Protein AF-A0A956JRV3-F1 (afdb_monomer)

Secondary structure (DSSP, 8-state):
--------------SSSSSSSSS--S------S-HHHHHTTPEEPTTSS-EEEE---TT-HHHHHHHHHHTTSB-TTS-B--TT-EEEEES--SSSSS-HHHHHHHHHHHHHHHHHTT-EEEEE--SHHHHHHHHHHHHTT--HHHHHHHHHHHHHHHHHHHH-HHHHHHHHH--S-HHHHHHSGGGGT--SPPPHHHHHHHHHHHHHHHHHHHHHHHTT-HHHHHHHHHTT--HHHHHHHHH-HHHHHHHHTS-S-EEETTEEE-SSS-HHHHHHH-SSHHHHHHHHHHHTTSHHHHHHHHHHT---STTSSHHHHHHHHHHH--SSEEE-SS----SS-EE-TTS-EEE-----SGGG---TTSSEEEEEEPPPPP--EEE--GGGHHHHHHHHTTTS-TTTSPPHHHHHHTGGGEEEEEETTEEEEEEEEEEESSTTSS-EEEEEEEEE-GGG-SSSHHHHHHHHHHHHHHHTT--EEEEEEETT-HHHHHHHHHTT-EEEEEETT-STTSPPEEEEEEE-PPP-

Sequence (528 aa):
MTRPIPTAWRSAALVAVLLSSLFGGGGGRAYSAPARLWTRHARQSPTGYSTFALGDTHGDVGQARRVLAGARLVTTRGRWAGGKSRLVLVGDLVNKGSRSLEMLRFARSLSTQARRAGGRVHVLLGNHEPLLVAAALATQKLDARELRQLARHQRALRTLHAAEPELLRALAFAEGSLARAIAEAPEYGYEAPLTARQRRLLAEAAKPLRAALSIMKRHRAGAIWTCFVGNLGRYDDARALARDHNLLSWLQTRPLMGTLAGDLLLHSDAPKAYETLGKTVLSANRRARRLMRTQRGAYQLFDLLTDRGGLERDKAVSTLLATYGGQRVIHGHTPHERRGPLVSARARRLDIDGSLSNAFGHDPGRGFVLLARRPRTPSKTARAKASDLDAIYQIERRSFSRMDAYDKKSLGRLIGQTFVVRAGGRAVADLVYEIDNKTFGMPSLYVIGIATHPSWRGRGLGTKLLQRAEQHAARRGVGWVYLHVRKSNANARRLYRKLGYKVAATERGYYHDGEDAAVMRKAVRRSR

Nearest PDB structures (foldseek):
  7mx2-assembly1_A  TM=8.824E-01  e=1.139E-08  Homo sapiens
  6ygd-assembly1_A  TM=8.636E-01  e=2.444E-08  Saccharomyces cerevisiae
  1v73-assembly1_A  TM=6.948E-01  e=1.707E-10  Shewanella sp.
  7l1k-assembly1_A  TM=8.854E-01  e=7.278E-08  Schizosaccharomyces pombe 972h-
  2zbm-assembly1_A  TM=6.559E-01  e=9.367E-11  Shewanella sp.

Structure (mmCIF, N/CA/C/O backbone):
data_AF-A0A956JRV3-F1
#
_entry.id   AF-A0A956JRV3-F1
#
loop_
_atom_site.group_PDB
_atom_site.id
_atom_site.type_symbol
_atom_site.label_atom_id
_atom_site.label_alt_id
_atom_site.label_comp_id
_atom_site.label_asym_id
_atom_site.label_entity_id
_atom_site.label_seq_id
_atom_site.pdbx_PDB_ins_code
_atom_site.Cartn_x
_atom_site.Cartn_y
_atom_site.Cartn_z
_atom_site.occupancy
_atom_site.B_iso_or_equiv
_atom_site.auth_seq_id
_atom_site.auth_comp_id
_atom_site.auth_asym_id
_atom_site.auth_atom_id
_atom_site.pdbx_PDB_model_num
ATOM 1 N N . MET A 1 1 ? -34.219 -53.025 34.380 1.00 33.03 1 MET A N 1
ATOM 2 C CA . MET A 1 1 ? -33.228 -52.001 34.783 1.00 33.03 1 MET A CA 1
ATOM 3 C C . MET A 1 1 ? -32.635 -51.355 33.534 1.00 33.03 1 MET A C 1
ATOM 5 O O . MET A 1 1 ? -32.526 -51.998 32.502 1.00 33.03 1 MET A O 1
ATOM 9 N N . THR A 1 2 ? -32.414 -50.052 33.615 1.00 26.72 2 THR A N 1
ATOM 10 C CA . THR A 1 2 ? -32.366 -49.007 32.575 1.00 26.72 2 THR A CA 1
ATOM 11 C C . THR A 1 2 ? -31.108 -48.955 31.683 1.00 26.72 2 THR A C 1
ATOM 13 O O . THR A 1 2 ? -29.995 -49.115 32.169 1.00 26.72 2 THR A O 1
ATOM 16 N N . ARG A 1 3 ? -31.297 -48.610 30.392 1.00 30.12 3 ARG A N 1
ATOM 17 C CA . ARG A 1 3 ? -30.297 -48.024 29.448 1.00 30.12 3 ARG A CA 1
ATOM 18 C C . ARG A 1 3 ? -29.709 -46.699 30.008 1.00 30.12 3 ARG A C 1
ATOM 20 O O . ARG A 1 3 ? -30.454 -46.062 30.757 1.00 30.12 3 ARG A O 1
ATOM 27 N N . PRO A 1 4 ? -28.478 -46.217 29.650 1.00 29.77 4 PRO A N 1
ATOM 28 C CA . PRO A 1 4 ? -28.219 -45.542 28.348 1.00 29.77 4 PRO A CA 1
ATOM 29 C C . PRO A 1 4 ? -26.771 -45.509 27.750 1.00 29.77 4 PRO A C 1
ATOM 31 O O . PRO A 1 4 ? -25.770 -45.661 28.434 1.00 29.77 4 PRO A O 1
ATOM 34 N N . ILE A 1 5 ? -26.751 -45.292 26.419 1.00 24.72 5 ILE A N 1
ATOM 35 C CA . ILE A 1 5 ? -25.951 -44.443 25.476 1.00 24.72 5 ILE A CA 1
ATOM 36 C C . ILE A 1 5 ? -24.607 -43.766 25.922 1.00 24.72 5 ILE A C 1
ATOM 38 O O . ILE A 1 5 ? -24.464 -43.379 27.077 1.00 24.72 5 ILE A O 1
ATOM 42 N N . PRO A 1 6 ? -23.635 -43.550 24.986 1.00 34.81 6 PRO A N 1
ATOM 43 C CA . PRO A 1 6 ? -22.180 -43.571 25.207 1.00 34.81 6 PRO A CA 1
ATOM 44 C C . PRO A 1 6 ? -21.478 -42.200 25.326 1.00 34.81 6 PRO A C 1
ATOM 46 O O . PRO A 1 6 ? -21.973 -41.166 24.878 1.00 34.81 6 PRO A O 1
ATOM 49 N N . THR A 1 7 ? -20.246 -42.207 25.850 1.00 26.73 7 THR A N 1
ATOM 50 C CA . THR A 1 7 ? -19.379 -41.028 26.018 1.00 26.73 7 THR A CA 1
ATOM 51 C C . THR A 1 7 ? -18.303 -40.916 24.930 1.00 26.73 7 THR A C 1
ATOM 53 O O . THR A 1 7 ? -17.212 -41.470 25.018 1.00 26.73 7 THR A O 1
ATOM 56 N N . ALA A 1 8 ? -18.592 -40.106 23.911 1.00 23.98 8 ALA A N 1
ATOM 57 C CA . ALA A 1 8 ? -17.629 -39.639 22.918 1.00 23.98 8 ALA A CA 1
ATOM 58 C C . ALA A 1 8 ? -17.109 -38.236 23.276 1.00 23.98 8 ALA A C 1
ATOM 60 O O . ALA A 1 8 ? -17.762 -37.271 22.913 1.00 23.98 8 ALA A O 1
ATOM 61 N N . TRP A 1 9 ? -15.946 -38.092 23.931 1.00 23.25 9 TRP A N 1
ATOM 62 C CA . TRP A 1 9 ? -15.173 -36.831 23.984 1.00 23.25 9 TRP A CA 1
ATOM 63 C C . TRP A 1 9 ? -13.686 -37.109 24.259 1.00 23.25 9 TRP A C 1
ATOM 65 O O . TRP A 1 9 ? -13.351 -37.550 25.354 1.00 23.25 9 TRP A O 1
ATOM 75 N N . ARG A 1 10 ? -12.830 -36.792 23.268 1.00 23.33 10 ARG A N 1
ATOM 76 C CA . ARG A 1 10 ? -11.354 -36.571 23.253 1.00 23.33 10 ARG A CA 1
ATOM 77 C C . ARG A 1 10 ? -10.822 -37.191 21.948 1.00 23.33 10 ARG A C 1
ATOM 79 O O . ARG A 1 10 ? -10.568 -38.379 21.873 1.00 23.33 10 ARG A O 1
ATOM 86 N N . SER A 1 11 ? -10.709 -36.469 20.836 1.00 24.56 11 SER A N 1
ATOM 87 C CA . SER A 1 11 ? -9.570 -35.577 20.593 1.00 24.56 11 SER A CA 1
ATOM 88 C C . SER A 1 11 ? -9.827 -34.699 19.361 1.00 24.56 11 SER A C 1
ATOM 90 O O . SER A 1 11 ? -10.102 -35.180 18.264 1.00 24.56 11 SER A O 1
ATOM 92 N N . ALA A 1 12 ? -9.716 -33.385 19.544 1.00 24.89 12 ALA A N 1
ATOM 93 C CA . ALA A 1 12 ? -9.993 -32.347 18.554 1.00 24.89 12 ALA A CA 1
ATOM 94 C C . ALA A 1 12 ? -8.824 -32.111 17.570 1.00 24.89 12 ALA A C 1
ATOM 96 O O . ALA A 1 12 ? -8.285 -31.006 17.505 1.00 24.89 12 ALA A O 1
ATOM 97 N N . ALA A 1 13 ? -8.436 -33.128 16.790 1.00 23.67 13 ALA A N 1
ATOM 98 C CA . ALA A 1 13 ? -7.324 -33.018 15.831 1.00 23.67 13 ALA A CA 1
ATOM 99 C C . ALA A 1 13 ? -7.693 -33.238 14.346 1.00 23.67 13 ALA A C 1
ATOM 101 O O . ALA A 1 13 ? -6.819 -33.112 13.493 1.00 23.67 13 ALA A O 1
ATOM 102 N N . LEU A 1 14 ? -8.962 -33.500 13.994 1.00 24.31 14 LEU A N 1
ATOM 103 C CA . LEU A 1 14 ? -9.314 -34.015 12.654 1.00 24.31 14 LEU A CA 1
ATOM 104 C C . LEU A 1 14 ? -10.401 -33.244 11.872 1.00 24.31 14 LEU A C 1
ATOM 106 O O . LEU A 1 14 ? -11.054 -33.810 11.007 1.00 24.31 14 LEU A O 1
ATOM 110 N N . VAL A 1 15 ? -10.582 -31.936 12.112 1.00 25.45 15 VAL A N 1
ATOM 111 C CA . VAL A 1 15 ? -11.617 -31.119 11.416 1.00 25.45 15 VAL A CA 1
ATOM 112 C C . VAL A 1 15 ? -11.032 -30.046 10.471 1.00 25.45 15 VAL A C 1
ATOM 114 O O . VAL A 1 15 ? -11.728 -29.154 10.003 1.00 25.45 15 VAL A O 1
ATOM 117 N N . ALA A 1 16 ? -9.750 -30.130 10.102 1.00 23.75 16 ALA A N 1
ATOM 118 C CA . ALA A 1 16 ? -9.144 -29.187 9.144 1.00 23.75 16 ALA A CA 1
ATOM 119 C C . ALA A 1 16 ? -8.972 -29.729 7.707 1.00 23.75 16 ALA A C 1
ATOM 121 O O . ALA A 1 16 ? -8.420 -29.016 6.871 1.00 23.75 16 ALA A O 1
ATOM 122 N N . VAL A 1 17 ? -9.442 -30.947 7.397 1.00 25.61 17 VAL A N 1
ATOM 123 C CA . VAL A 1 17 ? -9.216 -31.592 6.081 1.00 25.61 17 VAL A CA 1
ATOM 124 C C . VAL A 1 17 ? -10.481 -31.723 5.209 1.00 25.61 17 VAL A C 1
ATOM 126 O O . VAL A 1 17 ? -10.359 -31.866 3.998 1.00 25.61 17 VAL A O 1
ATOM 129 N N . LEU A 1 18 ? -11.698 -31.547 5.735 1.00 24.67 18 LEU A N 1
ATOM 130 C CA . LEU A 1 18 ? -12.938 -31.809 4.977 1.00 24.67 18 LEU A CA 1
ATOM 131 C C . LEU A 1 18 ? -13.854 -30.586 4.799 1.00 24.67 18 LEU A C 1
ATOM 133 O O . LEU A 1 18 ? -15.026 -30.627 5.142 1.00 24.67 18 LEU A O 1
ATOM 137 N N . LEU A 1 19 ? -13.338 -29.497 4.218 1.00 25.22 19 LEU A N 1
ATOM 138 C CA . LEU A 1 19 ? -14.174 -28.460 3.574 1.00 25.22 19 LEU A CA 1
ATOM 139 C C . LEU A 1 19 ? -13.565 -27.967 2.244 1.00 25.22 19 LEU A C 1
ATOM 141 O O . LEU A 1 19 ? -13.701 -26.804 1.864 1.00 25.22 19 LEU A O 1
ATOM 145 N N . SER A 1 20 ? -12.885 -28.867 1.529 1.00 25.64 20 SER A N 1
ATOM 146 C CA . SER A 1 20 ? -12.315 -28.628 0.191 1.00 25.64 20 SER A CA 1
ATOM 147 C C . SER A 1 20 ? -13.216 -29.124 -0.949 1.00 25.64 20 SER A C 1
ATOM 149 O O . SER A 1 20 ? -12.874 -28.932 -2.110 1.00 25.64 20 SER A O 1
ATOM 151 N N . SER A 1 21 ? -14.338 -29.783 -0.648 1.00 26.50 21 SER A N 1
ATOM 152 C CA . SER A 1 21 ? -15.031 -30.674 -1.593 1.00 26.50 21 SER A CA 1
ATOM 153 C C . SER A 1 21 ? -16.522 -30.380 -1.807 1.00 26.50 21 SER A C 1
ATOM 155 O O . SER A 1 21 ? -17.253 -31.270 -2.217 1.00 26.50 21 SER A O 1
ATOM 157 N N . LEU A 1 22 ? -16.990 -29.142 -1.600 1.00 26.42 22 LEU A N 1
ATOM 158 C CA . LEU A 1 22 ? -18.391 -28.779 -1.900 1.00 26.42 22 LEU A CA 1
ATOM 159 C C . LEU A 1 22 ? -18.593 -27.711 -2.984 1.00 26.42 22 LEU A C 1
ATOM 161 O O . LEU A 1 22 ? -19.714 -27.278 -3.200 1.00 26.42 22 LEU A O 1
ATOM 165 N N . PHE A 1 23 ? -17.550 -27.357 -3.740 1.00 28.70 23 PHE A N 1
ATOM 166 C CA . PHE A 1 23 ? -17.707 -26.694 -5.043 1.00 28.70 23 PHE A CA 1
ATOM 167 C C . PHE A 1 23 ? -16.623 -27.195 -6.005 1.00 28.70 23 PHE A C 1
ATOM 169 O O . PHE A 1 23 ? -15.597 -26.546 -6.211 1.00 28.70 23 PHE A O 1
ATOM 176 N N . GLY A 1 24 ? -16.829 -28.403 -6.532 1.00 24.41 24 GLY A N 1
ATOM 177 C CA . GLY A 1 24 ? -16.043 -28.967 -7.626 1.00 24.41 24 GLY A CA 1
ATOM 178 C C . GLY A 1 24 ? -16.585 -28.511 -8.981 1.00 24.41 24 GLY A C 1
ATOM 179 O O . GLY A 1 24 ? -17.792 -28.513 -9.198 1.00 24.41 24 GLY A O 1
ATOM 180 N N . GLY A 1 25 ? -15.682 -28.120 -9.882 1.00 23.55 25 GLY A N 1
ATOM 181 C CA . GLY A 1 25 ? -15.994 -27.827 -11.281 1.00 23.55 25 GLY A CA 1
ATOM 182 C C . GLY A 1 25 ? -14.913 -26.988 -11.964 1.00 23.55 25 GLY A C 1
ATOM 183 O O . GLY A 1 25 ? -15.086 -25.785 -12.134 1.00 23.55 25 GLY A O 1
ATOM 184 N N . GLY A 1 26 ? -13.789 -27.612 -12.334 1.00 24.12 26 GLY A N 1
ATOM 185 C CA . GLY A 1 26 ? -12.757 -27.006 -13.188 1.00 24.12 26 GLY A CA 1
ATOM 186 C C . GLY A 1 26 ? -11.332 -27.335 -12.746 1.00 24.12 26 GLY A C 1
ATOM 187 O O . GLY A 1 26 ? -10.800 -26.707 -11.832 1.00 24.12 26 GLY A O 1
ATOM 188 N N . GLY A 1 27 ? -10.723 -28.326 -13.401 1.00 27.67 27 GLY A N 1
ATOM 189 C CA . GLY A 1 27 ? -9.388 -28.842 -13.113 1.00 27.67 27 GLY A CA 1
ATOM 190 C C . GLY A 1 27 ? -8.290 -27.777 -13.137 1.00 27.67 27 GLY A C 1
ATOM 191 O O . GLY A 1 27 ? -8.030 -27.121 -14.139 1.00 27.67 27 GLY A O 1
ATOM 192 N N . GLY A 1 28 ? -7.602 -27.657 -12.010 1.00 26.12 28 GLY A N 1
ATOM 193 C CA . GLY A 1 28 ? -6.323 -26.984 -11.870 1.00 26.12 28 GLY A CA 1
ATOM 194 C C . GLY A 1 28 ? -5.760 -27.404 -10.525 1.00 26.12 28 GLY A C 1
ATOM 195 O O . GLY A 1 28 ? -6.376 -27.110 -9.502 1.00 26.12 28 GLY A O 1
ATOM 196 N N . ARG A 1 29 ? -4.642 -28.146 -10.518 1.00 30.83 29 ARG A N 1
ATOM 197 C CA . ARG A 1 29 ? -3.941 -28.563 -9.291 1.00 30.83 29 ARG A CA 1
ATOM 198 C C . ARG A 1 29 ? -3.913 -27.386 -8.310 1.00 30.83 29 ARG A C 1
ATOM 200 O O . ARG A 1 29 ? -3.363 -26.330 -8.626 1.00 30.83 29 ARG A O 1
ATOM 207 N N . ALA A 1 30 ? -4.546 -27.550 -7.149 1.00 35.38 30 ALA A N 1
ATOM 208 C CA . ALA A 1 30 ? -4.555 -26.535 -6.109 1.00 35.38 30 ALA A CA 1
ATOM 209 C C . ALA A 1 30 ? -3.100 -26.221 -5.728 1.00 35.38 30 ALA A C 1
ATOM 211 O O . ALA A 1 30 ? -2.380 -27.088 -5.241 1.00 35.38 30 ALA A O 1
ATOM 212 N N . TYR A 1 31 ? -2.655 -24.995 -6.012 1.00 41.75 31 TYR A N 1
ATOM 213 C CA . TYR A 1 31 ? -1.298 -24.531 -5.731 1.00 41.75 31 TYR A CA 1
ATOM 214 C C . TYR A 1 31 ? -1.006 -24.632 -4.227 1.00 41.75 31 TYR A C 1
ATOM 216 O O . TYR A 1 31 ? -1.438 -23.795 -3.435 1.00 41.75 31 TYR A O 1
ATOM 224 N N . SER A 1 32 ? -0.247 -25.655 -3.842 1.00 44.22 32 SER A N 1
ATOM 225 C CA . SER A 1 32 ? 0.250 -25.891 -2.489 1.00 44.22 32 SER A CA 1
ATOM 226 C C . SER A 1 32 ? 1.774 -25.711 -2.446 1.00 44.22 32 SER A C 1
ATOM 228 O O . SER A 1 32 ? 2.517 -26.662 -2.241 1.00 44.22 32 SER A O 1
ATOM 230 N N . ALA A 1 33 ? 2.260 -24.484 -2.650 1.00 48.25 33 ALA A N 1
ATOM 231 C CA . ALA A 1 33 ? 3.613 -24.072 -2.254 1.00 48.25 33 ALA A CA 1
ATOM 232 C C . ALA A 1 33 ? 3.499 -22.992 -1.157 1.00 48.25 33 ALA A C 1
ATOM 234 O O . ALA A 1 33 ? 2.515 -22.252 -1.120 1.00 48.25 33 ALA A O 1
ATOM 235 N N . PRO A 1 34 ? 4.398 -22.976 -0.160 1.00 53.69 34 PRO A N 1
ATOM 236 C CA . PRO A 1 34 ? 3.974 -23.155 1.224 1.00 53.69 34 PRO A CA 1
ATOM 237 C C . PRO A 1 34 ? 3.719 -21.823 1.927 1.00 53.69 34 PRO A C 1
ATOM 239 O O . PRO A 1 34 ? 4.639 -21.044 2.177 1.00 53.69 34 PRO A O 1
ATOM 242 N N . ALA A 1 35 ? 2.488 -21.625 2.405 1.00 56.94 35 ALA A N 1
ATOM 243 C CA . ALA A 1 35 ? 2.122 -20.509 3.279 1.00 56.94 35 ALA A CA 1
ATOM 244 C C . ALA A 1 35 ? 3.099 -20.310 4.462 1.00 56.94 35 ALA A C 1
ATOM 246 O O . ALA A 1 35 ? 3.201 -19.213 5.000 1.00 56.94 35 ALA A O 1
ATOM 247 N N . ARG A 1 36 ? 3.858 -21.335 4.876 1.00 61.41 36 ARG A N 1
ATOM 248 C CA . ARG A 1 36 ? 4.903 -21.217 5.905 1.00 61.41 36 ARG A CA 1
ATOM 249 C C . ARG A 1 36 ? 6.080 -20.319 5.490 1.00 61.41 36 ARG A C 1
ATOM 251 O O . ARG A 1 36 ? 6.499 -19.508 6.310 1.00 61.41 36 ARG A O 1
ATOM 258 N N . LEU A 1 37 ? 6.571 -20.394 4.248 1.00 63.12 37 LEU A N 1
ATOM 259 C CA . LEU A 1 37 ? 7.736 -19.609 3.799 1.00 63.12 37 LEU A CA 1
ATOM 260 C C . LEU A 1 37 ? 7.420 -18.113 3.733 1.00 63.12 37 LEU A C 1
ATOM 262 O O . LEU A 1 37 ? 8.163 -17.295 4.267 1.00 63.12 37 LEU A O 1
ATOM 266 N N . TRP A 1 38 ? 6.255 -17.758 3.188 1.00 68.31 38 TRP A N 1
ATOM 267 C CA . TRP A 1 38 ? 5.812 -16.364 3.103 1.00 68.31 38 TRP A CA 1
ATOM 268 C C . TRP A 1 38 ? 5.541 -15.742 4.467 1.00 68.31 38 TRP A C 1
ATOM 270 O O . TRP A 1 38 ? 5.567 -14.524 4.612 1.00 68.31 38 TRP A O 1
ATOM 280 N N . THR A 1 39 ? 5.224 -16.559 5.471 1.00 73.44 39 THR A N 1
ATOM 281 C CA . THR A 1 39 ? 4.698 -16.065 6.742 1.00 73.44 39 THR A CA 1
ATOM 282 C C . THR A 1 39 ? 5.679 -16.183 7.904 1.00 73.44 39 THR A C 1
ATOM 284 O O . THR A 1 39 ? 5.371 -15.646 8.973 1.00 73.44 39 THR A O 1
ATOM 287 N N . ARG A 1 40 ? 6.839 -16.834 7.720 1.00 78.75 40 ARG A N 1
ATOM 288 C CA . ARG A 1 40 ? 7.870 -17.043 8.756 1.00 78.75 40 ARG A CA 1
ATOM 289 C C . ARG A 1 40 ? 8.336 -15.735 9.392 1.00 78.75 40 ARG A C 1
ATOM 291 O O . ARG A 1 40 ? 8.452 -15.657 10.607 1.00 78.75 40 ARG A O 1
ATOM 298 N N . HIS A 1 41 ? 8.534 -14.701 8.578 1.00 81.56 41 HIS A N 1
ATOM 299 C CA . HIS A 1 41 ? 9.034 -13.395 9.020 1.00 81.56 41 HIS A CA 1
ATOM 300 C C . HIS A 1 41 ? 7.919 -12.355 9.215 1.00 81.56 41 HIS A C 1
ATOM 302 O O . HIS A 1 41 ? 8.182 -11.156 9.347 1.00 81.56 41 HIS A O 1
ATOM 308 N N . ALA A 1 42 ? 6.659 -12.795 9.233 1.00 84.75 42 ALA A N 1
ATOM 309 C CA . ALA A 1 42 ? 5.527 -11.903 9.408 1.00 84.75 42 ALA A CA 1
ATOM 310 C C . ALA A 1 42 ? 5.404 -11.457 10.870 1.00 84.75 42 ALA A C 1
ATOM 312 O O . ALA A 1 42 ? 5.239 -12.287 11.766 1.00 84.75 42 ALA A O 1
ATOM 313 N N . ARG A 1 43 ? 5.381 -10.145 11.112 1.00 86.44 43 ARG A N 1
ATOM 314 C CA . ARG A 1 43 ? 5.123 -9.594 12.453 1.00 86.44 43 ARG A CA 1
ATOM 315 C C . ARG A 1 43 ? 3.635 -9.406 12.710 1.00 86.44 43 ARG A C 1
ATOM 317 O O . ARG A 1 43 ? 2.815 -9.488 11.797 1.00 86.44 43 ARG A O 1
ATOM 324 N N . GLN A 1 44 ? 3.252 -9.145 13.956 1.00 83.69 44 GLN A N 1
ATOM 325 C CA . GLN A 1 44 ? 1.891 -8.683 14.226 1.00 83.69 44 GLN A CA 1
ATOM 326 C C . GLN A 1 44 ? 1.715 -7.274 13.657 1.00 83.69 44 GLN A C 1
ATOM 328 O O . GLN A 1 44 ? 2.541 -6.396 13.882 1.00 83.69 44 GLN A O 1
ATOM 333 N N . SER A 1 45 ? 0.641 -7.054 12.901 1.00 82.06 45 SER A N 1
ATOM 334 C CA . SER A 1 45 ? 0.397 -5.761 12.270 1.00 82.06 45 SER A CA 1
ATOM 335 C C . SER A 1 45 ? 0.022 -4.703 13.308 1.00 82.06 45 SER A C 1
ATOM 337 O O . SER A 1 45 ? -1.051 -4.824 13.913 1.00 82.06 45 SER A O 1
ATOM 339 N N . PRO A 1 46 ? 0.799 -3.610 13.445 1.00 69.88 46 PRO A N 1
ATOM 340 C CA . PRO A 1 46 ? 0.436 -2.500 14.329 1.00 69.88 46 PRO A CA 1
ATOM 341 C C . PRO A 1 46 ? -0.796 -1.757 13.799 1.00 69.88 46 PRO A C 1
ATOM 343 O O . PRO A 1 46 ? -1.563 -1.150 14.540 1.00 69.88 46 PRO A O 1
ATOM 346 N N . THR A 1 47 ? -1.029 -1.845 12.487 1.00 68.31 47 THR A N 1
ATOM 347 C CA . THR A 1 47 ? -2.170 -1.211 11.828 1.00 68.31 47 THR A CA 1
ATOM 348 C C . THR A 1 47 ? -3.412 -2.086 11.829 1.00 68.31 47 THR A C 1
ATOM 350 O O . THR A 1 47 ? -4.438 -1.634 11.345 1.00 68.31 47 THR A O 1
ATOM 353 N N . GLY A 1 48 ? -3.357 -3.319 12.342 1.00 77.00 48 GLY A N 1
ATOM 354 C CA . GLY A 1 48 ? -4.490 -4.244 12.375 1.00 77.00 48 GLY A CA 1
ATOM 355 C C . GLY A 1 48 ? -4.858 -4.882 11.028 1.00 77.00 48 GLY A C 1
ATOM 356 O O . GLY A 1 48 ? -5.849 -5.607 10.976 1.00 77.00 48 GLY A O 1
ATOM 357 N N . TYR A 1 49 ? -4.090 -4.670 9.959 1.00 85.38 49 TYR A N 1
ATOM 358 C CA . TYR A 1 49 ? -4.337 -5.248 8.630 1.00 85.38 49 TYR A CA 1
ATOM 359 C C . TYR A 1 49 ? -3.238 -6.231 8.227 1.00 85.38 49 TYR A C 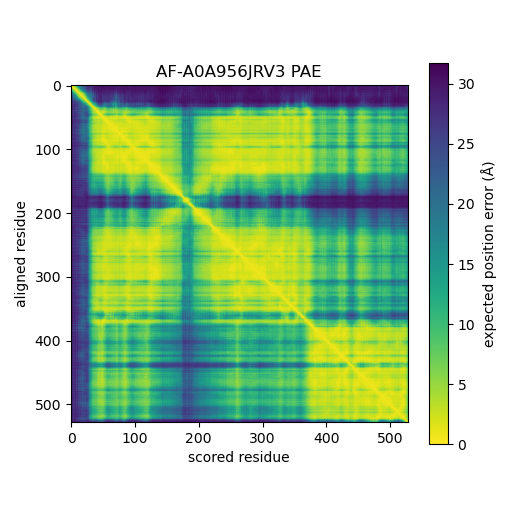1
ATOM 361 O O . TYR A 1 49 ? -2.065 -5.973 8.501 1.00 85.38 49 TYR A O 1
ATOM 369 N N . SER A 1 50 ? -3.598 -7.319 7.538 1.00 91.25 50 SER A N 1
ATOM 370 C CA . SER A 1 50 ? -2.593 -8.161 6.885 1.00 91.25 50 SER A CA 1
ATOM 371 C C . SER A 1 50 ? -1.918 -7.361 5.777 1.00 91.25 50 SER A C 1
ATOM 373 O O . SER A 1 50 ? -2.619 -6.727 4.989 1.00 91.25 50 SER A O 1
ATOM 375 N N . THR A 1 51 ? -0.590 -7.358 5.740 1.00 94.06 51 THR A N 1
ATOM 376 C CA . THR A 1 51 ? 0.205 -6.634 4.741 1.00 94.06 51 THR A CA 1
ATOM 377 C C . THR A 1 51 ? 1.133 -7.607 4.038 1.00 94.06 51 THR A C 1
ATOM 379 O O . THR A 1 51 ? 1.918 -8.280 4.700 1.00 94.06 51 THR A O 1
ATOM 382 N N . PHE A 1 52 ? 1.025 -7.668 2.718 1.00 94.62 52 PHE A N 1
ATOM 383 C CA . PHE A 1 52 ? 1.799 -8.532 1.836 1.00 94.62 52 PHE A CA 1
ATOM 384 C C . PHE A 1 52 ? 2.675 -7.686 0.919 1.00 94.62 52 PHE A C 1
ATOM 386 O O . PHE A 1 52 ? 2.301 -6.551 0.616 1.00 94.62 52 PHE A O 1
ATOM 393 N N . ALA A 1 53 ? 3.793 -8.237 0.462 1.00 94.44 53 ALA A N 1
ATOM 394 C CA . ALA A 1 53 ? 4.661 -7.605 -0.518 1.00 94.44 53 ALA A CA 1
ATOM 395 C C . ALA A 1 53 ? 5.034 -8.569 -1.648 1.00 94.44 53 ALA A C 1
ATOM 397 O O . ALA A 1 53 ? 5.146 -9.777 -1.433 1.00 94.44 53 ALA A O 1
ATOM 398 N N . LEU A 1 54 ? 5.175 -7.992 -2.835 1.00 93.31 54 LEU A N 1
ATOM 399 C CA . LEU A 1 54 ? 5.561 -8.620 -4.092 1.00 93.31 54 LEU A CA 1
ATOM 400 C C . LEU A 1 54 ? 6.428 -7.611 -4.850 1.00 93.31 54 LEU A C 1
ATOM 402 O O . LEU A 1 54 ? 6.028 -6.455 -4.941 1.00 93.31 54 LEU A O 1
ATOM 406 N N . GLY A 1 55 ? 7.570 -8.009 -5.384 1.00 88.62 55 GLY A N 1
ATOM 407 C CA . GLY A 1 55 ? 8.436 -7.148 -6.197 1.00 88.62 55 GLY A CA 1
ATOM 408 C C . GLY A 1 55 ? 8.831 -7.839 -7.495 1.00 88.62 55 GLY A C 1
ATOM 409 O O . GLY A 1 55 ? 8.475 -9.004 -7.695 1.00 88.62 55 GLY A O 1
ATOM 410 N N . ASP A 1 56 ? 9.513 -7.102 -8.371 1.00 91.56 56 ASP A N 1
ATOM 411 C CA . ASP A 1 56 ? 10.412 -7.687 -9.380 1.00 91.56 56 ASP A CA 1
ATOM 412 C C . ASP A 1 56 ? 9.703 -8.656 -10.342 1.00 91.56 56 ASP A C 1
ATOM 414 O O . ASP A 1 56 ? 10.227 -9.666 -10.816 1.00 91.56 56 ASP A O 1
ATOM 418 N N . THR A 1 57 ? 8.435 -8.349 -10.633 1.00 91.31 57 THR A N 1
ATOM 419 C CA . THR A 1 57 ? 7.616 -9.165 -11.538 1.00 91.31 57 THR A CA 1
ATOM 420 C C . THR A 1 57 ? 8.048 -9.014 -12.989 1.00 91.31 57 THR A C 1
ATOM 422 O O . THR A 1 57 ? 7.751 -9.900 -13.785 1.00 91.31 57 THR A O 1
ATOM 425 N N . HIS A 1 58 ? 8.707 -7.902 -13.340 1.00 91.31 58 HIS A N 1
ATOM 426 C CA . HIS A 1 58 ? 9.283 -7.655 -14.660 1.00 91.31 58 HIS A CA 1
ATOM 427 C C . HIS A 1 58 ? 8.345 -8.037 -15.815 1.00 91.31 58 HIS A C 1
ATOM 429 O O . HIS A 1 58 ? 8.654 -8.861 -16.670 1.00 91.31 58 HIS A O 1
ATOM 435 N N . GLY A 1 59 ? 7.127 -7.494 -15.812 1.00 90.06 59 GLY A N 1
ATOM 436 C CA . GLY A 1 59 ? 6.136 -7.731 -16.859 1.00 90.06 59 GLY A CA 1
ATOM 437 C C . GLY A 1 59 ? 5.494 -9.123 -16.857 1.00 90.06 59 GLY A C 1
ATOM 438 O O . GLY A 1 59 ? 4.684 -9.402 -17.740 1.00 90.06 59 GLY A O 1
ATOM 439 N N . ASP A 1 60 ? 5.779 -9.991 -15.886 1.00 88.88 60 ASP A N 1
ATOM 440 C CA . ASP A 1 60 ? 5.153 -11.307 -15.762 1.00 88.88 60 ASP A CA 1
ATOM 441 C C . ASP A 1 60 ? 3.863 -11.275 -14.927 1.00 88.88 60 ASP A C 1
ATOM 443 O O . ASP A 1 60 ? 3.754 -11.748 -13.790 1.00 88.88 60 ASP A O 1
ATOM 447 N N . VAL A 1 61 ? 2.819 -10.725 -15.544 1.00 90.12 61 VAL A N 1
ATOM 448 C CA . VAL A 1 61 ? 1.482 -10.651 -14.941 1.00 90.12 61 VAL A CA 1
ATOM 449 C C . VAL A 1 61 ? 0.876 -12.031 -14.651 1.00 90.12 61 VAL A C 1
ATOM 451 O O . VAL A 1 61 ? 0.043 -12.164 -13.751 1.00 90.12 61 VAL A O 1
ATOM 454 N N . GLY A 1 62 ? 1.275 -13.070 -15.394 1.00 88.38 62 GLY A N 1
ATOM 455 C CA . GLY A 1 62 ? 0.772 -14.429 -15.206 1.00 88.38 62 GLY A CA 1
ATOM 456 C C . GLY A 1 62 ? 1.210 -14.992 -13.860 1.00 88.38 62 GLY A C 1
ATOM 457 O O . GLY A 1 62 ? 0.371 -15.432 -13.067 1.00 88.38 62 GLY A O 1
ATOM 458 N N . GLN A 1 63 ? 2.507 -14.909 -13.569 1.00 84.94 63 GLN A N 1
ATOM 459 C CA . GLN A 1 63 ? 3.053 -15.351 -12.292 1.00 84.94 63 GLN A CA 1
ATOM 460 C C . GLN A 1 63 ? 2.564 -14.487 -11.129 1.00 84.94 63 GLN A C 1
ATOM 462 O O . GLN A 1 63 ? 2.133 -15.033 -10.110 1.00 84.94 63 GLN A O 1
ATOM 467 N N . ALA A 1 64 ? 2.513 -13.163 -11.305 1.00 89.94 64 ALA A N 1
ATOM 468 C CA . ALA A 1 64 ? 1.950 -12.264 -10.301 1.00 89.94 64 ALA A CA 1
ATOM 469 C C . ALA A 1 64 ? 0.507 -12.662 -9.930 1.00 89.94 64 ALA A C 1
ATOM 471 O O . ALA A 1 64 ? 0.173 -12.771 -8.750 1.00 89.94 64 ALA A O 1
ATOM 472 N N . ARG A 1 65 ? -0.353 -12.955 -10.920 1.00 91.06 65 ARG A N 1
ATOM 473 C CA . ARG A 1 65 ? -1.727 -13.433 -10.673 1.00 91.06 65 ARG A CA 1
ATOM 474 C C . ARG A 1 65 ? -1.750 -14.757 -9.917 1.00 91.06 65 ARG A C 1
ATOM 476 O O . ARG A 1 65 ? -2.526 -14.872 -8.973 1.00 91.06 65 ARG A O 1
ATOM 483 N N . ARG A 1 66 ? -0.916 -15.732 -10.297 1.00 86.94 66 ARG A N 1
ATOM 484 C CA . ARG A 1 66 ? -0.853 -17.046 -9.631 1.00 86.94 66 ARG A CA 1
ATOM 485 C C . ARG A 1 66 ? -0.485 -16.922 -8.155 1.00 86.94 66 ARG A C 1
ATOM 487 O O . ARG A 1 66 ? -1.201 -17.444 -7.304 1.00 86.94 66 ARG A O 1
ATOM 494 N N . VAL A 1 67 ? 0.576 -16.180 -7.848 1.00 86.56 67 VAL A N 1
ATOM 495 C CA . VAL A 1 67 ? 1.046 -15.975 -6.470 1.00 86.56 67 VAL A CA 1
ATOM 496 C C . VAL A 1 67 ? 0.003 -15.229 -5.635 1.00 86.56 67 VAL A C 1
ATOM 498 O O . VAL A 1 67 ? -0.369 -15.673 -4.546 1.00 86.56 67 VAL A O 1
ATOM 501 N N . LEU A 1 68 ? -0.554 -14.137 -6.169 1.00 91.06 68 LEU A N 1
ATOM 502 C CA . LEU A 1 68 ? -1.594 -13.373 -5.479 1.00 91.06 68 LEU A CA 1
ATOM 503 C C . LEU A 1 68 ? -2.884 -14.188 -5.280 1.00 91.06 68 LEU A C 1
ATOM 505 O O . LEU A 1 68 ? -3.562 -14.009 -4.265 1.00 91.06 68 LEU A O 1
ATOM 509 N N . ALA A 1 69 ? -3.233 -15.076 -6.217 1.00 90.25 69 ALA A N 1
ATOM 510 C CA . ALA A 1 69 ? -4.384 -15.967 -6.093 1.00 90.25 69 ALA A CA 1
ATOM 511 C C . ALA A 1 69 ? -4.150 -17.045 -5.028 1.00 90.25 69 ALA A C 1
ATOM 513 O O . ALA A 1 69 ? -5.026 -17.269 -4.192 1.00 90.25 69 ALA A O 1
ATOM 514 N N . GLY A 1 70 ? -2.949 -17.634 -4.979 1.00 84.56 70 GLY A N 1
ATOM 515 C CA . GLY A 1 70 ? -2.543 -18.558 -3.913 1.00 84.56 70 GLY A CA 1
ATOM 516 C C . GLY A 1 70 ? -2.620 -17.920 -2.521 1.00 84.56 70 GLY A C 1
ATOM 517 O O . GLY A 1 70 ? -3.062 -18.549 -1.561 1.00 84.56 70 GLY A O 1
ATOM 518 N N . ALA A 1 71 ? -2.305 -16.626 -2.418 1.00 86.25 71 ALA A N 1
ATOM 519 C CA . ALA A 1 71 ? -2.463 -15.839 -1.193 1.00 86.25 71 ALA A CA 1
ATOM 520 C C . ALA A 1 71 ? -3.899 -15.335 -0.933 1.00 86.25 71 ALA A C 1
ATOM 522 O O . ALA A 1 71 ? -4.130 -14.611 0.040 1.00 86.25 71 ALA A O 1
ATOM 523 N N . ARG A 1 72 ? -4.870 -15.686 -1.790 1.00 90.69 72 ARG A N 1
ATOM 524 C CA . ARG A 1 72 ? -6.271 -15.223 -1.746 1.00 90.69 72 ARG A CA 1
ATOM 525 C C . ARG A 1 72 ? -6.417 -13.693 -1.775 1.00 90.69 72 ARG A C 1
ATOM 527 O O . ARG A 1 72 ? -7.393 -13.140 -1.273 1.00 90.69 72 ARG A O 1
ATOM 534 N N . LEU A 1 73 ? -5.447 -12.990 -2.361 1.00 94.25 73 LEU A N 1
ATOM 535 C CA . LEU A 1 73 ? -5.503 -11.540 -2.573 1.00 94.25 73 LEU A CA 1
ATOM 536 C C . LEU A 1 73 ? -6.240 -11.178 -3.858 1.00 94.25 73 LEU A C 1
ATOM 538 O O . LEU A 1 73 ? -6.842 -10.103 -3.936 1.00 94.25 73 LEU A O 1
ATOM 542 N N . VAL A 1 74 ? -6.234 -12.082 -4.836 1.00 96.25 74 VAL A N 1
ATOM 543 C CA . VAL A 1 74 ? -7.024 -11.968 -6.061 1.00 96.25 74 VAL A CA 1
ATOM 544 C C . VAL A 1 74 ? -7.783 -13.260 -6.358 1.00 96.25 74 VAL A C 1
ATOM 546 O O . VAL A 1 74 ? -7.399 -14.336 -5.913 1.00 96.25 74 VAL A O 1
ATOM 549 N N . THR A 1 75 ? -8.874 -13.161 -7.112 1.00 94.19 75 THR A N 1
ATOM 550 C CA . THR A 1 75 ? -9.561 -14.310 -7.713 1.00 94.19 75 THR A CA 1
ATOM 551 C C . THR A 1 75 ? -8.696 -14.928 -8.814 1.00 94.19 75 THR A C 1
ATOM 553 O O . THR A 1 75 ? -7.829 -14.247 -9.359 1.00 94.19 75 THR A O 1
ATOM 556 N N . THR A 1 76 ? -9.030 -16.130 -9.287 1.00 85.44 76 THR A N 1
ATOM 557 C CA . THR A 1 76 ? -8.402 -16.746 -10.478 1.00 85.44 76 THR A CA 1
ATOM 558 C C . THR A 1 76 ? -8.454 -15.852 -11.726 1.00 85.44 76 THR A C 1
ATOM 560 O O . THR A 1 76 ? -7.510 -15.819 -12.506 1.00 85.44 76 THR A O 1
ATOM 563 N N . ARG A 1 77 ? -9.504 -15.028 -11.868 1.00 88.19 77 ARG A N 1
ATOM 564 C CA . ARG A 1 77 ? -9.640 -14.009 -12.932 1.00 88.19 77 ARG A CA 1
ATOM 565 C C . ARG A 1 77 ? -8.865 -12.699 -12.682 1.00 88.19 77 ARG A C 1
ATOM 567 O O . ARG A 1 77 ? -9.061 -11.728 -13.401 1.00 88.19 77 ARG A O 1
ATOM 574 N N . GLY A 1 78 ? -8.043 -12.614 -11.633 1.00 91.44 78 GLY A N 1
ATOM 575 C CA . GLY A 1 78 ? -7.254 -11.417 -11.307 1.00 91.44 78 GLY A CA 1
ATOM 576 C C . GLY A 1 78 ? -8.034 -10.236 -10.704 1.00 91.44 78 GLY A C 1
ATOM 577 O O . GLY A 1 78 ? -7.557 -9.105 -10.756 1.00 91.44 78 GLY A O 1
ATOM 578 N N . ARG A 1 79 ? -9.224 -10.446 -10.127 1.00 97.06 79 ARG A N 1
ATOM 579 C CA . ARG A 1 79 ? -9.969 -9.398 -9.398 1.00 97.06 79 ARG A CA 1
ATOM 580 C C . ARG A 1 79 ? -9.602 -9.393 -7.921 1.00 97.06 79 ARG A C 1
ATOM 582 O O . ARG A 1 79 ? -9.331 -10.451 -7.373 1.00 97.06 79 ARG A O 1
ATOM 589 N N . TRP A 1 80 ? -9.617 -8.241 -7.258 1.00 98.06 80 TRP A N 1
ATOM 590 C CA . TRP A 1 80 ? -9.297 -8.139 -5.832 1.00 98.06 80 TRP A CA 1
ATOM 591 C C . TRP A 1 80 ? -10.241 -8.994 -4.976 1.00 98.06 80 TRP A C 1
ATOM 593 O O . TRP A 1 80 ? -11.457 -8.818 -5.011 1.00 98.06 80 TRP A O 1
ATOM 603 N N . ALA A 1 81 ? -9.656 -9.874 -4.167 1.00 96.75 81 ALA A N 1
ATOM 604 C CA . ALA A 1 81 ? -10.336 -10.724 -3.189 1.00 96.75 81 ALA A CA 1
ATOM 605 C C . ALA A 1 81 ? -9.751 -10.570 -1.770 1.00 96.75 81 ALA A C 1
ATOM 607 O O . ALA A 1 81 ? -10.283 -11.119 -0.810 1.00 96.75 81 ALA A O 1
ATOM 608 N N . GLY A 1 82 ? -8.698 -9.760 -1.604 1.00 93.12 82 GLY A N 1
ATOM 609 C CA . GLY A 1 82 ? -7.980 -9.586 -0.338 1.00 93.12 82 GLY A CA 1
ATOM 610 C C . GLY A 1 82 ? -8.744 -8.843 0.768 1.00 93.12 82 GLY A C 1
ATOM 611 O O . GLY A 1 82 ? -8.180 -8.600 1.839 1.00 93.12 82 GLY A O 1
ATOM 612 N N . GLY A 1 83 ? -10.004 -8.450 0.541 1.00 91.94 83 GLY A N 1
ATOM 613 C CA . GLY A 1 83 ? -10.831 -7.705 1.493 1.00 91.94 83 GLY A CA 1
ATOM 614 C C . GLY A 1 83 ? -10.135 -6.432 1.982 1.00 91.94 83 GLY A C 1
ATOM 615 O O . GLY A 1 83 ? -9.729 -5.596 1.179 1.00 91.94 83 GLY A O 1
ATOM 616 N N . LYS A 1 84 ? -9.952 -6.320 3.305 1.00 90.62 84 LYS A N 1
ATOM 617 C CA . LYS A 1 84 ? -9.255 -5.197 3.963 1.00 90.62 84 LYS A CA 1
ATOM 618 C C . LYS A 1 84 ? -7.724 -5.335 4.004 1.00 90.62 84 LYS A C 1
ATOM 620 O O . LYS A 1 84 ? -7.063 -4.554 4.685 1.00 90.62 84 LYS A O 1
ATOM 625 N N . SER A 1 85 ? -7.151 -6.348 3.358 1.00 93.19 85 SER A N 1
ATOM 626 C CA . SER A 1 85 ? -5.697 -6.540 3.339 1.00 93.19 85 SER A CA 1
ATOM 627 C C . SER A 1 85 ? -4.986 -5.423 2.577 1.00 93.19 85 SER A C 1
ATOM 629 O O . SER A 1 85 ? -5.592 -4.651 1.827 1.00 93.19 85 SER A O 1
ATOM 631 N N . ARG A 1 86 ? -3.676 -5.340 2.791 1.00 95.75 86 ARG A N 1
ATOM 632 C CA . ARG A 1 86 ? -2.775 -4.433 2.091 1.00 95.75 86 ARG A CA 1
ATOM 633 C C . ARG A 1 86 ? -1.801 -5.245 1.251 1.00 95.75 86 ARG A C 1
ATOM 635 O O . ARG A 1 86 ? -1.237 -6.212 1.752 1.00 95.75 86 ARG A O 1
ATOM 642 N N . LEU A 1 87 ? -1.606 -4.840 0.007 1.00 97.31 87 LEU A N 1
ATOM 643 C CA . LEU A 1 87 ? -0.574 -5.368 -0.879 1.00 97.31 87 LEU A CA 1
ATOM 644 C C . LEU A 1 87 ? 0.399 -4.240 -1.214 1.00 97.31 87 LEU A C 1
ATOM 646 O O . LEU A 1 87 ? -0.035 -3.125 -1.496 1.00 97.31 87 LEU A O 1
ATOM 650 N N . VAL A 1 88 ? 1.691 -4.524 -1.184 1.00 97.38 88 VAL A N 1
ATOM 651 C CA . VAL A 1 88 ? 2.748 -3.634 -1.652 1.00 97.38 88 VAL A CA 1
ATOM 652 C C . VAL A 1 88 ? 3.385 -4.270 -2.879 1.00 97.38 88 VAL A C 1
ATOM 654 O O . VAL A 1 88 ? 3.780 -5.429 -2.830 1.00 97.38 88 VAL A O 1
ATOM 657 N N . LEU A 1 89 ? 3.457 -3.515 -3.966 1.00 97.44 89 LEU A N 1
ATOM 658 C CA . LEU A 1 89 ? 4.239 -3.834 -5.147 1.00 97.44 89 LEU A CA 1
ATOM 659 C C . LEU A 1 89 ? 5.549 -3.038 -5.069 1.00 97.44 89 LEU A C 1
ATOM 661 O O . LEU A 1 89 ? 5.511 -1.810 -5.176 1.00 97.44 89 LEU A O 1
ATOM 665 N N . VAL A 1 90 ? 6.662 -3.712 -4.783 1.00 95.69 90 VAL A N 1
ATOM 666 C CA . VAL A 1 90 ? 7.960 -3.121 -4.410 1.00 95.69 90 VAL A CA 1
ATOM 667 C C . VAL A 1 90 ? 8.831 -2.897 -5.654 1.00 95.69 90 VAL A C 1
ATOM 669 O O . VAL A 1 90 ? 9.927 -3.426 -5.750 1.00 95.69 90 VAL A O 1
ATOM 672 N N . GLY A 1 91 ? 8.329 -2.115 -6.613 1.00 94.69 91 GLY A N 1
ATOM 673 C CA . GLY A 1 91 ? 9.069 -1.746 -7.826 1.00 94.69 91 GLY A CA 1
ATOM 674 C C . GLY A 1 91 ? 9.273 -2.876 -8.839 1.00 94.69 91 GLY A C 1
ATOM 675 O O . GLY A 1 91 ? 8.853 -4.014 -8.615 1.00 94.69 91 GLY A O 1
ATOM 676 N N . ASP A 1 92 ? 9.858 -2.517 -9.983 1.00 95.06 92 ASP A N 1
ATOM 677 C CA . ASP A 1 92 ? 10.254 -3.418 -11.069 1.00 95.06 92 ASP A CA 1
ATOM 678 C C . ASP A 1 92 ? 9.126 -4.329 -11.570 1.00 95.06 92 ASP A C 1
ATOM 680 O O . ASP A 1 92 ? 9.210 -5.552 -11.716 1.00 95.06 92 ASP A O 1
ATOM 684 N N . LEU A 1 93 ? 8.004 -3.689 -11.882 1.00 95.56 93 LEU A N 1
ATOM 685 C CA . LEU A 1 93 ? 6.842 -4.314 -12.498 1.00 95.56 93 LEU A CA 1
ATOM 686 C C . LEU A 1 93 ? 6.965 -4.448 -14.015 1.00 95.56 93 LEU A C 1
ATOM 688 O O . LEU A 1 93 ? 6.137 -5.118 -14.636 1.00 95.56 93 LEU A O 1
ATOM 692 N N . VAL A 1 94 ? 7.958 -3.797 -14.617 1.00 94.94 94 VAL A N 1
ATOM 693 C CA . VAL A 1 94 ? 8.114 -3.642 -16.067 1.00 94.94 94 VAL A CA 1
ATOM 694 C C . VAL A 1 94 ? 9.489 -4.088 -16.552 1.00 94.94 94 VAL A C 1
ATOM 696 O O . VAL A 1 94 ? 10.397 -4.313 -15.751 1.00 94.94 94 VAL A O 1
ATOM 699 N N . ASN A 1 95 ? 9.629 -4.161 -17.881 1.00 87.50 95 ASN A N 1
ATOM 700 C CA . ASN A 1 95 ? 10.830 -4.594 -18.605 1.00 87.50 95 ASN A CA 1
ATOM 701 C C . ASN A 1 95 ? 11.186 -6.069 -18.334 1.00 87.50 95 ASN A C 1
ATOM 703 O O . ASN A 1 95 ? 10.559 -6.705 -17.492 1.00 87.50 95 ASN A O 1
ATOM 707 N N . LYS A 1 96 ? 12.154 -6.625 -19.079 1.00 82.00 96 LYS A N 1
ATOM 708 C CA . LYS A 1 96 ? 12.540 -8.057 -19.131 1.00 82.00 96 LYS A CA 1
ATOM 709 C C . LYS A 1 96 ? 11.448 -9.004 -19.642 1.00 82.00 96 LYS A C 1
ATOM 711 O O . LYS A 1 96 ? 11.685 -9.755 -20.583 1.00 82.00 96 LYS A O 1
ATOM 716 N N . GLY A 1 97 ? 10.240 -8.957 -19.089 1.00 78.19 97 GLY A N 1
ATOM 717 C CA . GLY A 1 97 ? 9.098 -9.732 -19.564 1.00 78.19 97 GLY A CA 1
ATOM 718 C C . GLY A 1 97 ? 8.329 -9.072 -20.707 1.00 78.19 97 GLY A C 1
ATOM 719 O O . GLY A 1 97 ? 8.509 -7.912 -21.075 1.00 78.19 97 GLY A O 1
ATOM 720 N N . SER A 1 98 ? 7.406 -9.839 -21.283 1.00 80.50 98 SER A N 1
ATOM 721 C CA . SER A 1 98 ? 6.703 -9.460 -22.508 1.00 80.50 98 SER A CA 1
ATOM 722 C C . SER A 1 98 ? 5.430 -8.631 -22.291 1.00 80.50 98 SER A C 1
ATOM 724 O O . SER A 1 98 ? 4.868 -8.161 -23.280 1.00 80.50 98 SER A O 1
ATOM 726 N N . ARG A 1 99 ? 4.953 -8.449 -21.049 1.00 90.12 99 ARG A N 1
ATOM 727 C CA . ARG A 1 99 ? 3.625 -7.869 -20.750 1.00 90.12 99 ARG A CA 1
ATOM 728 C C . ARG A 1 99 ? 3.680 -6.712 -19.738 1.00 90.12 99 ARG A C 1
ATOM 730 O O . ARG A 1 99 ? 2.786 -6.579 -18.900 1.00 90.12 99 ARG A O 1
ATOM 737 N N . SER A 1 100 ? 4.690 -5.840 -19.835 1.00 93.56 100 SER A N 1
ATOM 738 C CA . SER A 1 100 ? 4.910 -4.702 -18.920 1.00 93.56 100 SER A CA 1
ATOM 739 C C . SER A 1 100 ? 3.666 -3.830 -18.721 1.00 93.56 100 SER A C 1
ATOM 741 O O . SER A 1 100 ? 3.232 -3.598 -17.592 1.00 93.56 100 SER A O 1
ATOM 743 N N . LEU A 1 101 ? 3.037 -3.370 -19.811 1.00 96.81 101 LEU A N 1
ATOM 744 C CA . LEU A 1 101 ? 1.868 -2.490 -19.699 1.00 96.81 101 LEU A CA 1
ATOM 745 C C . LEU A 1 101 ? 0.642 -3.201 -19.129 1.00 96.81 101 LEU A C 1
ATOM 747 O O . LEU A 1 101 ? -0.165 -2.578 -18.438 1.00 96.81 101 LEU A O 1
ATOM 751 N N . GLU A 1 102 ? 0.494 -4.502 -19.381 1.00 96.75 102 GLU A N 1
ATOM 752 C CA . GLU A 1 102 ? -0.564 -5.276 -18.739 1.00 96.75 102 GLU A CA 1
ATOM 753 C C . GLU A 1 102 ? -0.334 -5.374 -17.231 1.00 96.75 102 GLU A C 1
ATOM 755 O O . GLU A 1 102 ? -1.286 -5.208 -16.466 1.00 96.75 102 GLU A O 1
ATOM 760 N N . MET A 1 103 ? 0.912 -5.570 -16.792 1.00 96.50 103 MET A N 1
ATOM 761 C CA . MET A 1 103 ? 1.257 -5.601 -15.373 1.00 96.50 103 MET A CA 1
ATOM 762 C C . MET A 1 103 ? 0.957 -4.258 -14.685 1.00 96.50 103 MET A C 1
ATOM 764 O O . MET A 1 103 ? 0.324 -4.234 -13.625 1.00 96.50 103 MET A O 1
ATOM 768 N N . LEU A 1 104 ? 1.292 -3.126 -15.318 1.00 98.12 104 LEU A N 1
ATOM 769 C CA . LEU A 1 104 ? 0.942 -1.794 -14.804 1.00 98.12 104 LEU A CA 1
ATOM 770 C C . LEU A 1 104 ? -0.577 -1.573 -14.726 1.00 98.12 104 LEU A C 1
ATOM 772 O O . LEU A 1 104 ? -1.092 -1.096 -13.709 1.00 98.12 104 LEU A O 1
ATOM 776 N N . ARG A 1 105 ? -1.326 -1.943 -15.775 1.00 98.19 105 ARG A N 1
ATOM 777 C CA . ARG A 1 105 ? -2.797 -1.834 -15.787 1.00 98.19 105 ARG A CA 1
ATOM 778 C C . ARG A 1 105 ? -3.437 -2.732 -14.734 1.00 98.19 105 ARG A C 1
ATOM 780 O O . ARG A 1 105 ? -4.381 -2.3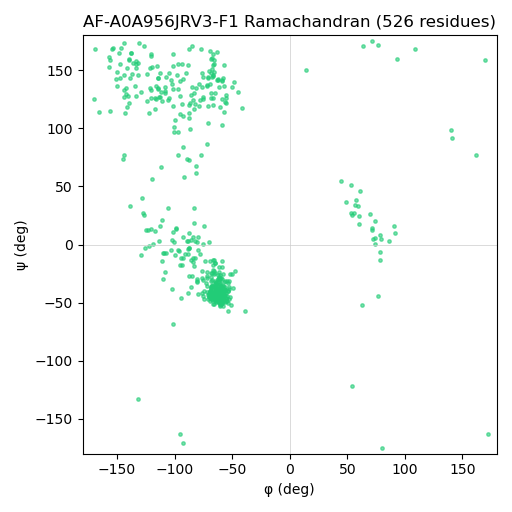11 -14.063 1.00 98.19 105 ARG A O 1
ATOM 787 N N . PHE A 1 106 ? -2.901 -3.933 -14.540 1.00 97.94 106 PHE A N 1
ATOM 788 C CA . PHE A 1 106 ? -3.312 -4.855 -13.489 1.00 97.94 106 PHE A CA 1
ATOM 789 C C . PHE A 1 106 ? -3.089 -4.249 -12.098 1.00 97.94 106 PHE A C 1
ATOM 791 O O . PHE A 1 106 ? -4.037 -4.167 -11.315 1.00 97.94 106 PHE A O 1
ATOM 798 N N . ALA A 1 107 ? -1.896 -3.718 -11.816 1.00 98.12 107 ALA A N 1
ATOM 799 C CA . ALA A 1 107 ? -1.586 -3.036 -10.559 1.00 98.12 107 ALA A CA 1
ATOM 800 C C . ALA A 1 107 ? -2.512 -1.831 -10.293 1.00 98.12 107 ALA A C 1
ATOM 802 O O . ALA A 1 107 ? -3.054 -1.671 -9.189 1.00 98.12 107 ALA A O 1
ATOM 803 N N . ARG A 1 108 ? -2.760 -0.997 -11.313 1.00 98.06 108 ARG A N 1
ATOM 804 C CA . ARG A 1 108 ? -3.681 0.151 -11.235 1.00 98.06 108 ARG A CA 1
ATOM 805 C C . ARG A 1 108 ? -5.125 -0.286 -10.980 1.00 98.06 108 ARG A C 1
ATOM 807 O O . ARG A 1 108 ? -5.808 0.302 -10.136 1.00 98.06 108 ARG A O 1
ATOM 814 N N . SER A 1 109 ? -5.590 -1.322 -11.675 1.00 98.00 109 SER A N 1
ATOM 815 C CA . SER A 1 109 ? -6.935 -1.877 -11.505 1.00 98.00 109 SER A CA 1
ATOM 816 C C . SER A 1 109 ? -7.125 -2.453 -10.100 1.00 98.00 109 SER A C 1
ATOM 818 O O . SER A 1 109 ? -8.077 -2.083 -9.406 1.00 98.00 109 SER A O 1
ATOM 820 N N . LEU A 1 110 ? -6.172 -3.259 -9.618 1.00 98.12 110 LEU A N 1
ATOM 821 C CA . LEU A 1 110 ? -6.188 -3.787 -8.254 1.00 98.12 110 LEU A CA 1
ATOM 822 C C . LEU A 1 110 ? -6.185 -2.679 -7.199 1.00 98.12 110 LEU A C 1
ATOM 824 O O . LEU A 1 110 ? -6.919 -2.779 -6.220 1.00 98.12 110 LEU A O 1
ATOM 828 N N . SER A 1 111 ? -5.430 -1.596 -7.407 1.00 97.88 111 SER A N 1
ATOM 829 C CA . SER A 1 111 ? -5.429 -0.441 -6.497 1.00 97.88 111 SER A CA 1
ATOM 830 C C . SER A 1 111 ? -6.827 0.163 -6.328 1.00 97.88 111 SER A C 1
ATOM 832 O O . SER A 1 111 ? -7.250 0.464 -5.207 1.00 97.88 111 SER A O 1
ATOM 834 N N . THR A 1 112 ? -7.577 0.287 -7.427 1.00 97.75 112 THR A N 1
ATOM 835 C CA . THR A 1 112 ? -8.960 0.785 -7.413 1.00 97.75 112 THR A CA 1
ATOM 836 C C . THR A 1 112 ? -9.903 -0.186 -6.706 1.00 97.75 112 THR A C 1
ATOM 838 O O . THR A 1 112 ? -10.672 0.227 -5.834 1.00 97.75 112 THR A O 1
ATOM 841 N N . GLN A 1 113 ? -9.831 -1.474 -7.048 1.00 98.38 113 GLN A N 1
ATOM 842 C CA . GLN A 1 113 ? -10.698 -2.509 -6.479 1.00 98.38 113 GLN A CA 1
ATOM 843 C C . GLN A 1 113 ? -10.451 -2.696 -4.975 1.00 98.38 113 GLN A C 1
ATOM 845 O O . GLN A 1 113 ? -11.398 -2.700 -4.188 1.00 98.38 113 GLN A O 1
ATOM 850 N N . ALA A 1 114 ? -9.184 -2.752 -4.554 1.00 97.94 114 ALA A N 1
ATOM 851 C CA . ALA A 1 114 ? -8.813 -2.858 -3.149 1.00 97.94 114 ALA A CA 1
ATOM 852 C C . ALA A 1 114 ? -9.353 -1.682 -2.340 1.00 97.94 114 ALA A C 1
ATOM 854 O O . ALA A 1 114 ? -9.941 -1.887 -1.279 1.00 97.94 114 ALA A O 1
ATOM 855 N N . ARG A 1 115 ? -9.232 -0.453 -2.864 1.00 96.75 115 ARG A N 1
ATOM 856 C CA . ARG A 1 115 ? -9.764 0.743 -2.200 1.00 96.75 115 ARG A CA 1
ATOM 857 C C . ARG A 1 115 ? -11.272 0.644 -1.964 1.00 96.75 115 ARG A C 1
ATOM 859 O O . ARG A 1 115 ? -11.704 0.954 -0.855 1.00 96.75 115 ARG A O 1
ATOM 866 N N . ARG A 1 116 ? -12.039 0.183 -2.962 1.00 95.94 116 ARG A N 1
ATOM 867 C CA . ARG A 1 116 ? -13.499 -0.023 -2.858 1.00 95.94 116 ARG A CA 1
ATOM 868 C C . ARG A 1 116 ? -13.863 -1.091 -1.820 1.00 95.94 116 ARG A C 1
ATOM 870 O O . ARG A 1 116 ? -14.824 -0.916 -1.085 1.00 95.94 116 ARG A O 1
ATOM 877 N N . ALA A 1 117 ? -13.057 -2.144 -1.692 1.00 94.25 117 ALA A N 1
ATOM 878 C CA . ALA A 1 117 ? -13.255 -3.214 -0.709 1.00 94.25 117 ALA A CA 1
ATOM 879 C C . ALA A 1 117 ? -12.725 -2.888 0.710 1.00 94.25 117 ALA A C 1
ATOM 881 O O . ALA A 1 117 ? -12.746 -3.742 1.600 1.00 94.25 117 ALA A O 1
ATOM 882 N N . GLY A 1 118 ? -12.209 -1.674 0.941 1.00 90.25 118 GLY A N 1
ATOM 883 C CA . GLY A 1 118 ? -11.606 -1.272 2.218 1.00 90.25 118 GLY A CA 1
ATOM 884 C C . GLY A 1 118 ? -10.179 -1.790 2.451 1.00 90.25 118 GLY A C 1
ATOM 885 O O . GLY A 1 118 ? -9.646 -1.623 3.547 1.00 90.25 118 GLY A O 1
ATOM 886 N N . GLY A 1 119 ? -9.561 -2.404 1.442 1.00 94.56 119 GLY A N 1
ATOM 887 C CA . GLY A 1 119 ? -8.138 -2.734 1.384 1.00 94.56 119 GLY A CA 1
ATOM 888 C C . GLY A 1 119 ? -7.316 -1.637 0.706 1.00 94.56 119 GLY A C 1
ATOM 889 O O . GLY A 1 119 ? -7.806 -0.532 0.433 1.00 94.56 119 GLY A O 1
ATOM 890 N N . ARG A 1 120 ? -6.038 -1.923 0.439 1.00 96.69 120 ARG A N 1
ATOM 891 C CA . ARG A 1 120 ? -5.130 -1.023 -0.292 1.00 96.69 120 ARG A CA 1
ATOM 892 C C . ARG A 1 120 ? -4.110 -1.812 -1.112 1.00 96.69 120 ARG A C 1
ATOM 894 O O . ARG A 1 120 ? -3.593 -2.817 -0.637 1.00 96.69 120 ARG A O 1
ATOM 901 N N . VAL A 1 121 ? -3.775 -1.302 -2.294 1.00 98.12 121 VAL A N 1
ATOM 902 C CA . VAL A 1 121 ? -2.550 -1.675 -3.011 1.00 98.12 121 VAL A CA 1
ATOM 903 C C . VAL A 1 121 ? -1.653 -0.446 -3.064 1.00 98.12 121 VAL A C 1
ATOM 905 O O . VAL A 1 121 ? -2.099 0.635 -3.452 1.00 98.12 121 VAL A O 1
ATOM 908 N N . HIS A 1 122 ? -0.415 -0.607 -2.621 1.00 97.44 122 HIS A N 1
ATOM 909 C CA . HIS A 1 122 ? 0.642 0.391 -2.678 1.00 97.44 122 HIS A CA 1
ATOM 910 C C . HIS A 1 122 ? 1.592 -0.027 -3.793 1.00 97.44 122 HIS A C 1
ATOM 912 O O . HIS A 1 122 ? 2.042 -1.163 -3.793 1.00 97.44 122 HIS A O 1
ATOM 918 N N . VAL A 1 123 ? 1.867 0.857 -4.745 1.00 98.31 123 VAL A N 1
ATOM 919 C CA . VAL A 1 123 ? 2.782 0.577 -5.857 1.00 98.31 123 VAL A CA 1
ATOM 920 C C . VAL A 1 123 ? 3.941 1.544 -5.735 1.00 98.31 123 VAL A C 1
ATOM 922 O O . VAL A 1 123 ? 3.702 2.753 -5.783 1.00 98.31 123 VAL A O 1
ATOM 925 N N . LEU A 1 124 ? 5.139 1.012 -5.512 1.00 98.38 124 LEU A N 1
ATOM 926 C CA . LEU A 1 124 ? 6.378 1.776 -5.467 1.00 98.38 124 LEU A CA 1
ATOM 927 C C . LEU A 1 124 ? 7.050 1.776 -6.841 1.00 98.38 124 LEU A C 1
ATOM 929 O O . LEU A 1 124 ? 6.809 0.874 -7.643 1.00 98.38 124 LEU A O 1
ATOM 933 N N . LEU A 1 125 ? 7.868 2.792 -7.101 1.00 98.25 125 LEU A N 1
ATOM 934 C CA . LEU A 1 125 ? 8.796 2.796 -8.229 1.00 98.25 125 LEU A CA 1
ATOM 935 C C . LEU A 1 125 ? 9.996 1.899 -7.910 1.00 98.25 125 LEU A C 1
ATOM 937 O O . LEU A 1 125 ? 10.545 1.987 -6.811 1.00 98.25 125 LEU A O 1
ATOM 941 N N . GLY A 1 126 ? 10.400 1.081 -8.876 1.00 96.31 126 GLY A N 1
ATOM 942 C CA . GLY A 1 126 ? 11.748 0.540 -8.974 1.00 96.31 126 GLY A CA 1
ATOM 943 C C . GLY A 1 126 ? 12.614 1.377 -9.906 1.00 96.31 126 GLY A C 1
ATOM 944 O O . GLY A 1 126 ? 12.275 2.528 -10.199 1.00 96.31 126 GLY A O 1
ATOM 945 N N . ASN A 1 127 ? 13.735 0.827 -10.367 1.00 93.62 127 ASN A N 1
ATOM 946 C CA . ASN A 1 127 ? 14.587 1.502 -11.349 1.00 93.62 127 ASN A CA 1
ATOM 947 C C . ASN A 1 127 ? 14.031 1.322 -12.776 1.00 93.62 127 ASN A C 1
ATOM 949 O O . ASN A 1 127 ? 14.142 2.229 -13.605 1.00 93.62 127 ASN A O 1
ATOM 953 N N . HIS A 1 128 ? 13.338 0.216 -13.070 1.00 94.81 128 HIS A N 1
ATOM 954 C CA . HIS A 1 128 ? 12.814 -0.037 -14.415 1.00 94.81 128 HIS A CA 1
ATOM 955 C C . HIS A 1 128 ? 11.624 0.867 -14.799 1.00 94.81 128 HIS A C 1
ATOM 957 O O . HIS A 1 128 ? 11.446 1.162 -15.987 1.00 94.81 128 HIS A O 1
ATOM 963 N N . GLU A 1 129 ? 10.825 1.360 -13.842 1.00 98.00 129 GLU A N 1
ATOM 964 C C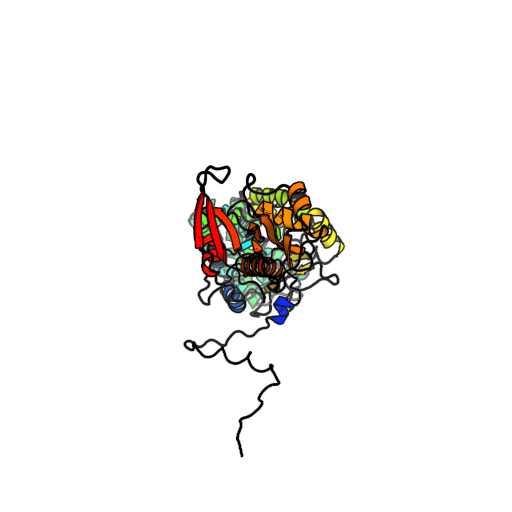A . GLU A 1 129 ? 9.733 2.303 -14.130 1.00 98.00 129 GLU A CA 1
ATOM 965 C C . GLU A 1 129 ? 10.224 3.671 -14.650 1.00 98.00 129 GLU A C 1
ATOM 967 O O . GLU A 1 129 ? 9.733 4.098 -15.701 1.00 98.00 129 GLU A O 1
ATOM 972 N N . PRO A 1 130 ? 11.173 4.373 -13.990 1.00 97.88 130 PRO A N 1
ATOM 973 C CA . PRO A 1 130 ? 11.779 5.587 -14.533 1.00 97.88 130 PRO A CA 1
ATOM 974 C C . PRO A 1 130 ? 12.417 5.388 -15.909 1.00 97.88 130 PRO A C 1
ATOM 976 O O . PRO A 1 130 ? 12.237 6.239 -16.780 1.00 97.88 130 PRO A O 1
ATOM 979 N N . LEU A 1 131 ? 13.079 4.251 -16.149 1.00 95.00 131 LEU A N 1
ATOM 980 C CA . LEU A 1 131 ? 13.671 3.949 -17.454 1.00 95.00 131 LEU A CA 1
ATOM 981 C C . LEU A 1 131 ? 12.606 3.820 -18.553 1.00 95.00 131 LEU A C 1
ATOM 983 O O . LEU A 1 131 ? 12.748 4.405 -19.627 1.00 95.00 131 LEU A O 1
ATOM 987 N N . LEU A 1 132 ? 11.499 3.119 -18.274 1.00 96.88 132 LEU A N 1
ATOM 988 C CA . LEU A 1 132 ? 10.369 3.021 -19.201 1.00 96.88 132 LEU A CA 1
ATOM 989 C C . LEU A 1 132 ? 9.723 4.393 -19.457 1.00 96.88 132 LEU A C 1
ATOM 991 O O . LEU A 1 132 ? 9.351 4.690 -20.591 1.00 96.88 132 LEU A O 1
ATOM 995 N N . VAL A 1 133 ? 9.603 5.245 -18.433 1.00 97.88 133 VAL A N 1
ATOM 996 C CA . VAL A 1 133 ? 9.091 6.617 -18.593 1.00 97.88 133 VAL A CA 1
ATOM 997 C C . VAL A 1 133 ? 10.035 7.471 -19.437 1.00 97.88 133 VAL A C 1
ATOM 999 O O . VAL A 1 133 ? 9.569 8.171 -20.335 1.00 97.88 133 VAL A O 1
ATOM 1002 N N . ALA A 1 134 ? 11.346 7.392 -19.208 1.00 94.94 134 ALA A N 1
ATOM 1003 C CA . ALA A 1 134 ? 12.338 8.093 -20.015 1.00 94.94 134 ALA A CA 1
ATOM 1004 C C . ALA A 1 134 ? 12.253 7.672 -21.490 1.00 94.94 134 ALA A C 1
ATOM 1006 O O . ALA A 1 134 ? 12.189 8.532 -22.371 1.00 94.94 134 ALA A O 1
ATOM 1007 N N . ALA A 1 135 ? 12.167 6.364 -21.753 1.00 91.88 135 ALA A N 1
ATOM 1008 C CA . ALA A 1 135 ? 11.978 5.819 -23.093 1.00 91.88 135 ALA A CA 1
ATOM 1009 C C . ALA A 1 135 ? 10.654 6.291 -23.721 1.00 91.88 135 ALA A C 1
ATOM 1011 O O . ALA A 1 135 ? 10.646 6.770 -24.854 1.00 91.88 135 ALA A O 1
ATOM 1012 N N . ALA A 1 136 ? 9.540 6.237 -22.984 1.00 94.69 136 ALA A N 1
ATOM 1013 C CA . ALA A 1 136 ? 8.235 6.692 -23.466 1.00 94.69 136 ALA A CA 1
ATOM 1014 C C . ALA A 1 136 ? 8.261 8.174 -23.873 1.00 94.69 136 ALA A C 1
ATOM 1016 O O . ALA A 1 136 ? 7.870 8.513 -24.990 1.00 94.69 136 ALA A O 1
ATOM 1017 N N . LEU A 1 137 ? 8.799 9.050 -23.021 1.00 93.94 137 LEU A N 1
ATOM 1018 C CA . LEU A 1 137 ? 8.937 10.479 -23.325 1.00 93.94 137 LEU A CA 1
ATOM 1019 C C . LEU A 1 137 ? 9.893 10.735 -24.499 1.00 93.94 137 LEU A C 1
ATOM 1021 O O . LEU A 1 137 ? 9.663 11.646 -25.289 1.00 93.94 137 LEU A O 1
ATOM 1025 N N . ALA A 1 138 ? 10.936 9.917 -24.659 1.00 88.75 138 ALA A N 1
ATOM 1026 C CA . ALA A 1 138 ? 11.812 10.005 -25.820 1.00 88.75 138 ALA A CA 1
ATOM 1027 C C . ALA A 1 138 ? 11.100 9.599 -27.123 1.00 88.75 138 ALA A C 1
ATOM 1029 O O . ALA A 1 138 ? 11.341 10.229 -28.150 1.00 88.75 138 ALA A O 1
ATOM 1030 N N . THR A 1 139 ? 10.186 8.615 -27.102 1.00 87.50 139 THR A N 1
ATOM 1031 C CA . THR A 1 139 ? 9.426 8.239 -28.316 1.00 87.50 139 THR A CA 1
ATOM 1032 C C . THR A 1 139 ? 8.506 9.338 -28.831 1.00 87.50 139 THR A C 1
ATOM 1034 O O . THR A 1 139 ? 8.208 9.354 -30.020 1.00 87.50 139 THR A O 1
ATOM 1037 N N . GLN A 1 140 ? 8.070 10.264 -27.972 1.00 87.75 140 GLN A N 1
ATOM 1038 C CA . GLN A 1 140 ? 7.192 11.370 -28.372 1.00 87.75 140 GLN A CA 1
ATOM 1039 C C . GLN A 1 140 ? 7.877 12.361 -29.321 1.00 87.75 140 GLN A C 1
ATOM 1041 O O . GLN A 1 140 ? 7.194 13.130 -29.985 1.00 87.75 140 GLN A O 1
ATOM 1046 N N . LYS A 1 141 ? 9.214 12.337 -29.392 1.00 84.75 141 LYS A N 1
ATOM 1047 C CA . LYS A 1 141 ? 10.017 13.205 -30.266 1.00 84.75 141 LYS A CA 1
ATOM 1048 C C . LYS A 1 141 ? 10.297 12.597 -31.640 1.00 84.75 141 LYS A C 1
ATOM 1050 O O . LYS A 1 141 ? 10.872 13.269 -32.486 1.00 84.75 141 LYS A O 1
ATOM 1055 N N . LEU A 1 142 ? 9.949 11.326 -31.834 1.00 83.44 142 LEU A N 1
ATOM 1056 C CA . LEU A 1 142 ? 10.291 10.570 -33.034 1.00 83.44 142 LEU A CA 1
ATOM 1057 C C . LEU A 1 142 ? 9.187 10.659 -34.080 1.00 83.44 142 LEU A C 1
ATOM 1059 O O . LEU A 1 142 ? 8.000 10.563 -33.755 1.00 83.44 142 LEU A O 1
ATOM 1063 N N . ASP A 1 143 ? 9.583 10.741 -35.346 1.00 84.81 143 ASP A N 1
ATOM 1064 C CA . ASP A 1 143 ? 8.637 10.688 -36.456 1.00 84.81 143 ASP A CA 1
ATOM 1065 C C . ASP A 1 143 ? 8.148 9.250 -36.744 1.00 84.81 143 ASP A C 1
ATOM 1067 O O . ASP A 1 143 ? 8.682 8.244 -36.263 1.00 84.81 143 ASP A O 1
ATOM 1071 N N . ALA A 1 144 ? 7.110 9.113 -37.573 1.00 81.75 144 ALA A N 1
ATOM 1072 C CA . ALA A 1 144 ? 6.531 7.809 -37.900 1.00 81.75 144 ALA A CA 1
ATOM 1073 C C . ALA A 1 144 ? 7.511 6.841 -38.600 1.00 81.75 144 ALA A C 1
ATOM 1075 O O . ALA A 1 144 ? 7.372 5.621 -38.455 1.00 81.75 144 ALA A O 1
ATOM 1076 N N . ARG A 1 145 ? 8.486 7.348 -39.363 1.00 84.06 145 ARG A N 1
ATOM 1077 C CA . ARG A 1 145 ? 9.492 6.547 -40.074 1.00 84.06 145 ARG A CA 1
ATOM 1078 C C . ARG A 1 145 ? 10.527 5.998 -39.096 1.00 84.06 145 ARG A C 1
ATOM 1080 O O . ARG A 1 145 ? 10.800 4.796 -39.131 1.00 84.06 145 ARG A O 1
ATOM 1087 N N . GLU A 1 146 ? 11.041 6.837 -38.208 1.00 83.88 146 GLU A N 1
ATOM 1088 C CA . GLU A 1 146 ? 11.958 6.479 -37.123 1.00 83.88 146 GLU A CA 1
ATOM 1089 C C . GLU A 1 146 ? 11.319 5.437 -36.203 1.00 83.88 146 GLU A C 1
ATOM 1091 O O . GLU A 1 146 ? 11.900 4.384 -35.933 1.00 83.88 146 GLU A O 1
ATOM 1096 N N . LEU A 1 147 ? 10.058 5.664 -35.830 1.00 77.31 147 LEU A N 1
ATOM 1097 C CA . LEU A 1 147 ? 9.254 4.738 -35.040 1.00 77.31 147 LEU A CA 1
ATOM 1098 C C . LEU A 1 147 ? 9.119 3.352 -35.713 1.00 77.31 147 LEU A C 1
ATOM 1100 O O . LEU A 1 147 ? 9.185 2.320 -35.038 1.00 77.31 147 LEU A O 1
ATOM 1104 N N . ARG A 1 148 ? 8.939 3.287 -37.041 1.00 78.19 148 ARG A N 1
ATOM 1105 C CA . ARG A 1 148 ? 8.896 2.011 -37.791 1.00 78.19 148 ARG A CA 1
ATOM 1106 C C . ARG A 1 148 ? 10.266 1.339 -37.890 1.00 78.19 148 ARG A C 1
ATOM 1108 O O . ARG A 1 148 ? 10.349 0.111 -37.879 1.00 78.19 148 ARG A O 1
ATOM 1115 N N . GLN A 1 149 ? 11.340 2.113 -38.023 1.00 78.50 149 GLN A N 1
ATOM 1116 C CA . GLN A 1 149 ? 12.705 1.582 -38.049 1.00 78.50 149 GLN A CA 1
ATOM 1117 C C . GLN A 1 149 ? 13.073 0.949 -36.702 1.00 78.50 149 GLN A C 1
ATOM 1119 O O . GLN A 1 149 ? 13.492 -0.206 -36.678 1.00 78.50 149 GLN A O 1
ATOM 1124 N N . LEU A 1 150 ? 12.805 1.631 -35.586 1.00 76.31 150 LEU A N 1
ATOM 1125 C CA . LEU A 1 150 ? 13.061 1.099 -34.243 1.00 76.31 150 LEU A CA 1
ATOM 1126 C C . LEU A 1 150 ? 12.280 -0.190 -33.956 1.00 76.31 150 LEU A C 1
ATOM 1128 O O . LEU A 1 150 ? 12.856 -1.153 -33.451 1.00 76.31 150 LEU A O 1
ATOM 1132 N N . ALA A 1 151 ? 11.003 -0.259 -34.346 1.00 75.00 151 ALA A N 1
ATOM 1133 C CA . ALA A 1 151 ? 10.198 -1.474 -34.190 1.00 75.00 151 ALA A CA 1
ATOM 1134 C C . ALA A 1 151 ? 10.797 -2.683 -34.937 1.00 75.00 151 ALA A C 1
ATOM 1136 O O . ALA A 1 151 ? 10.808 -3.803 -34.414 1.00 75.00 151 ALA A O 1
ATOM 1137 N N . ARG A 1 152 ? 11.328 -2.461 -36.150 1.00 75.88 152 ARG A N 1
ATOM 1138 C CA . ARG A 1 152 ? 12.042 -3.494 -36.918 1.00 75.88 152 ARG A CA 1
ATOM 1139 C C . ARG A 1 152 ? 13.334 -3.905 -36.220 1.00 75.88 152 ARG A C 1
ATOM 1141 O O . ARG A 1 152 ? 13.577 -5.100 -36.068 1.00 75.88 152 ARG A O 1
ATOM 1148 N N . HIS A 1 153 ? 14.117 -2.945 -35.734 1.00 76.75 153 HIS A N 1
ATOM 1149 C CA . HIS A 1 153 ? 15.389 -3.238 -35.075 1.00 76.75 153 HIS A CA 1
ATOM 1150 C C . HIS A 1 153 ? 15.219 -4.007 -33.762 1.00 76.75 153 HIS A C 1
ATOM 1152 O O . HIS A 1 153 ? 15.964 -4.947 -33.496 1.00 76.75 153 HIS A O 1
ATOM 1158 N N . GLN A 1 154 ? 14.174 -3.709 -32.988 1.00 75.88 154 GLN A N 1
ATOM 1159 C CA . GLN A 1 154 ? 13.844 -4.481 -31.793 1.00 75.88 154 GLN A CA 1
ATOM 1160 C C . GLN A 1 154 ? 13.508 -5.947 -32.091 1.00 75.88 154 GLN A C 1
ATOM 1162 O O . GLN A 1 154 ? 13.678 -6.808 -31.230 1.00 75.88 154 GLN A O 1
ATOM 1167 N N . ARG A 1 155 ? 12.986 -6.271 -33.280 1.00 77.00 155 ARG A N 1
ATOM 1168 C CA . ARG A 1 155 ? 12.754 -7.673 -33.649 1.00 77.00 155 ARG A CA 1
ATOM 1169 C C . ARG A 1 155 ? 14.080 -8.434 -33.727 1.00 77.00 155 ARG A C 1
ATOM 1171 O O . ARG A 1 155 ? 14.171 -9.492 -33.122 1.00 77.00 155 ARG A O 1
ATOM 1178 N N . ALA A 1 156 ? 15.096 -7.850 -34.362 1.00 73.50 156 ALA A N 1
ATOM 1179 C CA . ALA A 1 156 ? 16.433 -8.439 -34.440 1.00 73.50 156 ALA A CA 1
ATOM 1180 C C . ALA A 1 156 ? 17.082 -8.589 -33.053 1.00 73.50 156 ALA A C 1
ATOM 1182 O O . ALA A 1 156 ? 17.599 -9.651 -32.722 1.00 73.50 156 ALA A O 1
ATOM 1183 N N . LEU A 1 157 ? 16.968 -7.565 -32.201 1.00 73.19 157 LEU A N 1
ATOM 1184 C CA . LEU A 1 157 ? 17.495 -7.612 -30.831 1.00 73.19 157 LEU A CA 1
ATOM 1185 C C . LEU A 1 157 ? 16.790 -8.664 -29.963 1.00 73.19 157 LEU A C 1
ATOM 1187 O O . LEU A 1 157 ? 17.425 -9.290 -29.123 1.00 73.19 157 LEU A O 1
ATOM 1191 N N . ARG A 1 158 ? 15.493 -8.915 -30.186 1.00 74.44 158 ARG A N 1
ATOM 1192 C CA . ARG A 1 158 ? 14.765 -10.004 -29.516 1.00 74.44 158 ARG A CA 1
ATOM 1193 C C . ARG A 1 158 ? 15.223 -11.383 -29.970 1.00 74.44 158 ARG A C 1
ATOM 1195 O O . ARG A 1 158 ? 15.315 -12.269 -29.131 1.00 74.44 158 ARG A O 1
ATOM 1202 N N . THR A 1 159 ? 15.502 -11.561 -31.260 1.00 77.38 159 THR A N 1
ATOM 1203 C CA . THR A 1 159 ? 16.080 -12.812 -31.770 1.00 77.38 159 THR A CA 1
ATOM 1204 C C . THR A 1 159 ? 17.432 -13.077 -31.114 1.00 77.38 159 THR A C 1
ATOM 1206 O O . THR A 1 159 ? 17.654 -14.178 -30.618 1.00 77.38 159 THR A O 1
ATOM 1209 N N . LEU A 1 160 ? 18.289 -12.051 -31.023 1.00 73.69 160 LEU A N 1
ATOM 1210 C CA . LEU A 1 160 ? 19.565 -12.146 -30.316 1.00 73.69 160 LEU A CA 1
ATOM 1211 C C . LEU A 1 160 ? 19.364 -12.468 -28.830 1.00 73.69 160 LEU A C 1
ATOM 1213 O O . LEU A 1 160 ? 20.000 -13.382 -28.333 1.00 73.69 160 LEU A O 1
ATOM 1217 N N . HIS A 1 161 ? 18.441 -11.796 -28.137 1.00 72.88 161 HIS A N 1
ATOM 1218 C CA . HIS A 1 161 ? 18.151 -12.084 -26.730 1.00 72.88 161 HIS A CA 1
ATOM 1219 C C . HIS A 1 161 ? 17.686 -13.526 -26.490 1.00 72.88 161 HIS A C 1
ATOM 1221 O O . HIS A 1 161 ? 18.117 -14.161 -25.535 1.00 72.88 161 HIS A O 1
ATOM 1227 N N . ALA A 1 162 ? 16.782 -14.028 -27.337 1.00 72.69 162 ALA A N 1
ATOM 1228 C CA . ALA A 1 162 ? 16.226 -15.369 -27.199 1.00 72.69 162 ALA A CA 1
ATOM 1229 C C . ALA A 1 162 ? 17.275 -16.463 -27.442 1.00 72.69 162 ALA A C 1
ATOM 1231 O O . ALA A 1 162 ? 17.165 -17.544 -26.874 1.00 72.69 162 ALA A O 1
ATOM 1232 N N . ALA A 1 163 ? 18.268 -16.185 -28.291 1.00 75.62 163 ALA A N 1
ATOM 1233 C CA . ALA A 1 163 ? 19.342 -17.118 -28.599 1.00 75.62 163 ALA A CA 1
ATOM 1234 C C . ALA A 1 163 ? 20.538 -16.995 -27.640 1.00 75.62 163 ALA A C 1
ATOM 1236 O O . ALA A 1 163 ? 21.095 -18.012 -27.251 1.00 75.62 163 ALA A O 1
ATOM 1237 N N . GLU A 1 164 ? 20.934 -15.769 -27.290 1.00 74.19 164 GLU A N 1
ATOM 1238 C CA . GLU A 1 164 ? 22.178 -15.422 -26.588 1.00 74.19 164 GLU A CA 1
ATOM 1239 C C . GLU A 1 164 ? 21.937 -14.222 -25.635 1.00 74.19 164 GLU A C 1
ATOM 1241 O O . GLU A 1 164 ? 22.336 -13.084 -25.918 1.00 74.19 164 GLU A O 1
ATOM 1246 N N . PRO A 1 165 ? 21.244 -14.423 -24.499 1.00 66.19 165 PRO A N 1
ATOM 1247 C CA . PRO A 1 165 ? 20.838 -13.334 -23.608 1.00 66.19 165 PRO A CA 1
ATOM 1248 C C . PRO A 1 165 ? 22.019 -12.605 -22.955 1.00 66.19 165 PRO A C 1
ATOM 1250 O O . PRO A 1 165 ? 21.962 -11.382 -22.816 1.00 66.19 165 PRO A O 1
ATOM 1253 N N . GLU A 1 166 ? 23.090 -13.323 -22.600 1.00 63.56 166 GLU A N 1
ATOM 1254 C CA . GLU A 1 166 ? 24.304 -12.727 -22.019 1.00 63.56 166 GLU A CA 1
ATOM 1255 C C . GLU A 1 166 ? 25.066 -11.867 -23.022 1.00 63.56 166 GLU A C 1
ATOM 1257 O O . GLU A 1 166 ? 25.561 -10.794 -22.684 1.00 63.56 166 GLU A O 1
ATOM 1262 N N . LEU A 1 167 ? 25.080 -12.286 -24.288 1.00 68.12 167 LEU A N 1
ATOM 1263 C CA . LEU A 1 167 ? 25.720 -11.530 -25.353 1.00 68.12 167 LEU A CA 1
ATOM 1264 C C . LEU A 1 167 ? 25.020 -10.185 -25.570 1.00 68.12 167 LEU A C 1
ATOM 1266 O O . LEU A 1 167 ? 25.676 -9.152 -25.661 1.00 68.12 167 LEU A O 1
ATOM 1270 N N . LEU A 1 168 ? 23.681 -10.165 -25.591 1.00 66.56 168 LEU A N 1
ATOM 1271 C CA . LEU A 1 168 ? 22.935 -8.907 -25.686 1.00 66.56 168 LEU A CA 1
ATOM 1272 C C . LEU A 1 168 ? 23.174 -7.996 -24.471 1.00 66.56 168 LEU A C 1
ATOM 1274 O O . LEU A 1 168 ? 23.236 -6.778 -24.644 1.00 66.56 168 LEU A O 1
ATOM 1278 N N . ARG A 1 169 ? 23.300 -8.563 -23.260 1.00 58.19 169 ARG A N 1
ATOM 1279 C CA . ARG A 1 169 ? 23.628 -7.787 -22.055 1.00 58.19 169 ARG A CA 1
ATOM 1280 C C . ARG A 1 169 ? 24.983 -7.103 -22.206 1.00 58.19 169 ARG A C 1
ATOM 1282 O O . ARG A 1 169 ? 25.028 -5.882 -22.094 1.00 58.19 169 ARG A O 1
ATOM 1289 N N . ALA A 1 170 ? 26.037 -7.848 -22.539 1.00 58.19 170 ALA A N 1
ATOM 1290 C CA . ALA A 1 170 ? 27.381 -7.300 -22.741 1.00 58.19 170 ALA A CA 1
ATOM 1291 C C . ALA A 1 170 ? 27.392 -6.154 -23.773 1.00 58.19 170 ALA A C 1
ATOM 1293 O O . ALA A 1 170 ? 27.925 -5.074 -23.521 1.00 58.19 170 ALA A O 1
ATOM 1294 N N . LEU A 1 171 ? 26.690 -6.329 -24.898 1.00 58.66 171 LEU A N 1
ATOM 1295 C CA . LEU A 1 171 ? 26.573 -5.303 -25.940 1.00 58.66 171 LEU A CA 1
ATOM 1296 C C . LEU A 1 171 ? 25.888 -4.011 -25.492 1.00 58.66 171 LEU A C 1
ATOM 1298 O O . LEU A 1 171 ? 26.145 -2.956 -26.069 1.00 58.66 171 LEU A O 1
ATOM 1302 N N . ALA A 1 172 ? 24.966 -4.086 -24.536 1.00 51.75 172 ALA A N 1
ATOM 1303 C CA . ALA A 1 172 ? 24.226 -2.918 -24.086 1.00 51.75 172 ALA A CA 1
ATOM 1304 C C . ALA A 1 172 ? 24.966 -2.090 -23.028 1.00 51.75 172 ALA A C 1
ATOM 1306 O O . ALA A 1 172 ? 24.578 -0.948 -22.788 1.00 51.75 172 ALA A O 1
ATOM 1307 N N . PHE A 1 173 ? 26.010 -2.648 -22.412 1.00 46.56 173 PHE A N 1
ATOM 1308 C CA . PHE A 1 173 ? 26.887 -1.933 -21.480 1.00 46.56 173 PHE A CA 1
ATOM 1309 C C . PHE A 1 173 ? 28.149 -1.383 -22.147 1.00 46.56 173 PHE A C 1
ATOM 1311 O O . PHE A 1 173 ? 28.753 -0.455 -21.621 1.00 46.56 173 PHE A O 1
ATOM 1318 N N . ALA A 1 174 ? 28.512 -1.884 -23.327 1.00 46.81 174 ALA A N 1
ATOM 1319 C CA . ALA A 1 174 ? 29.631 -1.352 -24.085 1.00 46.81 174 ALA A CA 1
ATOM 1320 C C . ALA A 1 174 ? 29.304 0.033 -24.678 1.00 46.81 174 ALA A C 1
ATOM 1322 O O . ALA A 1 174 ? 28.589 0.168 -25.678 1.00 46.81 174 ALA A O 1
ATOM 1323 N N . GLU A 1 175 ? 29.851 1.088 -24.078 1.00 39.59 175 GLU A N 1
ATOM 1324 C CA . GLU A 1 175 ? 29.846 2.429 -24.660 1.00 39.59 175 GLU A CA 1
ATOM 1325 C C . GLU A 1 175 ? 30.822 2.488 -25.848 1.00 39.59 175 GLU A C 1
ATOM 1327 O O . GLU A 1 175 ? 31.987 2.853 -25.715 1.00 39.59 175 GLU A O 1
ATOM 1332 N N . GLY A 1 176 ? 30.377 2.118 -27.053 1.00 48.44 176 GLY A N 1
ATOM 1333 C CA . GLY A 1 176 ? 31.287 2.149 -28.198 1.00 48.44 176 GLY A CA 1
ATOM 1334 C C . GLY A 1 176 ? 30.777 1.536 -29.494 1.00 48.44 176 GLY A C 1
ATOM 1335 O O . GLY A 1 176 ? 29.579 1.352 -29.720 1.00 48.44 176 GLY A O 1
ATOM 1336 N N . SER A 1 177 ? 31.717 1.260 -30.399 1.00 47.34 177 SER A N 1
ATOM 1337 C CA . SER A 1 177 ? 31.443 0.489 -31.609 1.00 47.34 177 SER A CA 1
ATOM 1338 C C . SER A 1 177 ? 31.169 -0.974 -31.238 1.00 47.34 177 SER A C 1
ATOM 1340 O O . SER A 1 177 ? 31.732 -1.500 -30.283 1.00 47.34 177 SER A O 1
ATOM 1342 N N . LEU A 1 178 ? 30.336 -1.659 -32.027 1.00 45.16 178 LEU A N 1
ATOM 1343 C CA . LEU A 1 178 ? 30.056 -3.091 -31.855 1.00 45.16 178 LEU A CA 1
ATOM 1344 C C . LEU A 1 178 ? 31.342 -3.940 -31.809 1.00 45.16 178 LEU A C 1
ATOM 1346 O O . LEU A 1 178 ? 31.385 -4.948 -31.121 1.00 45.16 178 LEU A O 1
ATOM 1350 N N . ALA A 1 179 ? 32.388 -3.513 -32.520 1.00 40.38 179 ALA A N 1
ATOM 1351 C CA . ALA A 1 179 ? 33.693 -4.168 -32.525 1.00 40.38 179 ALA A CA 1
ATOM 1352 C C . ALA A 1 179 ? 34.431 -4.021 -31.183 1.00 40.38 179 ALA A C 1
ATOM 1354 O O . ALA A 1 179 ? 35.010 -4.987 -30.702 1.00 40.38 179 ALA A O 1
ATOM 1355 N N . ARG A 1 180 ? 34.351 -2.845 -30.548 1.00 46.97 180 ARG A N 1
ATOM 1356 C CA . ARG A 1 180 ? 34.914 -2.593 -29.216 1.00 46.97 180 ARG A CA 1
ATOM 1357 C C . ARG A 1 180 ? 34.151 -3.356 -28.128 1.00 46.97 180 ARG A C 1
ATOM 1359 O O . ARG A 1 180 ? 34.773 -3.996 -27.298 1.00 46.97 180 ARG A O 1
ATOM 1366 N N . ALA A 1 181 ? 32.822 -3.412 -28.232 1.00 50.12 181 ALA A N 1
ATOM 1367 C CA . ALA A 1 181 ? 31.960 -4.219 -27.361 1.00 50.12 181 ALA A CA 1
ATOM 1368 C C . ALA A 1 181 ? 32.269 -5.728 -27.414 1.00 50.12 181 ALA A C 1
ATOM 1370 O O . ALA A 1 181 ? 32.172 -6.425 -26.411 1.00 50.12 181 ALA A O 1
ATOM 1371 N N . ILE A 1 182 ? 32.626 -6.232 -28.600 1.00 49.66 182 ILE A N 1
ATOM 1372 C CA . ILE A 1 182 ? 33.051 -7.622 -28.808 1.00 49.66 182 ILE A CA 1
ATOM 1373 C C . ILE A 1 182 ? 34.462 -7.862 -28.239 1.00 49.66 182 ILE A C 1
ATOM 1375 O O . ILE A 1 182 ? 34.730 -8.958 -27.757 1.00 49.66 182 ILE A O 1
ATOM 1379 N N . ALA A 1 183 ? 35.343 -6.857 -28.278 1.00 45.88 183 ALA A N 1
ATOM 1380 C CA . ALA A 1 183 ? 36.717 -6.940 -27.776 1.00 45.88 183 ALA A CA 1
ATOM 1381 C C . ALA A 1 183 ? 36.836 -6.773 -26.246 1.00 45.88 183 ALA A C 1
ATOM 1383 O O . ALA A 1 183 ? 37.702 -7.393 -25.643 1.00 45.88 183 ALA A O 1
ATOM 1384 N N . GLU A 1 184 ? 35.962 -5.976 -25.619 1.00 46.84 184 GLU A N 1
ATOM 1385 C CA . GLU A 1 184 ? 35.907 -5.723 -24.162 1.00 46.84 184 GLU A CA 1
ATOM 1386 C C . GLU A 1 184 ? 35.050 -6.758 -23.397 1.00 46.84 184 GLU A C 1
ATOM 1388 O O . GLU A 1 184 ? 34.995 -6.754 -22.170 1.00 46.84 184 GLU A O 1
ATOM 1393 N N . ALA A 1 185 ? 34.419 -7.699 -24.108 1.00 43.59 185 ALA A N 1
ATOM 1394 C CA . ALA A 1 185 ? 33.655 -8.808 -23.531 1.00 43.59 185 ALA A CA 1
ATOM 1395 C C . ALA A 1 185 ? 34.382 -9.672 -22.459 1.00 43.59 185 ALA A C 1
ATOM 1397 O O . ALA A 1 185 ? 33.669 -10.229 -21.615 1.00 43.59 185 ALA A O 1
ATOM 1398 N N . PRO A 1 186 ? 35.732 -9.789 -22.412 1.00 46.25 186 PRO A N 1
ATOM 1399 C CA . PRO A 1 186 ? 36.416 -10.557 -21.368 1.00 46.25 186 PRO A CA 1
ATOM 1400 C C . PRO A 1 186 ? 36.179 -10.041 -19.938 1.00 46.25 186 PRO A C 1
ATOM 1402 O O . PRO A 1 186 ? 36.034 -10.853 -19.028 1.00 46.25 186 PRO A O 1
ATOM 1405 N N . GLU A 1 187 ? 36.048 -8.724 -19.720 1.00 40.34 187 GLU A N 1
ATOM 1406 C CA . GLU A 1 187 ? 35.827 -8.150 -18.373 1.00 40.34 187 GLU A CA 1
ATOM 1407 C C . GLU A 1 187 ? 34.441 -8.474 -17.780 1.00 40.34 187 GLU A C 1
ATOM 1409 O O . GLU A 1 187 ? 34.232 -8.339 -16.575 1.00 40.34 187 GLU A O 1
ATOM 1414 N N . TYR A 1 188 ? 33.497 -8.954 -18.599 1.00 42.50 188 TYR A N 1
ATOM 1415 C CA . TYR A 1 188 ? 32.131 -9.304 -18.189 1.00 42.50 188 TYR A CA 1
ATOM 1416 C C . TYR A 1 188 ? 31.847 -10.819 -18.220 1.00 42.50 188 TYR A C 1
ATOM 1418 O O . TYR A 1 188 ? 30.685 -11.230 -18.252 1.00 42.50 188 TYR A O 1
ATOM 1426 N N . GLY A 1 189 ? 32.892 -11.658 -18.182 1.00 41.16 189 GLY A N 1
ATOM 1427 C CA . GLY A 1 189 ? 32.771 -13.111 -17.993 1.00 41.16 189 GLY A CA 1
ATOM 1428 C C . GLY A 1 189 ? 32.643 -13.947 -19.272 1.00 41.16 189 GLY A C 1
ATOM 1429 O O . GLY A 1 189 ? 32.251 -15.110 -19.198 1.00 41.16 189 GLY A O 1
ATOM 1430 N N . TYR A 1 190 ? 32.970 -13.394 -20.445 1.00 45.91 190 TYR A N 1
ATOM 1431 C CA . TYR A 1 190 ? 33.165 -14.177 -21.672 1.00 45.91 190 TYR A CA 1
ATOM 1432 C C . TYR A 1 190 ? 34.653 -14.536 -21.818 1.00 45.91 190 TYR A C 1
ATOM 1434 O O . TYR A 1 190 ? 35.402 -13.856 -22.510 1.00 45.91 190 TYR A O 1
ATOM 1442 N N . GLU A 1 191 ? 35.095 -15.612 -21.162 1.00 44.62 191 GLU A N 1
ATOM 1443 C CA . GLU A 1 191 ? 36.497 -16.079 -21.212 1.00 44.62 191 GLU A CA 1
ATOM 1444 C C . GLU A 1 191 ? 36.879 -16.786 -22.533 1.00 44.62 191 GLU A C 1
ATOM 1446 O O . GLU A 1 191 ? 38.022 -17.200 -22.709 1.00 44.62 191 GLU A O 1
ATOM 1451 N N . ALA A 1 192 ? 35.957 -16.914 -23.495 1.00 56.31 192 ALA A N 1
ATOM 1452 C CA . ALA A 1 192 ? 36.186 -17.625 -24.755 1.00 56.31 192 ALA A CA 1
ATOM 1453 C C . ALA A 1 192 ? 35.924 -16.743 -25.992 1.00 56.31 192 ALA A C 1
ATOM 1455 O O . ALA A 1 192 ? 34.997 -15.924 -25.982 1.00 56.31 192 ALA A O 1
ATOM 1456 N N . PRO A 1 193 ? 36.670 -16.934 -27.103 1.00 64.88 193 PRO A N 1
ATOM 1457 C CA . PRO A 1 193 ? 36.336 -16.303 -28.374 1.00 64.88 193 PRO A CA 1
ATOM 1458 C C . PRO A 1 193 ? 34.910 -16.683 -28.789 1.00 64.88 193 PRO A C 1
ATOM 1460 O O . PRO A 1 193 ? 34.514 -17.845 -28.695 1.00 64.88 193 PRO A O 1
ATOM 1463 N N . LEU A 1 194 ? 34.141 -15.699 -29.276 1.00 69.25 194 LEU A N 1
ATOM 1464 C CA . LEU A 1 194 ? 32.752 -15.900 -29.703 1.00 69.25 194 LEU A CA 1
ATOM 1465 C C . LEU A 1 194 ? 32.622 -17.125 -30.618 1.00 69.25 194 LEU A C 1
ATOM 1467 O O . LEU A 1 194 ? 33.431 -17.328 -31.525 1.00 69.25 194 LEU A O 1
ATOM 1471 N N . THR A 1 195 ? 31.569 -17.916 -30.454 1.00 79.19 195 THR A N 1
ATOM 1472 C CA . THR A 1 195 ? 31.293 -19.027 -31.374 1.00 79.19 195 THR A CA 1
ATOM 1473 C C . THR A 1 195 ? 30.917 -18.505 -32.769 1.00 79.19 195 THR A C 1
ATOM 1475 O O . THR A 1 195 ? 30.489 -17.359 -32.937 1.00 79.19 195 THR A O 1
ATOM 1478 N N . ALA A 1 196 ? 31.017 -19.347 -33.805 1.00 77.94 196 ALA A N 1
ATOM 1479 C CA . ALA A 1 196 ? 30.558 -18.985 -35.154 1.00 77.94 196 ALA A CA 1
ATOM 1480 C C . ALA A 1 196 ? 29.070 -18.572 -35.170 1.00 77.94 196 ALA A C 1
ATOM 1482 O O . ALA A 1 196 ? 28.686 -17.620 -35.853 1.00 77.94 196 ALA A O 1
ATOM 1483 N N . ARG A 1 197 ? 28.248 -19.234 -34.344 1.00 81.12 197 ARG A N 1
ATOM 1484 C CA . ARG A 1 197 ? 26.835 -18.901 -34.130 1.00 81.12 197 ARG A CA 1
ATOM 1485 C C . ARG A 1 197 ? 26.663 -17.505 -33.526 1.00 81.12 197 ARG A C 1
ATOM 1487 O O . ARG A 1 197 ? 25.879 -16.716 -34.049 1.00 81.12 197 ARG A O 1
ATOM 1494 N N . GLN A 1 198 ? 27.409 -17.182 -32.472 1.00 76.25 198 GLN A N 1
ATOM 1495 C CA . GLN A 1 198 ? 27.360 -15.868 -31.824 1.00 76.25 198 GLN A CA 1
ATOM 1496 C C . GLN A 1 198 ? 27.826 -14.752 -32.766 1.00 76.25 198 GLN A C 1
ATOM 1498 O O . GLN A 1 198 ? 27.149 -13.732 -32.881 1.00 76.25 198 GLN A O 1
ATOM 1503 N N . ARG A 1 199 ? 28.916 -14.967 -33.520 1.00 75.38 199 ARG A N 1
ATOM 1504 C CA . ARG A 1 199 ? 29.382 -14.025 -34.555 1.00 75.38 199 ARG A CA 1
ATOM 1505 C C . ARG A 1 199 ? 28.310 -13.743 -35.607 1.00 75.38 199 ARG A C 1
ATOM 1507 O O . ARG A 1 199 ? 28.091 -12.586 -35.962 1.00 75.38 199 ARG A O 1
ATOM 1514 N N . ARG A 1 200 ? 27.608 -14.779 -36.077 1.00 79.38 200 ARG A N 1
ATOM 1515 C CA . ARG A 1 200 ? 26.510 -14.631 -37.040 1.00 79.38 200 ARG A CA 1
ATOM 1516 C C . ARG A 1 200 ? 25.342 -13.829 -36.459 1.00 79.38 200 ARG A C 1
ATOM 1518 O O . ARG A 1 200 ? 24.895 -12.874 -37.088 1.00 79.38 200 ARG A O 1
ATOM 1525 N N . LEU A 1 201 ? 24.880 -14.173 -35.257 1.00 75.06 201 LEU A N 1
ATOM 1526 C CA . LEU A 1 201 ? 23.784 -13.461 -34.587 1.00 75.06 201 LEU A CA 1
ATOM 1527 C C . LEU A 1 201 ? 24.124 -11.983 -34.341 1.00 75.06 201 LEU A C 1
ATOM 1529 O O . LEU A 1 201 ? 23.280 -11.104 -34.525 1.00 75.06 201 LEU A O 1
ATOM 1533 N N . LEU A 1 202 ? 25.377 -11.694 -33.982 1.00 71.81 202 LEU A N 1
ATOM 1534 C CA . LEU A 1 202 ? 25.887 -10.331 -33.855 1.00 71.81 202 LEU A CA 1
ATOM 1535 C C . LEU A 1 202 ? 25.881 -9.584 -35.185 1.00 71.81 202 LEU A C 1
ATOM 1537 O O . LEU A 1 202 ? 25.421 -8.445 -35.230 1.00 71.81 202 LEU A O 1
ATOM 1541 N N . ALA A 1 203 ? 26.354 -10.206 -36.266 1.00 74.12 203 ALA A N 1
ATOM 1542 C CA . ALA A 1 203 ? 26.344 -9.601 -37.595 1.00 74.12 203 ALA A CA 1
ATOM 1543 C C . ALA A 1 203 ? 24.913 -9.258 -38.052 1.00 74.12 203 ALA A C 1
ATOM 1545 O O . ALA A 1 203 ? 24.667 -8.153 -38.544 1.00 74.12 203 ALA A O 1
ATOM 1546 N N . GLU A 1 204 ? 23.953 -10.154 -37.805 1.00 77.00 204 GLU A N 1
ATOM 1547 C CA . GLU A 1 204 ? 22.529 -9.942 -38.095 1.00 77.00 204 GLU A CA 1
ATOM 1548 C C . GLU A 1 204 ? 21.924 -8.798 -37.248 1.00 77.00 204 GLU A C 1
ATOM 1550 O O . GLU A 1 204 ? 21.121 -8.002 -37.748 1.00 77.00 204 GLU A O 1
ATOM 1555 N N . ALA A 1 205 ? 22.349 -8.644 -35.987 1.00 72.44 205 ALA A N 1
ATOM 1556 C CA . ALA A 1 205 ? 21.900 -7.574 -35.088 1.00 72.44 205 ALA A CA 1
ATOM 1557 C C . ALA A 1 205 ? 22.648 -6.233 -35.272 1.00 72.44 205 ALA A C 1
ATOM 1559 O O . ALA A 1 205 ? 22.134 -5.178 -34.886 1.00 72.44 205 ALA A O 1
ATOM 1560 N N . ALA A 1 206 ? 23.827 -6.238 -35.902 1.00 72.06 206 ALA A N 1
ATOM 1561 C CA . ALA A 1 206 ? 24.741 -5.098 -35.993 1.00 72.06 206 ALA A CA 1
ATOM 1562 C C . ALA A 1 206 ? 24.148 -3.881 -36.708 1.00 72.06 206 ALA A C 1
ATOM 1564 O O . ALA A 1 206 ? 24.244 -2.741 -36.242 1.00 72.06 206 ALA A O 1
ATOM 1565 N N . LYS A 1 207 ? 23.562 -4.106 -37.889 1.00 73.56 207 LYS A N 1
ATOM 1566 C CA . LYS A 1 207 ? 22.935 -3.048 -38.693 1.00 73.56 207 LYS A CA 1
ATOM 1567 C C . LYS A 1 207 ? 21.713 -2.459 -37.965 1.00 73.56 207 LYS A C 1
ATOM 1569 O O . LYS A 1 207 ? 21.669 -1.235 -37.823 1.00 73.56 207 LYS A O 1
ATOM 1574 N N . PRO A 1 208 ? 20.787 -3.277 -37.429 1.00 72.56 208 PRO A N 1
ATOM 1575 C CA . PRO A 1 208 ? 19.716 -2.806 -36.558 1.00 72.56 208 PRO A CA 1
ATOM 1576 C C . PRO A 1 208 ? 20.167 -1.962 -35.362 1.00 72.56 208 PRO A C 1
ATOM 1578 O O . PRO A 1 208 ? 19.606 -0.892 -35.124 1.00 72.56 208 PRO A O 1
ATOM 1581 N N . LEU A 1 209 ? 21.188 -2.416 -34.630 1.00 69.56 209 LEU A N 1
ATOM 1582 C CA . LEU A 1 209 ? 21.692 -1.731 -33.441 1.00 69.56 209 LEU A CA 1
ATOM 1583 C C . LEU A 1 209 ? 22.284 -0.360 -33.796 1.00 69.56 209 LEU A C 1
ATOM 1585 O O . LEU A 1 209 ? 21.896 0.650 -33.212 1.00 69.56 209 LEU A O 1
ATOM 1589 N N . ARG A 1 210 ? 23.153 -0.293 -34.815 1.00 72.75 210 ARG A N 1
ATOM 1590 C CA . ARG A 1 210 ? 23.749 0.973 -35.285 1.00 72.75 210 ARG A CA 1
ATOM 1591 C C . ARG A 1 210 ? 22.699 1.968 -35.768 1.00 72.75 210 ARG A C 1
ATOM 1593 O O . ARG A 1 210 ? 22.776 3.153 -35.447 1.00 72.75 210 ARG A O 1
ATOM 1600 N N . ALA A 1 211 ? 21.703 1.495 -36.513 1.00 73.38 211 ALA A N 1
ATOM 1601 C CA . ALA A 1 211 ? 20.633 2.347 -37.010 1.00 73.38 211 ALA A CA 1
ATOM 1602 C C . ALA A 1 211 ? 19.736 2.863 -35.872 1.00 73.38 211 ALA A C 1
ATOM 1604 O O . ALA A 1 211 ? 19.391 4.044 -35.865 1.00 73.38 211 ALA A O 1
ATOM 1605 N N . ALA A 1 212 ? 19.415 2.026 -34.878 1.00 70.75 212 ALA A N 1
ATOM 1606 C CA . ALA A 1 212 ? 18.725 2.474 -33.671 1.00 70.75 212 ALA A CA 1
ATOM 1607 C C . ALA A 1 212 ? 19.541 3.548 -32.928 1.00 70.75 212 ALA A C 1
ATOM 1609 O O . ALA A 1 212 ? 19.031 4.641 -32.698 1.00 70.75 212 ALA A O 1
ATOM 1610 N N . LEU A 1 213 ? 20.825 3.300 -32.650 1.00 69.31 213 LEU A N 1
ATOM 1611 C CA . LEU A 1 213 ? 21.708 4.260 -31.978 1.00 69.31 213 LEU A CA 1
ATOM 1612 C C . LEU A 1 213 ? 21.807 5.599 -32.724 1.00 69.31 213 LEU A C 1
ATOM 1614 O O . LEU A 1 213 ? 21.765 6.653 -32.093 1.00 69.31 213 LEU A O 1
ATOM 1618 N N . SER A 1 214 ? 21.888 5.577 -34.057 1.00 76.12 214 SER A N 1
ATOM 1619 C CA . SER A 1 214 ? 21.937 6.788 -34.888 1.00 76.12 214 SER A CA 1
ATOM 1620 C C . SER A 1 214 ? 20.664 7.635 -34.772 1.00 76.12 214 SER A C 1
ATOM 1622 O O . SER A 1 214 ? 20.746 8.839 -34.519 1.00 76.12 214 SER A O 1
ATOM 1624 N N . ILE A 1 215 ? 19.479 7.013 -34.866 1.00 72.00 215 ILE A N 1
ATOM 1625 C CA . ILE A 1 215 ? 18.195 7.700 -34.633 1.00 72.00 215 ILE A CA 1
ATOM 1626 C C . ILE A 1 215 ? 18.209 8.350 -33.248 1.00 72.00 215 ILE A C 1
ATOM 1628 O O . ILE A 1 215 ? 17.885 9.524 -33.101 1.00 72.00 215 ILE A O 1
ATOM 1632 N N . MET A 1 216 ? 18.657 7.623 -32.228 1.00 68.12 216 MET A N 1
ATOM 1633 C CA . MET A 1 216 ? 18.577 8.113 -30.858 1.00 68.12 216 MET A CA 1
ATOM 1634 C C . MET A 1 216 ? 19.616 9.179 -30.494 1.00 68.12 216 MET A C 1
ATOM 1636 O O . MET A 1 216 ? 19.329 10.038 -29.652 1.00 68.12 216 MET A O 1
ATOM 1640 N N . LYS A 1 217 ? 20.794 9.175 -31.133 1.00 72.25 217 LYS A N 1
ATOM 1641 C CA . LYS A 1 217 ? 21.786 10.255 -31.014 1.00 72.25 217 LYS A CA 1
ATOM 1642 C C . LYS A 1 217 ? 21.218 11.584 -31.516 1.00 72.25 217 LYS A C 1
ATOM 1644 O O . LYS A 1 217 ? 21.346 12.581 -30.806 1.00 72.25 217 LYS A O 1
ATOM 1649 N N . ARG A 1 218 ? 20.497 11.585 -32.649 1.00 78.06 218 ARG A N 1
ATOM 1650 C CA . ARG A 1 218 ? 19.833 12.792 -33.192 1.00 78.06 218 ARG A CA 1
ATOM 1651 C C . ARG A 1 218 ? 18.861 13.433 -32.196 1.00 78.06 218 ARG A C 1
ATOM 1653 O O . ARG A 1 218 ? 18.761 14.651 -32.128 1.00 78.06 218 ARG A O 1
ATOM 1660 N N . HIS A 1 219 ? 18.230 12.623 -31.347 1.00 75.88 219 HIS A N 1
ATOM 1661 C CA . HIS A 1 219 ? 17.244 13.073 -30.356 1.00 75.88 219 HIS A CA 1
ATOM 1662 C C . HIS A 1 219 ? 17.801 13.248 -28.934 1.00 75.88 219 HIS A C 1
ATOM 1664 O O . HIS A 1 219 ? 17.032 13.339 -27.970 1.00 75.88 219 HIS A O 1
ATOM 1670 N N . ARG A 1 220 ? 19.137 13.279 -28.771 1.00 74.81 220 ARG A N 1
ATOM 1671 C CA . ARG A 1 220 ? 19.831 13.367 -27.465 1.00 74.81 220 ARG A CA 1
ATOM 1672 C C . ARG A 1 220 ? 19.301 12.353 -26.444 1.00 74.81 220 ARG A C 1
ATOM 1674 O O . ARG A 1 220 ? 19.158 12.651 -25.258 1.00 74.81 220 ARG A O 1
ATOM 168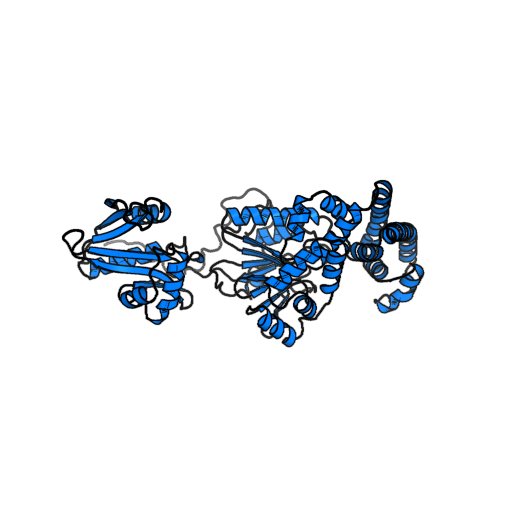1 N N . ALA A 1 221 ? 18.955 11.166 -26.928 1.00 73.38 221 ALA A N 1
ATOM 1682 C CA . ALA A 1 221 ? 18.390 10.094 -26.124 1.00 73.38 221 ALA A CA 1
ATOM 1683 C C . ALA A 1 221 ? 19.230 8.811 -26.192 1.00 73.38 221 ALA A C 1
ATOM 1685 O O . ALA A 1 221 ? 18.881 7.852 -25.520 1.00 73.38 221 ALA A O 1
ATOM 1686 N N . GLY A 1 222 ? 20.327 8.791 -26.962 1.00 68.00 222 GLY A N 1
ATOM 1687 C CA . GLY A 1 222 ? 21.182 7.617 -27.195 1.00 68.00 222 GLY A CA 1
ATOM 1688 C C . GLY A 1 222 ? 21.393 6.730 -25.964 1.00 68.00 222 GLY A C 1
ATOM 1689 O O . GLY A 1 222 ? 20.985 5.576 -25.998 1.00 68.00 222 GLY A O 1
ATOM 1690 N N . ALA A 1 223 ? 21.914 7.293 -24.868 1.00 66.44 223 ALA A N 1
ATOM 1691 C CA . ALA A 1 223 ? 22.172 6.563 -23.620 1.00 66.44 223 ALA A CA 1
ATOM 1692 C C . ALA A 1 223 ? 20.909 5.924 -23.009 1.00 66.44 223 ALA A C 1
ATOM 1694 O O . ALA A 1 223 ? 20.902 4.736 -22.705 1.00 66.44 223 ALA A O 1
ATOM 1695 N N . ILE A 1 224 ? 19.796 6.669 -22.943 1.00 74.31 224 ILE A N 1
ATOM 1696 C CA . ILE A 1 224 ? 18.496 6.165 -22.453 1.00 74.31 224 ILE A CA 1
ATOM 1697 C C . ILE A 1 224 ? 18.089 4.909 -23.212 1.00 74.31 224 ILE A C 1
ATOM 1699 O O . ILE A 1 224 ? 17.554 3.969 -22.632 1.00 74.31 224 ILE A O 1
ATOM 1703 N N . TRP A 1 225 ? 18.337 4.898 -24.517 1.00 74.06 225 TRP A N 1
ATOM 1704 C CA . TRP A 1 225 ? 17.919 3.812 -25.385 1.00 74.06 225 TRP A CA 1
ATOM 1705 C C . TRP A 1 225 ? 18.827 2.607 -25.322 1.00 74.06 225 TRP A C 1
ATOM 1707 O O . TRP A 1 225 ? 18.306 1.496 -25.252 1.00 74.06 225 TRP A O 1
ATOM 1717 N N . THR A 1 226 ? 20.143 2.814 -25.300 1.00 67.38 226 THR A N 1
ATOM 1718 C CA . THR A 1 226 ? 21.096 1.727 -25.064 1.00 67.38 226 THR A CA 1
ATOM 1719 C C . THR A 1 226 ? 20.756 1.031 -23.747 1.00 67.38 226 THR A C 1
ATOM 1721 O O . THR A 1 226 ? 20.530 -0.179 -23.733 1.00 67.38 226 THR A O 1
ATOM 1724 N N . CYS A 1 227 ? 20.555 1.804 -22.675 1.00 71.50 227 CYS A N 1
ATOM 1725 C CA . CYS A 1 227 ? 20.178 1.264 -21.375 1.00 71.50 227 CYS A CA 1
ATOM 1726 C C . CYS A 1 227 ? 18.797 0.598 -21.388 1.00 71.50 227 CYS A C 1
ATOM 1728 O O . CYS A 1 227 ? 18.650 -0.489 -20.835 1.00 71.50 227 CYS A O 1
ATOM 1730 N N . PHE A 1 228 ? 17.778 1.197 -22.015 1.00 79.94 228 PHE A N 1
ATOM 1731 C CA . PHE A 1 228 ? 16.429 0.618 -22.072 1.00 79.94 228 PHE A CA 1
ATOM 1732 C C . PHE A 1 228 ? 16.414 -0.726 -22.797 1.00 79.94 228 PHE A C 1
ATOM 1734 O O . PHE A 1 228 ? 15.834 -1.681 -22.287 1.00 79.94 228 PHE A O 1
ATOM 1741 N N . VAL A 1 229 ? 17.085 -0.825 -23.944 1.00 73.69 229 VAL A N 1
ATOM 1742 C CA . VAL A 1 229 ? 17.209 -2.078 -24.699 1.00 73.69 229 VAL A CA 1
ATOM 1743 C C . VAL A 1 229 ? 18.037 -3.108 -23.931 1.00 73.69 229 VAL A C 1
ATOM 1745 O O . VAL A 1 229 ? 17.623 -4.263 -23.855 1.00 73.69 229 VAL A O 1
ATOM 1748 N N . GLY A 1 230 ? 19.153 -2.702 -23.318 1.00 67.69 230 GLY A N 1
ATOM 1749 C CA . GLY A 1 230 ? 19.984 -3.580 -22.486 1.00 67.69 230 GLY A CA 1
ATOM 1750 C C . GLY A 1 230 ? 19.258 -4.161 -21.286 1.00 67.69 230 GLY A C 1
ATOM 1751 O O . GLY A 1 230 ? 19.436 -5.320 -20.930 1.00 67.69 230 GLY A O 1
ATOM 1752 N N . ASN A 1 231 ? 18.344 -3.377 -20.721 1.00 75.00 231 ASN A N 1
ATOM 1753 C CA . ASN A 1 231 ? 17.439 -3.802 -19.661 1.00 75.00 231 ASN A CA 1
ATOM 1754 C C . ASN A 1 231 ? 16.194 -4.527 -20.196 1.00 75.00 231 ASN A C 1
ATOM 1756 O O . ASN A 1 231 ? 15.193 -4.650 -19.483 1.00 75.00 231 ASN A O 1
ATOM 1760 N N . LEU A 1 232 ? 16.250 -5.010 -21.444 1.00 77.62 232 LEU A N 1
ATOM 1761 C CA . LEU A 1 232 ? 15.207 -5.787 -22.111 1.00 77.62 232 LEU A CA 1
ATOM 1762 C C . LEU A 1 232 ? 13.861 -5.048 -22.159 1.00 77.62 232 LEU A C 1
ATOM 1764 O O . LEU A 1 232 ? 12.781 -5.635 -22.049 1.00 77.62 232 LEU A O 1
ATOM 1768 N N . GLY A 1 233 ? 13.927 -3.727 -22.287 1.00 83.50 233 GLY A N 1
ATOM 1769 C CA . GLY A 1 233 ? 12.789 -2.856 -22.509 1.00 83.50 233 GLY A CA 1
ATOM 1770 C C . GLY A 1 233 ? 12.219 -3.032 -23.913 1.00 83.50 233 GLY A C 1
ATOM 1771 O O . GLY A 1 233 ? 12.940 -3.250 -24.888 1.00 83.50 233 GLY A O 1
ATOM 1772 N N . ARG A 1 234 ? 10.892 -2.929 -24.030 1.00 83.69 234 ARG A N 1
ATOM 1773 C CA . ARG A 1 234 ? 10.188 -3.051 -25.311 1.00 83.69 234 ARG A CA 1
ATOM 1774 C C . ARG A 1 234 ? 9.722 -1.686 -25.804 1.00 83.69 234 ARG A C 1
ATOM 1776 O O . ARG A 1 234 ? 8.931 -1.004 -25.168 1.00 83.69 234 ARG A O 1
ATOM 1783 N N . TYR A 1 235 ? 10.129 -1.341 -27.011 1.00 81.31 235 TYR A N 1
ATOM 1784 C CA . TYR A 1 235 ? 9.696 -0.185 -27.783 1.00 81.31 235 TYR A CA 1
ATOM 1785 C C . TYR A 1 235 ? 8.174 -0.079 -27.899 1.00 81.31 235 TYR A C 1
ATOM 1787 O O . TYR A 1 235 ? 7.622 0.996 -27.680 1.00 81.31 235 TYR A O 1
ATOM 1795 N N . ASP A 1 236 ? 7.490 -1.188 -28.197 1.00 85.19 236 ASP A N 1
ATOM 1796 C CA . ASP A 1 236 ? 6.027 -1.192 -28.274 1.00 85.19 236 ASP A CA 1
ATOM 1797 C C . ASP A 1 236 ? 5.402 -0.765 -26.935 1.00 85.19 236 ASP A C 1
ATOM 1799 O O . ASP A 1 236 ? 4.433 -0.009 -26.939 1.00 85.19 236 ASP A O 1
ATOM 1803 N N . ASP A 1 237 ? 6.000 -1.161 -25.800 1.00 92.25 237 ASP A N 1
ATOM 1804 C CA . ASP A 1 237 ? 5.561 -0.739 -24.465 1.00 92.25 237 ASP A CA 1
ATOM 1805 C C . ASP A 1 237 ? 5.844 0.753 -24.232 1.00 92.25 237 ASP A C 1
ATOM 1807 O O . ASP A 1 237 ? 4.954 1.475 -23.787 1.00 92.25 237 ASP A O 1
ATOM 1811 N N . ALA A 1 238 ? 7.041 1.246 -24.568 1.00 91.81 238 ALA A N 1
ATOM 1812 C CA . ALA A 1 238 ? 7.386 2.664 -24.423 1.00 91.81 238 ALA A CA 1
ATOM 1813 C C . ALA A 1 238 ? 6.460 3.564 -25.262 1.00 91.81 238 ALA A C 1
ATOM 1815 O O . ALA A 1 238 ? 5.887 4.528 -24.750 1.00 91.81 238 ALA A O 1
ATOM 1816 N N . ARG A 1 239 ? 6.238 3.208 -26.532 1.00 90.56 239 ARG A N 1
ATOM 1817 C CA . ARG A 1 239 ? 5.352 3.937 -27.450 1.00 90.56 239 ARG A CA 1
ATOM 1818 C C . ARG A 1 239 ? 3.893 3.876 -27.004 1.00 90.56 239 ARG A C 1
ATOM 1820 O O . ARG A 1 239 ? 3.183 4.878 -27.079 1.00 90.56 239 ARG A O 1
ATOM 1827 N N . ALA A 1 240 ? 3.418 2.711 -26.568 1.00 94.19 240 ALA A N 1
ATOM 1828 C CA . ALA A 1 240 ? 2.048 2.573 -26.089 1.00 94.19 240 ALA A CA 1
ATOM 1829 C C . ALA A 1 240 ? 1.833 3.323 -24.765 1.00 94.19 240 ALA A C 1
ATOM 1831 O O . ALA A 1 240 ? 0.791 3.952 -24.600 1.00 94.19 240 ALA A O 1
ATOM 1832 N N . LEU A 1 241 ? 2.820 3.339 -23.861 1.00 96.75 241 LEU A N 1
ATOM 1833 C CA . LEU A 1 241 ? 2.770 4.154 -22.645 1.00 96.75 241 LEU A CA 1
ATOM 1834 C C . LEU A 1 241 ? 2.737 5.650 -22.971 1.00 96.75 241 LEU A C 1
ATOM 1836 O O . LEU A 1 241 ? 1.961 6.382 -22.367 1.00 96.75 241 LEU A O 1
ATOM 1840 N N . ALA A 1 242 ? 3.531 6.096 -23.948 1.00 94.50 242 ALA A N 1
ATOM 1841 C CA . ALA A 1 242 ? 3.568 7.491 -24.382 1.00 94.50 242 ALA A CA 1
ATOM 1842 C C . ALA A 1 242 ? 2.212 8.006 -24.899 1.00 94.50 242 ALA A C 1
ATOM 1844 O O . ALA A 1 242 ? 1.939 9.200 -24.783 1.00 94.50 242 ALA A O 1
ATOM 1845 N N . ARG A 1 243 ? 1.381 7.110 -25.453 1.00 95.25 243 ARG A N 1
ATOM 1846 C CA . ARG A 1 243 ? 0.015 7.388 -25.933 1.00 95.25 243 ARG A CA 1
ATOM 1847 C C . ARG A 1 243 ? -1.052 7.239 -24.844 1.00 95.25 243 ARG A C 1
ATOM 1849 O O . ARG A 1 243 ? -2.100 7.869 -24.914 1.00 95.25 243 ARG A O 1
ATOM 1856 N N . ASP A 1 244 ? -0.805 6.409 -23.834 1.00 97.44 244 ASP A N 1
ATOM 1857 C CA . ASP A 1 244 ? -1.702 6.208 -22.693 1.00 97.44 244 ASP A CA 1
ATOM 1858 C C . ASP A 1 244 ? -1.395 7.242 -21.595 1.00 97.44 244 ASP A C 1
ATOM 1860 O O . ASP A 1 244 ? -0.822 6.926 -20.548 1.00 97.44 244 ASP A O 1
ATOM 1864 N N . HIS A 1 245 ? -1.780 8.503 -21.832 1.00 95.62 245 HIS A N 1
ATOM 1865 C CA . HIS A 1 245 ? -1.516 9.625 -20.914 1.00 95.62 245 HIS A CA 1
ATOM 1866 C C . HIS A 1 245 ? -2.003 9.357 -19.482 1.00 95.62 245 HIS A C 1
ATOM 1868 O O . HIS A 1 245 ? -1.369 9.769 -18.508 1.00 95.62 245 HIS A O 1
ATOM 1874 N N . ASN A 1 246 ? -3.102 8.612 -19.340 1.00 97.50 246 ASN A N 1
ATOM 1875 C CA . ASN A 1 246 ? -3.654 8.228 -18.048 1.00 97.50 246 ASN A CA 1
ATOM 1876 C C . ASN A 1 246 ? -2.746 7.246 -17.297 1.00 97.50 246 ASN A C 1
ATOM 1878 O O . ASN A 1 246 ? -2.563 7.381 -16.085 1.00 97.50 246 ASN A O 1
ATOM 1882 N N . LEU A 1 247 ? -2.208 6.233 -17.982 1.00 98.19 247 LEU A N 1
ATOM 1883 C CA . LEU A 1 247 ? -1.280 5.280 -17.377 1.00 98.19 247 LEU A CA 1
ATOM 1884 C C . LEU A 1 247 ? 0.086 5.917 -17.101 1.00 98.19 247 LEU A C 1
ATOM 1886 O O . LEU A 1 247 ? 0.632 5.698 -16.020 1.00 98.19 247 LEU A O 1
ATOM 1890 N N . LEU A 1 248 ? 0.592 6.744 -18.020 1.00 98.25 248 LEU A N 1
ATOM 1891 C CA . LEU A 1 248 ? 1.846 7.481 -17.852 1.00 98.25 248 LEU A CA 1
ATOM 1892 C C . LEU A 1 248 ? 1.787 8.424 -16.643 1.00 98.25 248 LEU A C 1
ATOM 1894 O O . LEU A 1 248 ? 2.620 8.318 -15.744 1.00 98.25 248 LEU A O 1
ATOM 1898 N N . SER A 1 249 ? 0.757 9.271 -16.553 1.00 97.69 249 SER A N 1
ATOM 1899 C CA . SER A 1 249 ? 0.553 10.175 -15.409 1.00 97.69 249 SER A CA 1
ATOM 1900 C C . SER A 1 249 ? 0.374 9.406 -14.092 1.00 97.69 249 SER A C 1
ATOM 1902 O O . SER A 1 249 ? 0.933 9.757 -13.044 1.00 97.69 249 SER A O 1
ATOM 1904 N N . TRP A 1 250 ? -0.348 8.280 -14.127 1.00 98.00 250 TRP A N 1
ATOM 1905 C CA . TRP A 1 250 ? -0.463 7.403 -12.964 1.00 98.00 250 TRP A CA 1
ATOM 1906 C C . TRP A 1 250 ? 0.901 6.856 -12.514 1.00 98.00 250 TRP A C 1
ATOM 1908 O O . TRP A 1 250 ? 1.179 6.863 -11.311 1.00 98.00 250 TRP A O 1
ATOM 1918 N N . LEU A 1 251 ? 1.757 6.434 -13.449 1.00 98.25 251 LEU A N 1
ATOM 1919 C CA . LEU A 1 251 ? 3.091 5.909 -13.159 1.00 98.25 251 LEU A CA 1
ATOM 1920 C C . LEU A 1 251 ? 4.026 6.994 -12.601 1.00 98.25 251 LEU A C 1
ATOM 1922 O O . LEU A 1 251 ? 4.628 6.804 -11.548 1.00 98.25 251 LEU A O 1
ATOM 1926 N N . GLN A 1 252 ? 4.058 8.175 -13.227 1.00 98.19 252 GLN A N 1
ATOM 1927 C CA . GLN A 1 252 ? 4.887 9.319 -12.814 1.00 98.19 252 GLN A CA 1
ATOM 1928 C C . GLN A 1 252 ? 4.564 9.841 -11.404 1.00 98.19 252 GLN A C 1
ATOM 1930 O O . GLN A 1 252 ? 5.370 10.536 -10.787 1.00 98.19 252 GLN A O 1
ATOM 1935 N N . THR A 1 253 ? 3.379 9.526 -10.874 1.00 97.19 253 THR A N 1
ATOM 1936 C CA . THR A 1 253 ? 2.946 9.956 -9.535 1.00 97.19 253 THR A CA 1
ATOM 1937 C C . THR A 1 253 ? 3.182 8.921 -8.441 1.00 97.19 253 THR A C 1
ATOM 1939 O O . THR A 1 253 ? 2.938 9.240 -7.266 1.00 97.19 253 THR A O 1
ATOM 1942 N N . ARG A 1 254 ? 3.635 7.706 -8.789 1.00 98.06 254 ARG A N 1
ATOM 1943 C CA . ARG A 1 254 ? 3.908 6.654 -7.803 1.00 98.06 254 ARG A CA 1
ATOM 1944 C C . ARG A 1 254 ? 5.015 7.095 -6.832 1.00 98.06 254 ARG A C 1
ATOM 1946 O O . ARG A 1 254 ? 5.932 7.811 -7.230 1.00 98.06 254 ARG A O 1
ATOM 1953 N N . PRO A 1 255 ? 4.907 6.735 -5.544 1.00 98.19 255 PRO A N 1
ATOM 1954 C CA . PRO A 1 255 ? 5.981 6.962 -4.587 1.00 98.19 255 PRO A CA 1
ATOM 1955 C C . PRO A 1 255 ? 7.200 6.095 -4.922 1.00 98.19 255 PRO A C 1
ATOM 1957 O O . PRO A 1 255 ? 7.059 4.954 -5.344 1.00 98.19 255 PRO A O 1
ATOM 1960 N N . LEU A 1 256 ? 8.387 6.632 -4.674 1.00 97.88 256 LEU A N 1
ATOM 1961 C CA . LEU A 1 256 ? 9.651 5.905 -4.676 1.00 97.88 256 LEU A CA 1
ATOM 1962 C C . LEU A 1 256 ? 9.795 5.020 -3.427 1.00 97.88 256 LEU A C 1
ATOM 1964 O O . LEU A 1 256 ? 10.265 3.894 -3.504 1.00 97.88 256 LEU A O 1
ATOM 1968 N N . MET A 1 257 ? 9.370 5.529 -2.269 1.00 97.94 257 MET A N 1
ATOM 1969 C CA . MET A 1 257 ? 9.508 4.846 -0.979 1.00 97.94 257 MET A CA 1
ATOM 1970 C C . MET A 1 257 ? 8.349 5.188 -0.038 1.00 97.94 257 MET A C 1
ATOM 1972 O O . MET A 1 257 ? 7.621 6.164 -0.245 1.00 97.94 257 MET A O 1
ATOM 1976 N N . GLY A 1 258 ? 8.170 4.426 1.037 1.00 96.94 258 GLY A N 1
ATOM 1977 C CA . GLY A 1 258 ? 7.149 4.722 2.040 1.00 96.94 258 GLY A CA 1
ATOM 1978 C C . GLY A 1 258 ? 7.281 3.894 3.308 1.00 96.94 258 GLY A C 1
ATOM 1979 O O . GLY A 1 258 ? 8.001 2.907 3.337 1.00 96.94 258 GLY A O 1
ATOM 1980 N N . THR A 1 259 ? 6.550 4.270 4.355 1.00 94.94 259 THR A N 1
ATOM 1981 C CA . THR A 1 259 ? 6.458 3.473 5.583 1.00 94.94 259 THR A CA 1
ATOM 1982 C C . THR A 1 259 ? 5.082 2.825 5.704 1.00 94.94 259 THR A C 1
ATOM 1984 O O . THR A 1 259 ? 4.041 3.461 5.511 1.00 94.94 259 THR A O 1
ATOM 1987 N N . LEU A 1 260 ? 5.047 1.527 6.010 1.00 91.69 260 LEU A N 1
ATOM 1988 C CA . LEU A 1 260 ? 3.803 0.774 6.153 1.00 91.69 260 LEU A CA 1
ATOM 1989 C C . LEU A 1 260 ? 3.963 -0.359 7.159 1.00 91.69 260 LEU A C 1
ATOM 1991 O O . LEU A 1 260 ? 4.939 -1.091 7.133 1.00 91.69 260 LEU A O 1
ATOM 1995 N N . ALA A 1 261 ? 2.971 -0.532 8.037 1.00 85.38 261 ALA A N 1
ATOM 1996 C CA . ALA A 1 261 ? 2.964 -1.599 9.044 1.00 85.38 261 ALA A CA 1
ATOM 1997 C C . ALA A 1 261 ? 4.220 -1.642 9.949 1.00 85.38 261 ALA A C 1
ATOM 1999 O O . ALA A 1 261 ? 4.515 -2.681 10.529 1.00 85.38 261 ALA A O 1
ATOM 2000 N N . GLY A 1 262 ? 4.900 -0.502 10.120 1.00 86.81 262 GLY A N 1
ATOM 2001 C CA . GLY A 1 262 ? 6.142 -0.396 10.890 1.00 86.81 262 GLY A CA 1
ATOM 2002 C C . GLY A 1 262 ? 7.408 -0.709 10.089 1.00 86.81 262 GLY A C 1
ATOM 2003 O O . GLY A 1 262 ? 8.488 -0.674 10.664 1.00 86.81 262 GLY A O 1
ATOM 2004 N N . ASP A 1 263 ? 7.299 -0.988 8.791 1.00 94.19 263 ASP A N 1
ATOM 2005 C CA . ASP A 1 263 ? 8.423 -1.243 7.889 1.00 94.19 263 ASP A CA 1
ATOM 2006 C C . ASP A 1 263 ? 8.676 -0.037 6.969 1.00 94.19 263 ASP A C 1
ATOM 2008 O O . ASP A 1 263 ? 7.732 0.664 6.588 1.00 94.19 263 ASP A O 1
ATOM 2012 N N . LEU A 1 264 ? 9.941 0.187 6.610 1.00 97.38 264 LEU A N 1
ATOM 2013 C CA . LEU A 1 264 ? 10.364 1.042 5.506 1.00 97.38 264 LEU A CA 1
ATOM 2014 C C . LEU A 1 264 ? 10.356 0.212 4.222 1.00 97.38 264 LEU A C 1
ATOM 2016 O O . LEU A 1 264 ? 10.916 -0.879 4.180 1.00 97.38 264 LEU A O 1
ATOM 2020 N N . LEU A 1 265 ? 9.706 0.727 3.189 1.00 97.19 265 LEU A N 1
ATOM 2021 C CA . LEU A 1 265 ? 9.539 0.085 1.894 1.00 97.19 265 LEU A CA 1
ATOM 2022 C C . LEU A 1 265 ? 10.225 0.942 0.832 1.00 97.19 265 LEU A C 1
ATOM 2024 O O . LEU A 1 265 ? 9.924 2.133 0.714 1.00 97.19 265 LEU A O 1
ATOM 2028 N N . LEU A 1 266 ? 11.109 0.329 0.062 1.00 97.06 266 LEU A N 1
ATOM 2029 C CA . LEU A 1 266 ? 11.842 0.918 -1.059 1.00 97.06 266 LEU A CA 1
ATOM 2030 C C . LEU A 1 266 ? 12.223 -0.212 -2.019 1.00 97.06 266 LEU A C 1
ATOM 2032 O O . LEU A 1 266 ? 12.051 -1.365 -1.652 1.00 97.06 266 LEU A O 1
ATOM 2036 N N . HIS A 1 267 ? 12.684 0.077 -3.230 1.00 96.06 267 HIS A N 1
ATOM 2037 C CA . HIS A 1 267 ? 12.992 -0.978 -4.201 1.00 96.06 267 HIS A CA 1
ATOM 2038 C C . HIS A 1 267 ? 14.493 -1.271 -4.303 1.00 96.06 267 HIS A C 1
ATOM 2040 O O . HIS A 1 267 ? 14.923 -2.338 -3.879 1.00 96.06 267 HIS A O 1
ATOM 2046 N N . SER A 1 268 ? 15.264 -0.316 -4.831 1.00 90.44 268 SER A N 1
ATOM 2047 C CA . SER A 1 268 ? 16.705 -0.452 -5.071 1.00 90.44 268 SER A CA 1
ATOM 2048 C C . SER A 1 268 ? 17.486 -0.458 -3.761 1.00 90.44 268 SER A C 1
ATOM 2050 O O . SER A 1 268 ? 17.160 0.303 -2.845 1.00 90.44 268 SER A O 1
ATOM 2052 N N . ASP A 1 269 ? 18.539 -1.262 -3.691 1.00 87.81 269 ASP A N 1
ATOM 2053 C CA . ASP A 1 269 ? 19.505 -1.333 -2.597 1.00 87.81 269 ASP A CA 1
ATOM 2054 C C . ASP A 1 269 ? 20.615 -0.264 -2.691 1.00 87.81 269 ASP A C 1
ATOM 2056 O O . ASP A 1 269 ? 21.713 -0.455 -2.169 1.00 87.81 269 ASP A O 1
ATOM 2060 N N . ALA A 1 270 ? 20.283 0.904 -3.255 1.00 89.62 270 ALA A N 1
ATOM 2061 C CA . ALA A 1 270 ? 21.111 2.107 -3.364 1.00 89.62 270 ALA A CA 1
ATOM 2062 C C . ALA A 1 270 ? 20.819 3.151 -2.251 1.00 89.62 270 ALA A C 1
ATOM 2064 O O . ALA A 1 270 ? 20.153 4.158 -2.503 1.00 89.62 270 ALA A O 1
ATOM 2065 N N . PRO A 1 271 ? 21.288 2.991 -0.994 1.00 91.81 271 PRO A N 1
ATOM 2066 C CA . PRO A 1 271 ? 20.938 3.891 0.117 1.00 91.81 271 PRO A CA 1
ATOM 2067 C C . PRO A 1 271 ? 21.283 5.367 -0.150 1.00 91.81 271 PRO A C 1
ATOM 2069 O O . PRO A 1 271 ? 20.474 6.254 0.133 1.00 91.81 271 PRO A O 1
ATOM 2072 N N . LYS A 1 272 ? 22.443 5.633 -0.770 1.00 91.00 272 LYS A N 1
ATOM 2073 C CA . LYS A 1 272 ? 22.905 6.989 -1.116 1.00 91.00 272 LYS A CA 1
ATOM 2074 C C . LYS A 1 272 ? 21.961 7.702 -2.090 1.00 91.00 272 LYS A C 1
ATOM 2076 O O . LYS A 1 272 ? 21.811 8.925 -2.024 1.00 91.00 272 LYS A O 1
ATOM 2081 N N . ALA A 1 273 ? 21.294 6.953 -2.967 1.00 91.81 273 ALA A N 1
ATOM 2082 C CA . ALA A 1 273 ? 20.327 7.490 -3.915 1.00 91.81 273 ALA A CA 1
ATOM 2083 C C . ALA A 1 273 ? 19.152 8.158 -3.196 1.00 91.81 273 ALA A C 1
ATOM 2085 O O . ALA A 1 273 ? 18.795 9.302 -3.485 1.00 91.81 273 ALA A O 1
ATOM 2086 N N . TYR A 1 274 ? 18.583 7.473 -2.202 1.00 95.56 274 TYR A N 1
ATOM 2087 C CA . TYR A 1 274 ? 17.464 7.998 -1.419 1.00 95.56 274 TYR A CA 1
ATOM 2088 C C . TYR A 1 274 ? 17.877 9.240 -0.624 1.00 95.56 274 TYR A C 1
ATOM 2090 O O . TYR A 1 274 ? 17.150 10.238 -0.633 1.00 95.56 274 TYR A O 1
ATOM 2098 N N . GLU A 1 275 ? 19.070 9.227 -0.022 1.00 93.38 275 GLU A N 1
ATOM 2099 C CA . GLU A 1 275 ? 19.620 10.372 0.717 1.00 93.38 275 GLU A CA 1
ATOM 2100 C C . GLU A 1 275 ? 19.830 11.599 -0.177 1.00 93.38 275 GLU A C 1
ATOM 2102 O O . GLU A 1 275 ? 19.522 12.725 0.231 1.00 93.38 275 GLU A O 1
ATOM 2107 N N . THR A 1 276 ? 20.293 11.376 -1.411 1.00 94.75 276 THR A N 1
ATOM 2108 C CA . THR A 1 276 ? 20.453 12.409 -2.447 1.00 94.75 276 THR A CA 1
ATOM 2109 C C . THR A 1 276 ? 19.097 12.982 -2.862 1.00 94.75 276 THR A C 1
ATOM 2111 O O . THR A 1 276 ? 18.947 14.185 -3.110 1.00 94.75 276 THR A O 1
ATOM 2114 N N . LEU A 1 277 ? 18.068 12.135 -2.919 1.00 96.81 277 LEU A N 1
ATOM 2115 C CA . LEU A 1 277 ? 16.731 12.540 -3.334 1.00 96.81 277 LEU A CA 1
ATOM 2116 C C . LEU A 1 277 ? 15.984 13.338 -2.255 1.00 96.81 277 LEU A C 1
ATOM 2118 O O . LEU A 1 277 ? 15.194 14.226 -2.591 1.00 96.81 277 LEU A O 1
ATOM 2122 N N . GLY A 1 278 ? 16.240 13.084 -0.972 1.00 96.69 278 GLY A N 1
ATOM 2123 C CA . GLY A 1 278 ? 15.730 13.923 0.110 1.00 96.69 278 GLY A CA 1
ATOM 2124 C C . GLY A 1 278 ? 15.912 13.337 1.507 1.00 96.69 278 GLY A C 1
ATOM 2125 O O . GLY A 1 278 ? 16.011 12.131 1.689 1.00 96.69 278 GLY A O 1
ATOM 2126 N N . LYS A 1 279 ? 15.887 14.208 2.523 1.00 95.75 279 LYS A N 1
ATOM 2127 C CA . LYS A 1 279 ? 16.106 13.850 3.940 1.00 95.75 279 LYS A CA 1
ATOM 2128 C C . LYS A 1 279 ? 14.890 13.248 4.654 1.00 95.75 279 LYS A C 1
ATOM 2130 O O . LYS A 1 279 ? 14.984 12.866 5.810 1.00 95.75 279 LYS A O 1
ATOM 2135 N N . THR A 1 280 ? 13.735 13.180 3.992 1.00 97.44 280 THR A N 1
ATOM 2136 C CA . THR A 1 280 ? 12.521 12.545 4.524 1.00 97.44 280 THR A CA 1
ATOM 2137 C C . THR A 1 280 ? 11.819 11.759 3.425 1.00 97.44 280 THR A C 1
ATOM 2139 O O . THR A 1 280 ? 11.978 12.055 2.240 1.00 97.44 280 THR A O 1
ATOM 2142 N N . VAL A 1 281 ? 10.965 10.802 3.805 1.00 97.81 281 VAL A N 1
ATOM 2143 C CA . VAL A 1 281 ? 10.148 10.026 2.850 1.00 97.81 281 VAL A CA 1
ATOM 2144 C C . VAL A 1 281 ? 9.351 10.957 1.931 1.00 97.81 281 VAL A C 1
ATOM 2146 O O . VAL A 1 281 ? 9.218 10.711 0.734 1.00 97.81 281 VAL A O 1
ATOM 2149 N N . LEU A 1 282 ? 8.815 12.054 2.476 1.00 97.81 282 LEU A N 1
ATOM 2150 C CA . LEU A 1 282 ? 8.027 13.013 1.709 1.00 97.81 282 LEU A CA 1
ATOM 2151 C C . LEU A 1 282 ? 8.885 13.799 0.708 1.00 97.81 282 LEU A C 1
ATOM 2153 O O . LEU A 1 282 ? 8.468 13.961 -0.442 1.00 97.81 282 LEU A O 1
ATOM 2157 N N . SER A 1 283 ? 10.055 14.296 1.124 1.00 98.25 283 SER A N 1
ATOM 2158 C CA . SER A 1 283 ? 10.919 15.104 0.255 1.00 98.25 283 SER A CA 1
ATOM 2159 C C . SER A 1 283 ? 11.543 14.268 -0.864 1.00 98.25 283 SER A C 1
ATOM 2161 O O . SER A 1 283 ? 11.491 14.700 -2.018 1.00 98.25 283 SER A O 1
ATOM 2163 N N . ALA A 1 284 ? 11.991 13.044 -0.563 1.00 98.19 284 ALA A N 1
ATOM 2164 C CA . ALA A 1 284 ? 12.500 12.098 -1.556 1.00 98.19 284 ALA A CA 1
ATOM 2165 C C . ALA A 1 284 ? 11.435 11.760 -2.614 1.00 98.19 284 ALA A C 1
ATOM 2167 O O . ALA A 1 284 ? 11.660 11.937 -3.812 1.00 98.19 284 ALA A O 1
ATOM 2168 N N . ASN A 1 285 ? 10.218 11.399 -2.185 1.00 98.56 285 ASN A N 1
ATOM 2169 C CA . ASN A 1 285 ? 9.097 11.137 -3.097 1.00 98.56 285 ASN A CA 1
ATOM 2170 C C . ASN A 1 285 ? 8.719 12.358 -3.950 1.00 98.56 285 ASN A C 1
ATOM 2172 O O . ASN A 1 285 ? 8.375 12.221 -5.126 1.00 98.56 285 ASN A O 1
ATOM 2176 N N . ARG A 1 286 ? 8.767 13.567 -3.375 1.00 98.44 286 ARG A N 1
ATOM 2177 C CA . ARG A 1 286 ? 8.486 14.809 -4.108 1.00 98.44 286 ARG A CA 1
ATOM 2178 C C . ARG A 1 286 ? 9.543 15.062 -5.184 1.00 98.44 286 ARG A C 1
ATOM 2180 O O . ARG A 1 286 ? 9.175 15.453 -6.291 1.00 98.44 286 ARG A O 1
ATOM 2187 N N . ARG A 1 287 ? 10.827 14.833 -4.885 1.00 98.38 287 ARG A N 1
ATOM 2188 C CA . ARG A 1 287 ? 11.918 14.985 -5.859 1.00 98.38 287 ARG A CA 1
ATOM 2189 C C . ARG A 1 287 ? 11.834 13.939 -6.966 1.00 98.38 287 ARG A C 1
ATOM 2191 O O . ARG A 1 287 ? 11.864 14.330 -8.128 1.00 98.38 287 ARG A O 1
AT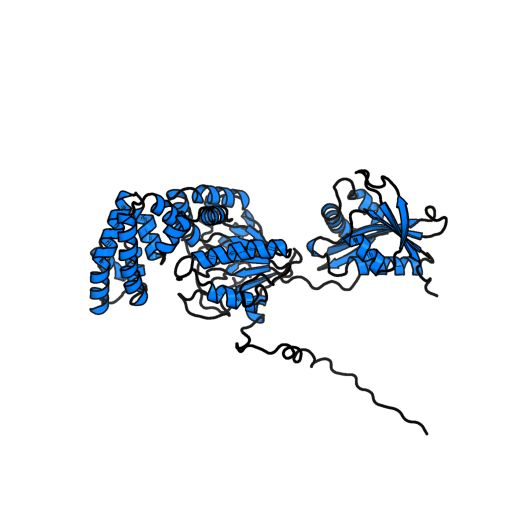OM 2198 N N . ALA A 1 288 ? 11.607 12.670 -6.626 1.00 98.38 288 ALA A N 1
ATOM 2199 C CA . ALA A 1 288 ? 11.394 11.601 -7.604 1.00 98.38 288 ALA A CA 1
ATOM 2200 C C . ALA A 1 288 ? 10.240 11.931 -8.568 1.00 98.38 288 ALA A C 1
ATOM 2202 O O . ALA A 1 288 ? 10.410 11.885 -9.783 1.00 98.38 288 ALA A O 1
ATOM 2203 N N . ARG A 1 289 ? 9.093 12.395 -8.050 1.00 98.44 289 ARG A N 1
ATOM 2204 C CA . ARG A 1 289 ? 7.956 12.819 -8.885 1.00 98.44 289 ARG A CA 1
ATOM 2205 C C . ARG A 1 289 ? 8.302 13.965 -9.840 1.00 98.44 289 ARG A C 1
ATOM 2207 O O . ARG A 1 289 ? 7.774 14.001 -10.945 1.00 98.44 289 ARG A O 1
ATOM 2214 N N . ARG A 1 290 ? 9.144 14.922 -9.427 1.00 98.44 290 ARG A N 1
ATOM 2215 C CA . ARG A 1 290 ? 9.596 16.005 -10.320 1.00 98.44 290 ARG A CA 1
ATOM 2216 C C . ARG A 1 290 ? 10.491 15.469 -11.432 1.00 98.44 290 ARG A C 1
ATOM 2218 O O . ARG A 1 290 ? 10.276 15.835 -12.581 1.00 98.44 290 ARG A O 1
ATOM 2225 N N . LEU A 1 291 ? 11.437 14.595 -11.094 1.00 98.44 291 LEU A N 1
ATOM 2226 C CA . LEU A 1 291 ? 12.339 13.960 -12.057 1.00 98.44 291 LEU A CA 1
ATOM 2227 C C . LEU A 1 291 ? 11.561 13.165 -13.113 1.00 98.44 291 LEU A C 1
ATOM 2229 O O . LEU A 1 291 ? 11.785 13.349 -14.304 1.00 98.44 291 LEU A O 1
ATOM 2233 N N . MET A 1 292 ? 10.552 12.399 -12.692 1.00 98.19 292 MET A N 1
ATOM 2234 C CA . MET A 1 292 ? 9.698 11.598 -13.578 1.00 98.19 292 MET A CA 1
ATOM 2235 C C . MET A 1 292 ? 8.942 12.397 -14.656 1.00 98.19 292 MET A C 1
ATOM 2237 O O . MET A 1 292 ? 8.415 11.793 -15.588 1.00 98.19 292 MET A O 1
ATOM 2241 N N . ARG A 1 293 ? 8.854 13.733 -14.557 1.00 97.06 293 ARG A N 1
ATOM 2242 C CA . ARG A 1 293 ? 8.125 14.578 -15.524 1.00 97.06 293 ARG A CA 1
ATOM 2243 C C . ARG A 1 293 ? 8.867 14.795 -16.836 1.00 97.06 293 ARG A C 1
ATOM 2245 O O . ARG A 1 293 ? 8.228 15.138 -17.824 1.00 97.06 293 ARG A O 1
ATOM 2252 N N . THR A 1 294 ? 10.188 14.645 -16.849 1.00 95.94 294 THR A N 1
ATOM 2253 C CA . THR A 1 294 ? 11.001 14.905 -18.040 1.00 95.94 294 THR A CA 1
ATOM 2254 C C . THR A 1 294 ? 11.772 13.658 -18.436 1.00 95.94 294 THR A C 1
ATOM 2256 O O . THR A 1 294 ? 12.125 12.838 -17.595 1.00 95.94 294 THR A O 1
ATOM 2259 N N . GLN A 1 295 ? 12.072 13.528 -19.729 1.00 93.25 295 GLN A N 1
ATOM 2260 C CA . GLN A 1 295 ? 12.875 12.424 -20.257 1.00 93.25 295 GLN A CA 1
ATOM 2261 C C . GLN A 1 295 ? 14.220 12.298 -19.518 1.00 93.25 295 GLN A C 1
ATOM 2263 O O . GLN A 1 295 ? 14.579 11.217 -19.063 1.00 93.25 295 GLN A O 1
ATOM 2268 N N . ARG A 1 296 ? 14.954 13.412 -19.383 1.00 92.69 296 ARG A N 1
ATOM 2269 C CA . ARG A 1 296 ? 16.265 13.438 -18.713 1.00 92.69 296 ARG A CA 1
ATOM 2270 C C . ARG A 1 296 ? 16.148 13.163 -17.218 1.00 92.69 296 ARG A C 1
ATOM 2272 O O . ARG A 1 296 ? 16.942 12.398 -16.692 1.00 92.69 296 ARG A O 1
ATOM 2279 N N . GLY A 1 297 ? 15.157 13.751 -16.548 1.00 96.25 297 GLY A N 1
ATOM 2280 C CA . GLY A 1 297 ? 14.953 13.540 -15.118 1.00 96.25 297 GLY A CA 1
ATOM 2281 C C . GLY A 1 297 ? 14.567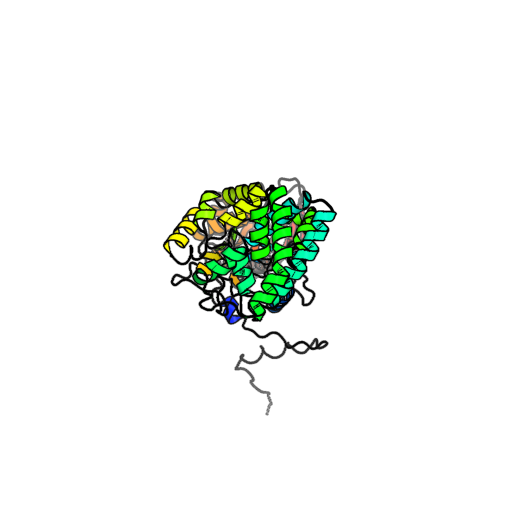 12.097 -14.796 1.00 96.25 297 GLY A C 1
ATOM 2282 O O . GLY A 1 297 ? 15.091 11.525 -13.847 1.00 96.25 297 GLY A O 1
ATOM 2283 N N . ALA A 1 298 ? 13.702 11.477 -15.602 1.00 97.50 298 ALA A N 1
ATOM 2284 C CA . ALA A 1 298 ? 13.328 10.078 -15.429 1.00 97.50 298 ALA A CA 1
ATOM 2285 C C . ALA A 1 298 ? 14.539 9.148 -15.619 1.00 97.50 298 ALA A C 1
ATOM 2287 O O . ALA A 1 298 ? 14.725 8.227 -14.831 1.00 97.50 298 ALA A O 1
ATOM 2288 N N . TYR A 1 299 ? 15.406 9.436 -16.596 1.00 93.56 299 TYR A N 1
ATOM 2289 C CA . TYR A 1 299 ? 16.653 8.692 -16.774 1.00 93.56 299 TYR A CA 1
ATOM 2290 C C . TYR A 1 299 ? 17.641 8.903 -15.621 1.00 93.56 299 TYR A C 1
ATOM 2292 O O . TYR A 1 299 ? 18.189 7.936 -15.113 1.00 93.56 299 TYR A O 1
ATOM 2300 N N . GLN A 1 300 ? 17.800 10.140 -15.143 1.00 94.44 300 GLN A N 1
ATOM 2301 C CA . GLN A 1 300 ? 18.605 10.433 -13.954 1.00 94.44 300 GLN A CA 1
ATOM 2302 C C . GLN A 1 300 ? 18.097 9.667 -12.724 1.00 94.44 300 GLN A C 1
ATOM 2304 O O . GLN A 1 300 ? 18.885 9.208 -11.906 1.00 94.44 300 GLN A O 1
ATOM 2309 N N . LEU A 1 301 ? 16.777 9.533 -12.564 1.00 96.38 301 LEU A N 1
ATOM 2310 C CA . LEU A 1 301 ? 16.214 8.742 -11.472 1.00 96.38 301 LEU A CA 1
ATOM 2311 C C . LEU A 1 301 ? 16.491 7.244 -11.646 1.00 96.38 301 LEU A C 1
ATOM 2313 O O . LEU A 1 301 ? 16.729 6.583 -10.645 1.00 96.38 301 LEU A O 1
ATOM 2317 N N . PHE A 1 302 ? 16.453 6.715 -12.873 1.00 94.56 302 PHE A N 1
ATOM 2318 C CA . PHE A 1 302 ? 16.885 5.340 -13.145 1.00 94.56 302 PHE A CA 1
ATOM 2319 C C . PHE A 1 302 ? 18.338 5.137 -12.713 1.00 94.56 302 PHE A C 1
ATOM 2321 O O . PHE A 1 302 ? 18.583 4.252 -11.906 1.00 94.56 302 PHE A O 1
ATOM 2328 N N . ASP A 1 303 ? 19.243 5.994 -13.186 1.00 87.88 303 ASP A N 1
ATOM 2329 C CA . ASP A 1 303 ? 20.688 5.939 -12.933 1.00 87.88 303 ASP A CA 1
ATOM 2330 C C . ASP A 1 303 ? 21.027 5.979 -11.434 1.00 87.88 303 ASP A C 1
ATOM 2332 O O . ASP A 1 303 ? 21.783 5.163 -10.923 1.00 87.88 303 ASP A O 1
ATOM 2336 N N . LEU A 1 304 ? 20.352 6.840 -10.668 1.00 91.31 304 LEU A N 1
ATOM 2337 C CA . LEU A 1 304 ? 20.505 6.861 -9.210 1.00 91.31 304 LEU A CA 1
ATOM 2338 C C . LEU A 1 304 ? 20.114 5.533 -8.537 1.00 91.31 304 LEU A C 1
ATOM 2340 O O . LEU A 1 304 ? 20.575 5.256 -7.437 1.00 91.31 304 LEU A O 1
ATOM 2344 N N . LEU A 1 305 ? 19.227 4.740 -9.137 1.00 91.81 305 LEU A N 1
ATOM 2345 C CA . LEU A 1 305 ? 18.657 3.529 -8.540 1.00 91.81 305 LEU A CA 1
ATOM 2346 C C . LEU A 1 305 ? 19.309 2.234 -9.057 1.00 91.81 305 LEU A C 1
ATOM 2348 O O . LEU A 1 305 ? 18.759 1.161 -8.806 1.00 91.81 305 LEU A O 1
ATOM 2352 N N . THR A 1 306 ? 20.427 2.303 -9.788 1.00 85.06 306 THR A N 1
ATOM 2353 C CA . THR A 1 306 ? 21.093 1.111 -10.348 1.00 85.06 306 THR A CA 1
ATOM 2354 C C . THR A 1 306 ? 22.192 0.509 -9.477 1.00 85.06 306 THR A C 1
ATOM 2356 O O . THR A 1 306 ? 22.628 -0.600 -9.786 1.00 85.06 306 THR A O 1
ATOM 2359 N N . ASP A 1 307 ? 22.649 1.195 -8.422 1.00 78.50 307 ASP A N 1
ATOM 2360 C CA . ASP A 1 307 ? 23.628 0.615 -7.490 1.00 78.50 307 ASP A CA 1
ATOM 2361 C C . ASP A 1 307 ? 23.071 -0.667 -6.854 1.00 78.50 307 ASP A C 1
ATOM 2363 O O . ASP A 1 307 ? 21.900 -0.711 -6.474 1.00 78.50 307 ASP A O 1
ATOM 2367 N N . ARG A 1 308 ? 23.941 -1.673 -6.687 1.00 76.69 308 ARG A N 1
ATOM 2368 C CA . ARG A 1 308 ? 23.625 -2.991 -6.113 1.00 76.69 308 ARG A CA 1
ATOM 2369 C C . ARG A 1 308 ? 24.436 -3.280 -4.854 1.00 76.69 308 ARG A C 1
ATOM 2371 O O . ARG A 1 308 ? 25.544 -2.776 -4.683 1.00 76.69 308 ARG A O 1
ATOM 2378 N N . GLY A 1 309 ? 23.894 -4.105 -3.962 1.00 78.19 309 GLY A N 1
ATOM 2379 C CA . GLY A 1 309 ? 24.566 -4.601 -2.756 1.00 78.19 309 GLY A CA 1
ATOM 2380 C C . GLY A 1 309 ? 24.714 -3.571 -1.629 1.00 78.19 309 GLY A C 1
ATOM 2381 O O . GLY A 1 309 ? 25.217 -3.885 -0.547 1.00 78.19 309 GLY A O 1
ATOM 2382 N N . GLY A 1 310 ? 24.233 -2.337 -1.809 1.00 85.44 310 GLY A N 1
ATOM 2383 C CA . GLY A 1 310 ? 24.421 -1.253 -0.839 1.00 85.44 310 GLY A CA 1
ATOM 2384 C C . GLY A 1 310 ? 23.731 -1.481 0.513 1.00 85.44 310 GLY A C 1
ATOM 2385 O O . GLY A 1 310 ? 24.076 -0.824 1.498 1.00 85.44 310 GLY A O 1
ATOM 2386 N N . LEU A 1 311 ? 22.793 -2.432 0.594 1.00 89.38 311 LEU A N 1
ATOM 2387 C CA . LEU A 1 311 ? 22.081 -2.809 1.821 1.00 89.38 311 LEU A CA 1
ATOM 2388 C C . LEU A 1 311 ? 22.596 -4.084 2.499 1.00 89.38 311 LEU A C 1
ATOM 2390 O O . LEU A 1 311 ? 22.050 -4.469 3.535 1.00 89.38 311 LEU A O 1
ATOM 2394 N N . GLU A 1 312 ? 23.643 -4.730 1.986 1.00 85.25 312 GLU A N 1
ATOM 2395 C CA . GLU A 1 312 ? 24.233 -5.904 2.648 1.00 85.25 312 GLU A CA 1
ATOM 2396 C C . GLU A 1 312 ? 24.851 -5.550 4.008 1.00 85.25 312 GLU A C 1
ATOM 2398 O O . GLU A 1 312 ? 24.814 -6.339 4.955 1.00 85.25 312 GLU A O 1
ATOM 2403 N N . ARG A 1 313 ? 25.360 -4.319 4.137 1.00 86.50 313 ARG A N 1
ATOM 2404 C CA . ARG A 1 313 ? 25.967 -3.799 5.367 1.00 86.50 313 ARG A CA 1
ATOM 2405 C C . ARG A 1 313 ? 24.898 -3.256 6.321 1.00 86.50 313 ARG A C 1
ATOM 2407 O O . ARG A 1 313 ? 24.184 -2.306 6.000 1.00 86.50 313 ARG A O 1
ATOM 2414 N N . ASP A 1 314 ? 24.863 -3.757 7.559 1.00 87.62 314 ASP A N 1
ATOM 2415 C CA . ASP A 1 314 ? 23.870 -3.341 8.574 1.00 87.62 314 ASP A CA 1
ATOM 2416 C C . ASP A 1 314 ? 23.953 -1.843 8.942 1.00 87.62 314 ASP A C 1
ATOM 2418 O O . ASP A 1 314 ? 22.954 -1.246 9.355 1.00 87.62 314 ASP A O 1
ATOM 2422 N N . LYS A 1 315 ? 25.117 -1.203 8.739 1.00 91.88 315 LYS A N 1
ATOM 2423 C CA . LYS A 1 315 ? 25.282 0.253 8.899 1.00 91.88 315 LYS A CA 1
ATOM 2424 C C . LYS A 1 315 ? 24.352 1.026 7.960 1.00 91.88 315 LYS A C 1
ATOM 2426 O O . LYS A 1 315 ? 23.650 1.916 8.424 1.00 91.88 315 LYS A O 1
ATOM 2431 N N . ALA A 1 316 ? 24.285 0.653 6.680 1.00 92.69 316 ALA A N 1
ATOM 2432 C CA . ALA A 1 316 ? 23.420 1.316 5.703 1.00 92.69 316 ALA A CA 1
ATOM 2433 C C . ALA A 1 316 ? 21.933 1.142 6.050 1.00 92.69 316 ALA A C 1
ATOM 2435 O O . ALA A 1 316 ? 21.166 2.105 6.039 1.00 92.69 316 ALA A O 1
ATOM 2436 N N . VAL A 1 317 ? 21.541 -0.072 6.452 1.00 95.25 317 VAL A N 1
ATOM 2437 C CA . VAL A 1 317 ? 20.183 -0.368 6.938 1.00 95.25 317 VAL A CA 1
ATOM 2438 C C . VAL A 1 317 ? 19.842 0.495 8.157 1.00 95.25 317 VAL A C 1
ATOM 2440 O O . VAL A 1 317 ? 18.749 1.053 8.239 1.00 95.25 317 VAL A O 1
ATOM 2443 N N . SER A 1 318 ? 20.778 0.641 9.097 1.00 95.00 318 SER A N 1
ATOM 2444 C CA . SER A 1 318 ? 20.593 1.466 10.294 1.00 95.00 318 SER A CA 1
ATOM 2445 C C . SER A 1 318 ? 20.421 2.944 9.958 1.00 95.00 318 SER A C 1
ATOM 2447 O O . SER A 1 318 ? 19.496 3.561 10.484 1.00 95.00 318 SER A O 1
ATOM 2449 N N . THR A 1 319 ? 21.244 3.484 9.055 1.00 94.69 319 THR A N 1
ATOM 2450 C CA . THR A 1 319 ? 21.129 4.869 8.580 1.00 94.69 319 THR A CA 1
ATOM 2451 C C . THR A 1 319 ? 19.764 5.119 7.947 1.00 94.69 319 THR A C 1
ATOM 2453 O O . THR A 1 319 ? 19.059 6.033 8.366 1.00 94.69 319 THR A O 1
ATOM 2456 N N . LEU A 1 320 ? 19.324 4.259 7.021 1.00 95.88 320 LEU A N 1
ATOM 2457 C CA . LEU A 1 320 ? 18.018 4.415 6.378 1.00 95.88 320 LEU A CA 1
ATOM 2458 C C . LEU A 1 320 ? 16.863 4.396 7.384 1.00 95.88 320 LEU A C 1
ATOM 2460 O O . LEU A 1 320 ? 15.954 5.222 7.297 1.00 95.88 320 LEU A O 1
ATOM 2464 N N . LEU A 1 321 ? 16.888 3.474 8.349 1.00 96.31 321 LEU A N 1
ATOM 2465 C CA . LEU A 1 321 ? 15.847 3.390 9.375 1.00 96.31 321 LEU A CA 1
ATOM 2466 C C . LEU A 1 321 ? 15.862 4.603 10.314 1.00 96.31 321 LEU A C 1
ATOM 2468 O O . LEU A 1 321 ? 14.792 5.049 10.724 1.00 96.31 321 LEU A O 1
ATOM 2472 N N . ALA A 1 322 ? 17.036 5.161 10.621 1.00 95.81 322 ALA A N 1
ATOM 2473 C CA . ALA A 1 322 ? 17.157 6.384 11.411 1.00 95.81 322 ALA A CA 1
ATOM 2474 C C . ALA A 1 322 ? 16.627 7.613 10.651 1.00 95.81 322 ALA A C 1
ATOM 2476 O O . ALA A 1 322 ? 15.902 8.423 11.222 1.00 95.81 322 ALA A O 1
ATOM 2477 N N . THR A 1 323 ? 16.932 7.736 9.356 1.00 96.31 323 THR A N 1
ATOM 2478 C CA . THR A 1 323 ? 16.524 8.885 8.530 1.00 96.31 323 THR A CA 1
ATOM 2479 C C . THR A 1 323 ? 15.044 8.847 8.149 1.00 96.31 323 THR A C 1
ATOM 2481 O O . THR A 1 323 ? 14.352 9.863 8.203 1.00 96.31 323 THR A O 1
ATOM 2484 N N . TYR A 1 324 ? 14.536 7.684 7.739 1.00 97.50 324 TYR A N 1
ATOM 2485 C CA . TYR A 1 324 ? 13.204 7.562 7.136 1.00 97.50 324 TYR A CA 1
ATOM 2486 C C . TYR A 1 324 ? 12.169 6.896 8.047 1.00 97.50 324 TYR A C 1
ATOM 2488 O O . TYR A 1 324 ? 10.974 6.895 7.729 1.00 97.50 324 TYR A O 1
ATOM 2496 N N . GLY A 1 325 ? 12.610 6.370 9.191 1.00 94.44 325 GLY A N 1
ATOM 2497 C CA . GLY A 1 325 ? 11.784 5.634 10.135 1.00 94.44 325 GLY A CA 1
ATOM 2498 C C . GLY A 1 325 ? 11.484 4.205 9.685 1.00 94.44 325 GLY A C 1
ATOM 2499 O O . GLY A 1 325 ? 11.746 3.794 8.557 1.00 94.44 325 GLY A O 1
ATOM 2500 N N . GLY A 1 326 ? 10.878 3.441 10.591 1.00 92.69 326 GLY A N 1
ATOM 2501 C CA . GLY A 1 326 ? 10.586 2.023 10.401 1.00 92.69 326 GLY A CA 1
ATOM 2502 C C . GLY A 1 326 ? 11.474 1.134 11.266 1.00 92.69 326 GLY A C 1
ATOM 2503 O O . GLY A 1 326 ? 12.435 1.571 11.888 1.00 92.69 326 GLY A O 1
ATOM 2504 N N . GLN A 1 327 ? 11.117 -0.141 11.331 1.00 91.94 327 GLN A N 1
ATOM 2505 C CA . GLN A 1 327 ? 11.813 -1.150 12.129 1.00 91.94 327 GLN A CA 1
ATOM 2506 C C . GLN A 1 327 ? 12.593 -2.141 11.256 1.00 91.94 327 GLN A C 1
ATOM 2508 O O . GLN A 1 327 ? 13.510 -2.794 11.744 1.00 91.94 327 GLN A O 1
ATOM 2513 N N . ARG A 1 328 ? 12.191 -2.298 9.988 1.00 94.50 328 ARG A N 1
ATOM 2514 C CA . ARG A 1 328 ? 12.869 -3.115 8.974 1.00 94.50 328 ARG A CA 1
ATOM 2515 C C . ARG A 1 328 ? 12.821 -2.408 7.631 1.00 94.50 328 ARG A C 1
ATOM 2517 O O . ARG A 1 328 ? 11.856 -1.691 7.380 1.00 94.50 328 ARG A O 1
ATOM 2524 N N . VAL A 1 329 ? 13.802 -2.669 6.780 1.00 96.12 329 VAL A N 1
ATOM 2525 C CA . VAL A 1 329 ? 13.784 -2.314 5.360 1.00 96.12 329 VAL A CA 1
ATOM 2526 C C . VAL A 1 329 ? 13.293 -3.521 4.566 1.00 96.12 329 VAL A C 1
ATOM 2528 O O . VAL A 1 329 ? 13.816 -4.622 4.742 1.00 96.12 329 VAL A O 1
ATOM 2531 N N . ILE A 1 330 ? 12.282 -3.322 3.725 1.00 95.38 330 ILE A N 1
ATOM 2532 C CA . ILE A 1 330 ? 11.812 -4.303 2.742 1.00 95.38 330 ILE A CA 1
ATOM 2533 C C . ILE A 1 330 ? 12.174 -3.764 1.363 1.00 95.38 330 ILE A C 1
ATOM 2535 O O . ILE A 1 330 ? 11.770 -2.641 1.047 1.00 95.38 330 ILE A O 1
ATOM 2539 N N . HIS A 1 331 ? 12.920 -4.545 0.584 1.00 95.25 331 HIS A N 1
ATOM 2540 C CA . HIS A 1 331 ? 13.410 -4.145 -0.735 1.00 95.25 331 HIS A CA 1
ATOM 2541 C C . HIS A 1 331 ? 13.445 -5.303 -1.736 1.00 95.25 331 HIS A C 1
ATOM 2543 O O . HIS A 1 331 ? 13.148 -6.430 -1.349 1.00 95.25 331 HIS A O 1
ATOM 2549 N N . GLY A 1 332 ? 13.754 -4.999 -2.998 1.00 89.50 332 GLY A N 1
ATOM 2550 C CA . GLY A 1 332 ? 13.979 -5.968 -4.078 1.00 89.50 332 GLY A CA 1
ATOM 2551 C C . GLY A 1 332 ? 15.269 -5.627 -4.827 1.00 89.50 332 GLY A C 1
ATOM 2552 O O . GLY A 1 332 ? 16.259 -5.286 -4.173 1.00 89.50 332 GLY A O 1
ATOM 2553 N N . HIS A 1 333 ? 15.228 -5.626 -6.163 1.00 88.19 333 HIS A N 1
ATOM 2554 C CA . HIS A 1 333 ? 16.291 -5.203 -7.091 1.00 88.19 333 HIS A CA 1
ATOM 2555 C C . HIS A 1 333 ? 17.454 -6.182 -7.297 1.00 88.19 333 HIS A C 1
ATOM 2557 O O . HIS A 1 333 ? 17.921 -6.355 -8.433 1.00 88.19 333 HIS A O 1
ATOM 2563 N N . THR A 1 334 ? 17.970 -6.773 -6.217 1.00 85.38 334 THR A N 1
ATOM 2564 C CA . THR A 1 334 ? 19.101 -7.707 -6.269 1.00 85.38 334 THR A CA 1
ATOM 2565 C C . THR A 1 334 ? 18.587 -9.145 -6.184 1.00 85.38 334 THR A C 1
ATOM 2567 O O . THR A 1 334 ? 18.264 -9.614 -5.092 1.00 85.38 334 THR A O 1
ATOM 2570 N N . PRO A 1 335 ? 18.500 -9.860 -7.323 1.00 85.56 335 PRO A N 1
ATOM 2571 C CA . PRO A 1 335 ? 17.846 -11.155 -7.369 1.00 85.56 335 PRO A CA 1
ATOM 2572 C C . PRO A 1 335 ? 18.616 -12.205 -6.577 1.00 85.56 335 PRO A C 1
ATOM 2574 O O . PRO A 1 335 ? 19.846 -12.260 -6.595 1.00 85.56 335 PRO A O 1
ATOM 2577 N N . HIS A 1 336 ? 17.875 -13.098 -5.930 1.00 83.94 336 HIS A N 1
ATOM 2578 C CA . HIS A 1 336 ? 18.420 -14.276 -5.270 1.00 83.94 336 HIS A CA 1
ATOM 2579 C C . HIS A 1 336 ? 17.584 -15.528 -5.565 1.00 83.94 336 HIS A C 1
ATOM 2581 O O . HIS A 1 336 ? 16.376 -15.464 -5.798 1.00 83.94 336 HIS A O 1
ATOM 2587 N N . GLU A 1 337 ? 18.189 -16.710 -5.447 1.00 80.12 337 GLU A N 1
ATOM 2588 C CA . GLU A 1 337 ? 17.511 -17.981 -5.763 1.00 80.12 337 GLU A CA 1
ATOM 2589 C C . GLU 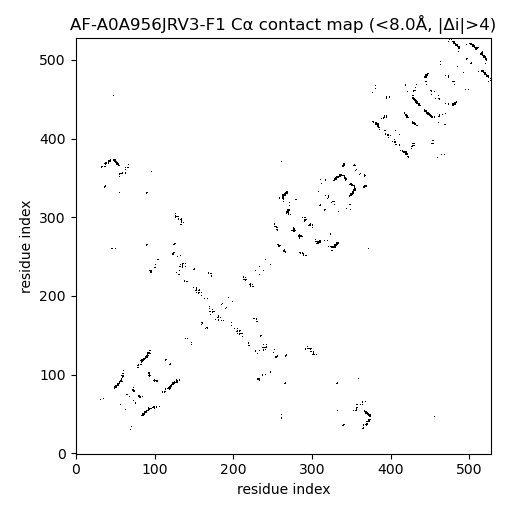A 1 337 ? 16.751 -18.609 -4.583 1.00 80.12 337 GLU A C 1
ATOM 2591 O O . GLU A 1 337 ? 16.067 -19.630 -4.729 1.00 80.12 337 GLU A O 1
ATOM 2596 N N . ARG A 1 338 ? 16.846 -18.005 -3.388 1.00 80.12 338 ARG A N 1
ATOM 2597 C CA . ARG A 1 338 ? 16.173 -18.519 -2.188 1.00 80.12 338 ARG A CA 1
ATOM 2598 C C . ARG A 1 338 ? 14.651 -18.512 -2.344 1.00 80.12 338 ARG A C 1
ATOM 2600 O O . ARG A 1 338 ? 14.052 -17.565 -2.850 1.00 80.12 338 ARG A O 1
ATOM 2607 N N . ARG A 1 339 ? 14.009 -19.556 -1.811 1.00 79.06 339 ARG A N 1
ATOM 2608 C CA . ARG A 1 339 ? 12.554 -19.588 -1.606 1.00 79.06 339 ARG A CA 1
ATOM 2609 C C . ARG A 1 339 ? 12.192 -18.769 -0.364 1.00 79.06 339 ARG A C 1
ATOM 2611 O O . ARG A 1 339 ? 12.667 -19.064 0.732 1.00 79.06 339 ARG A O 1
ATOM 2618 N N . GLY A 1 340 ? 11.307 -17.786 -0.516 1.00 79.69 340 GLY A N 1
ATOM 2619 C CA . GLY A 1 340 ? 11.053 -16.759 0.501 1.00 79.69 340 GLY A CA 1
ATOM 2620 C C . GLY A 1 340 ? 12.107 -15.640 0.501 1.00 79.69 340 GLY A C 1
ATOM 2621 O O . GLY A 1 340 ? 12.962 -15.620 -0.375 1.00 79.69 340 GLY A O 1
ATOM 2622 N N . PRO A 1 341 ? 12.041 -14.694 1.454 1.00 88.19 341 PRO A N 1
ATOM 2623 C CA . PRO A 1 341 ? 12.927 -13.535 1.462 1.00 88.19 341 PRO A CA 1
ATOM 2624 C C . PRO A 1 341 ? 14.337 -13.887 1.944 1.00 88.19 341 PRO A C 1
ATOM 2626 O O . PRO A 1 341 ? 14.494 -14.704 2.860 1.00 88.19 341 PRO A O 1
ATOM 2629 N N . LEU A 1 342 ? 15.351 -13.201 1.420 1.00 89.19 342 LEU A N 1
ATOM 2630 C CA . LEU A 1 342 ? 16.676 -13.166 2.035 1.00 89.19 342 LEU A CA 1
ATOM 2631 C C . LEU A 1 342 ? 16.656 -12.176 3.209 1.00 89.19 342 LEU A C 1
ATOM 2633 O O . LEU A 1 342 ? 16.367 -10.989 3.062 1.00 89.19 342 LEU A O 1
ATOM 2637 N N . VAL A 1 343 ? 16.937 -12.677 4.411 1.00 89.88 343 VAL A N 1
ATOM 2638 C CA . VAL A 1 343 ? 16.814 -11.916 5.662 1.00 89.88 343 VAL A CA 1
ATOM 2639 C C . VAL A 1 343 ? 18.195 -11.674 6.257 1.00 89.88 343 VAL A C 1
ATOM 2641 O O . VAL A 1 343 ? 18.979 -12.613 6.379 1.00 89.88 343 VAL A O 1
ATOM 2644 N N . SER A 1 344 ? 18.497 -10.432 6.648 1.00 89.56 344 SER A N 1
ATOM 2645 C CA . SER A 1 344 ? 19.759 -10.131 7.342 1.00 89.56 344 SER A CA 1
ATOM 2646 C C . SER A 1 344 ? 19.826 -10.789 8.725 1.00 89.56 344 SER A C 1
ATOM 2648 O O . SER A 1 344 ? 18.794 -11.085 9.326 1.00 89.56 344 SER A O 1
ATOM 2650 N N . ALA A 1 345 ? 21.035 -10.963 9.272 1.00 82.25 345 ALA A N 1
ATOM 2651 C CA . ALA A 1 345 ? 21.257 -11.625 10.565 1.00 82.25 345 ALA A CA 1
ATOM 2652 C C . ALA A 1 345 ? 20.416 -11.033 11.716 1.00 82.25 345 ALA A C 1
ATOM 2654 O O . ALA A 1 345 ? 19.863 -11.765 12.531 1.00 82.25 345 ALA A O 1
ATOM 2655 N N . ARG A 1 346 ? 20.243 -9.703 11.744 1.00 85.88 346 ARG A N 1
ATOM 2656 C CA . ARG A 1 346 ? 19.423 -8.993 12.748 1.00 85.88 346 ARG A CA 1
ATOM 2657 C C . ARG A 1 346 ? 17.932 -8.914 12.395 1.00 85.88 346 ARG A C 1
ATOM 2659 O O . ARG A 1 346 ? 17.174 -8.235 13.080 1.00 85.88 346 ARG A O 1
ATOM 2666 N N . ALA A 1 347 ? 17.505 -9.539 11.298 1.00 87.62 347 ALA A N 1
ATOM 2667 C CA . ALA A 1 347 ? 16.151 -9.471 10.745 1.00 87.62 347 ALA A CA 1
ATOM 2668 C C . ALA A 1 347 ? 15.624 -8.041 10.495 1.00 87.62 347 ALA A C 1
ATOM 2670 O O . ALA A 1 347 ? 14.412 -7.802 10.504 1.00 87.62 347 ALA A O 1
ATOM 2671 N N . ARG A 1 348 ? 16.538 -7.088 10.253 1.00 92.25 348 ARG A N 1
ATOM 2672 C CA . ARG A 1 348 ? 16.244 -5.670 9.969 1.00 92.25 348 ARG A CA 1
ATOM 2673 C C . ARG A 1 348 ? 16.164 -5.350 8.476 1.00 92.25 348 ARG A C 1
ATOM 2675 O O . ARG A 1 348 ? 15.674 -4.283 8.126 1.00 92.25 348 ARG A O 1
ATOM 2682 N N . ARG A 1 349 ? 16.585 -6.267 7.604 1.00 94.06 349 ARG A N 1
ATOM 2683 C CA . ARG A 1 349 ? 16.450 -6.179 6.144 1.00 94.06 349 ARG A CA 1
ATOM 2684 C C . ARG A 1 349 ? 15.820 -7.461 5.619 1.00 94.06 349 ARG A C 1
ATOM 2686 O O . ARG A 1 349 ? 16.258 -8.546 6.004 1.00 94.06 349 ARG A O 1
ATOM 2693 N N . LEU A 1 350 ? 14.804 -7.319 4.776 1.00 93.50 350 LEU A N 1
ATOM 2694 C CA . LEU A 1 350 ? 14.229 -8.399 3.984 1.00 93.50 350 LEU A CA 1
ATOM 2695 C C . LEU A 1 350 ? 14.321 -7.999 2.514 1.00 93.50 350 LEU A C 1
ATOM 2697 O O . LEU A 1 350 ? 13.648 -7.058 2.090 1.00 93.50 350 LEU A O 1
ATOM 2701 N N . ASP A 1 351 ? 15.131 -8.731 1.773 1.00 92.94 351 ASP A N 1
ATOM 2702 C CA . ASP A 1 351 ? 15.105 -8.727 0.320 1.00 92.94 351 ASP A CA 1
ATOM 2703 C C . ASP A 1 351 ? 14.004 -9.681 -0.144 1.00 92.94 351 ASP A C 1
ATOM 2705 O O . ASP A 1 351 ? 13.887 -10.799 0.373 1.00 92.94 351 ASP A O 1
ATOM 2709 N N . ILE A 1 352 ? 13.147 -9.215 -1.041 1.00 90.94 352 ILE A N 1
ATOM 2710 C CA . ILE A 1 352 ? 12.034 -9.990 -1.575 1.00 90.94 352 ILE A CA 1
ATOM 2711 C C . ILE A 1 352 ? 12.200 -10.290 -3.059 1.00 90.94 352 ILE A C 1
ATOM 2713 O O . ILE A 1 352 ? 11.292 -10.916 -3.604 1.00 90.94 352 ILE A O 1
ATOM 2717 N N . ASP A 1 353 ? 13.308 -9.904 -3.702 1.00 89.12 353 ASP A N 1
ATOM 2718 C CA . ASP A 1 353 ? 13.579 -10.277 -5.090 1.00 89.12 353 ASP A CA 1
ATOM 2719 C C . ASP A 1 353 ? 14.061 -11.731 -5.171 1.00 89.12 353 ASP A C 1
ATOM 2721 O O . ASP A 1 353 ? 15.229 -12.069 -5.350 1.00 89.12 353 ASP A O 1
ATOM 2725 N N . GLY A 1 354 ? 13.100 -12.642 -5.049 1.00 81.69 354 GLY A N 1
ATOM 2726 C CA . GLY A 1 354 ? 13.339 -14.056 -5.282 1.00 81.69 354 GLY A CA 1
ATOM 2727 C C . GLY A 1 354 ? 13.479 -14.417 -6.760 1.00 81.69 354 GLY A C 1
ATOM 2728 O O . GLY A 1 354 ? 13.312 -15.583 -7.074 1.00 81.69 354 GLY A O 1
ATOM 2729 N N . SER A 1 355 ? 13.703 -13.489 -7.694 1.00 80.50 355 SER A N 1
ATOM 2730 C CA . SER A 1 355 ? 13.752 -13.811 -9.128 1.00 80.50 355 SER A CA 1
ATOM 2731 C C . SER A 1 355 ? 12.428 -14.396 -9.648 1.00 80.50 355 SER A C 1
ATOM 2733 O O . SER A 1 355 ? 12.390 -15.427 -10.316 1.00 80.50 355 SER A O 1
ATOM 2735 N N . LEU A 1 356 ? 11.301 -13.771 -9.289 1.00 77.44 356 LEU A N 1
ATOM 2736 C CA . LEU A 1 356 ? 9.963 -14.304 -9.585 1.00 77.44 356 LEU A CA 1
ATOM 2737 C C . LEU A 1 356 ? 9.602 -14.290 -11.078 1.00 77.44 356 LEU A C 1
ATOM 2739 O O . LEU A 1 356 ? 8.747 -15.062 -11.511 1.00 77.44 356 LEU A O 1
ATOM 2743 N N . SER A 1 357 ? 10.177 -13.366 -11.845 1.00 73.69 357 SER A N 1
ATOM 2744 C CA . SER A 1 357 ? 9.826 -13.189 -13.253 1.00 73.69 357 SER A CA 1
ATOM 2745 C C . SER A 1 357 ? 10.256 -14.372 -14.125 1.00 73.69 357 SER A C 1
ATOM 2747 O O . SER A 1 357 ? 11.298 -14.980 -13.892 1.00 73.69 357 SER A O 1
ATOM 2749 N N . ASN A 1 358 ? 9.519 -14.615 -15.213 1.00 64.38 358 ASN A N 1
ATOM 2750 C CA . ASN A 1 358 ? 9.864 -15.621 -16.231 1.00 64.38 358 ASN A CA 1
ATOM 2751 C C . ASN A 1 358 ? 11.302 -15.552 -16.758 1.00 64.38 358 ASN A C 1
ATOM 2753 O O . ASN A 1 358 ? 11.811 -16.568 -17.218 1.00 64.38 358 ASN A O 1
ATOM 2757 N N . ALA A 1 359 ? 11.951 -14.386 -16.696 1.00 60.84 359 ALA A N 1
ATOM 2758 C CA . ALA A 1 359 ? 13.338 -14.227 -17.124 1.00 60.84 359 ALA A CA 1
ATOM 2759 C C . ALA A 1 359 ? 14.339 -15.033 -16.269 1.00 60.84 359 ALA A C 1
ATOM 2761 O O . ALA A 1 359 ? 15.465 -15.236 -16.708 1.00 60.84 359 ALA A O 1
ATOM 2762 N N . PHE A 1 360 ? 13.935 -15.501 -15.082 1.00 58.97 360 PHE A N 1
ATOM 2763 C CA . PHE A 1 360 ? 14.776 -16.247 -14.136 1.00 58.97 360 PHE A CA 1
ATOM 2764 C C . PHE A 1 360 ? 14.177 -17.610 -13.724 1.00 58.97 360 PHE A C 1
ATOM 2766 O O . PHE A 1 360 ? 14.644 -18.244 -12.776 1.00 58.97 360 PHE A O 1
ATOM 2773 N N . GLY A 1 361 ? 13.143 -18.079 -14.436 1.00 62.09 361 GLY A N 1
ATOM 2774 C CA . GLY A 1 361 ? 12.483 -19.367 -14.192 1.00 62.09 361 GLY A CA 1
ATOM 2775 C C . GLY A 1 361 ? 11.261 -19.310 -13.262 1.00 62.09 361 GLY A C 1
ATOM 2776 O O . GLY A 1 361 ? 11.046 -18.372 -12.499 1.00 62.09 361 GLY A O 1
ATOM 2777 N N . HIS A 1 362 ? 10.407 -20.336 -13.343 1.00 65.19 362 HIS A N 1
ATOM 2778 C CA . HIS A 1 362 ? 9.125 -20.378 -12.635 1.00 65.19 362 HIS A CA 1
ATOM 2779 C C . HIS A 1 362 ? 9.216 -21.062 -11.261 1.00 65.19 362 HIS A C 1
ATOM 2781 O O . HIS A 1 362 ? 9.271 -22.288 -11.180 1.00 65.19 362 HIS A O 1
ATOM 2787 N N . ASP A 1 363 ? 9.083 -20.296 -10.173 1.00 68.62 363 ASP A N 1
ATOM 2788 C CA . ASP A 1 363 ? 8.847 -20.849 -8.830 1.00 68.62 363 ASP A CA 1
ATOM 2789 C C . ASP A 1 363 ? 7.883 -19.958 -8.014 1.00 68.62 363 ASP A C 1
ATOM 2791 O O . ASP A 1 363 ? 8.224 -18.831 -7.649 1.00 68.62 363 ASP A O 1
ATOM 2795 N N . PRO A 1 364 ? 6.661 -20.422 -7.689 1.00 61.91 364 PRO A N 1
ATOM 2796 C CA . PRO A 1 364 ? 5.697 -19.647 -6.902 1.00 61.91 364 PRO A CA 1
ATOM 2797 C C . PRO A 1 364 ? 6.130 -19.406 -5.446 1.00 61.91 364 PRO A C 1
ATOM 2799 O O . PRO A 1 364 ? 5.527 -18.577 -4.770 1.00 61.91 364 PRO A O 1
ATOM 2802 N N . GLY A 1 365 ? 7.145 -20.112 -4.936 1.00 63.53 365 GLY A N 1
ATOM 2803 C CA . GLY A 1 365 ? 7.717 -19.891 -3.606 1.00 63.53 365 GLY A CA 1
ATOM 2804 C C . GLY A 1 365 ? 8.663 -18.688 -3.519 1.00 63.53 365 GLY A C 1
ATOM 2805 O O . GLY A 1 365 ? 9.082 -18.329 -2.415 1.00 63.53 365 GLY A O 1
ATOM 2806 N N . ARG A 1 366 ? 8.999 -18.068 -4.651 1.00 74.69 366 ARG A N 1
ATOM 2807 C CA . ARG A 1 366 ? 9.918 -16.932 -4.757 1.00 74.69 366 ARG A CA 1
ATOM 2808 C C . ARG A 1 366 ? 9.155 -15.594 -4.805 1.00 74.69 366 ARG A C 1
ATOM 2810 O O . ARG A 1 366 ? 7.979 -15.559 -5.153 1.00 74.69 366 ARG A O 1
ATOM 2817 N N . GLY A 1 367 ? 9.780 -14.484 -4.411 1.00 72.00 367 GLY A N 1
ATOM 2818 C CA . GLY A 1 367 ? 9.265 -13.136 -4.719 1.00 72.00 367 GLY A CA 1
ATOM 2819 C C . GLY A 1 367 ? 8.108 -12.572 -3.881 1.00 72.00 367 GLY A C 1
ATOM 2820 O O . GLY A 1 367 ? 7.711 -11.425 -4.083 1.00 72.00 367 GLY A O 1
ATOM 2821 N N . PHE A 1 368 ? 7.509 -13.355 -2.975 1.00 85.00 368 PHE A N 1
ATOM 2822 C CA . PHE A 1 368 ? 6.296 -12.957 -2.250 1.00 85.00 368 PHE A CA 1
ATOM 2823 C C . PHE A 1 368 ? 6.375 -13.239 -0.759 1.00 85.00 368 PHE A C 1
ATOM 2825 O O . PHE A 1 368 ? 6.783 -14.319 -0.329 1.00 85.00 368 PHE A O 1
ATOM 2832 N N . VAL A 1 369 ? 5.924 -12.276 0.046 1.00 86.69 369 VAL A N 1
ATOM 2833 C CA . VAL A 1 369 ? 5.988 -12.374 1.506 1.00 86.69 369 VAL A CA 1
ATOM 2834 C C . VAL A 1 369 ? 4.782 -11.750 2.198 1.00 86.69 369 VAL A C 1
ATOM 2836 O O . VAL A 1 369 ? 4.246 -10.720 1.792 1.00 86.69 369 VAL A O 1
ATOM 2839 N N . LEU A 1 370 ? 4.378 -12.344 3.320 1.00 89.06 370 LEU A N 1
ATOM 2840 C CA . LEU A 1 370 ? 3.510 -11.706 4.301 1.00 89.06 370 LEU A CA 1
ATOM 2841 C C . LEU A 1 370 ? 4.388 -10.926 5.285 1.00 89.06 370 LEU A C 1
ATOM 2843 O O . LEU A 1 370 ? 5.046 -11.505 6.143 1.00 89.06 370 LEU A O 1
ATOM 2847 N N . LEU A 1 371 ? 4.353 -9.600 5.201 1.00 87.38 371 LEU A N 1
ATOM 2848 C CA . LEU A 1 371 ? 5.134 -8.719 6.070 1.00 87.38 371 LEU A CA 1
ATOM 2849 C C . LEU A 1 371 ? 4.542 -8.613 7.473 1.00 87.38 371 LEU A C 1
ATOM 2851 O O . LEU A 1 371 ? 5.269 -8.630 8.472 1.00 87.38 371 LEU A O 1
ATOM 2855 N N . ALA A 1 372 ? 3.215 -8.505 7.546 1.00 88.62 372 ALA A N 1
ATOM 2856 C CA . ALA A 1 372 ? 2.503 -8.313 8.798 1.00 88.62 372 ALA A CA 1
ATOM 2857 C C . ALA A 1 372 ? 1.172 -9.063 8.806 1.00 88.62 372 ALA A C 1
ATOM 2859 O O . ALA A 1 372 ? 0.339 -8.872 7.925 1.00 88.62 372 ALA A O 1
ATOM 2860 N N . ARG A 1 373 ? 0.933 -9.885 9.827 1.00 88.44 373 ARG A N 1
ATOM 2861 C CA . ARG A 1 373 ? -0.326 -10.603 10.053 1.00 88.44 373 ARG A CA 1
ATOM 2862 C C . ARG A 1 373 ? -1.335 -9.687 10.726 1.00 88.44 373 ARG A C 1
ATOM 2864 O O . ARG A 1 373 ? -1.032 -9.034 11.726 1.00 88.44 373 ARG A O 1
ATOM 2871 N N . ARG A 1 374 ? -2.576 -9.693 10.236 1.00 84.69 374 ARG A N 1
ATOM 2872 C CA . ARG A 1 374 ? -3.706 -9.154 10.997 1.00 84.69 374 ARG A CA 1
ATOM 2873 C C . ARG A 1 374 ? -3.764 -9.865 12.358 1.00 84.69 374 ARG A C 1
ATOM 2875 O O . ARG A 1 374 ? -3.819 -11.095 12.374 1.00 84.69 374 ARG A O 1
ATOM 2882 N N . PRO A 1 375 ? -3.775 -9.136 13.486 1.00 81.00 375 PRO A N 1
ATOM 2883 C CA . PRO A 1 375 ? -3.835 -9.780 14.789 1.00 81.00 375 PRO A CA 1
ATOM 2884 C C . PRO A 1 375 ? -5.172 -10.502 14.973 1.00 81.00 375 PRO A C 1
ATOM 2886 O O . PRO A 1 375 ? -6.205 -10.041 14.463 1.00 81.00 375 PRO A O 1
ATOM 2889 N N . ARG A 1 376 ? -5.153 -11.600 15.737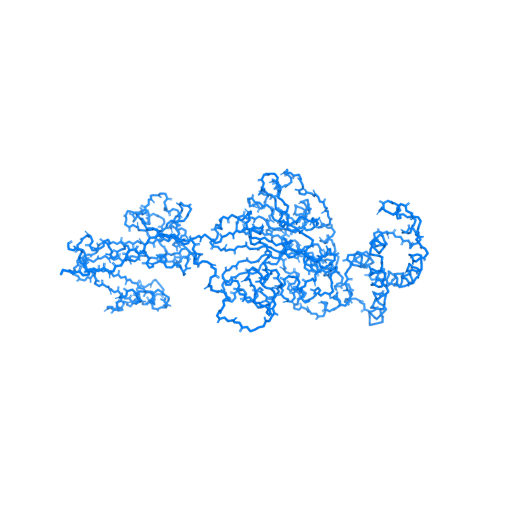 1.00 83.44 376 ARG A N 1
ATOM 2890 C CA . ARG A 1 376 ? -6.369 -12.301 16.166 1.00 83.44 376 ARG A CA 1
ATOM 2891 C C . ARG A 1 376 ? -7.275 -11.342 16.936 1.00 83.44 376 ARG A C 1
ATOM 2893 O O . ARG A 1 376 ? -6.798 -10.474 17.660 1.00 83.44 376 ARG A O 1
ATOM 2900 N N . THR A 1 377 ? -8.585 -11.487 16.759 1.00 84.44 377 THR A N 1
ATOM 2901 C CA . THR A 1 377 ? -9.572 -10.700 17.505 1.00 84.44 377 THR A CA 1
ATOM 2902 C C . THR A 1 377 ? -9.508 -11.086 18.986 1.00 84.44 377 THR A C 1
ATOM 2904 O O . THR A 1 377 ? -9.746 -12.256 19.288 1.00 84.44 377 THR A O 1
ATOM 2907 N N . PRO A 1 378 ? -9.221 -10.151 19.911 1.00 84.25 378 PRO A N 1
ATOM 2908 C CA . PRO A 1 378 ? -9.217 -10.453 21.333 1.00 84.25 378 PRO A CA 1
ATOM 2909 C C . PRO A 1 378 ? -10.580 -10.961 21.800 1.00 84.25 378 PRO A C 1
ATOM 2911 O O . PRO A 1 378 ? -11.635 -10.484 21.360 1.00 84.25 378 PRO A O 1
ATOM 2914 N N . SER A 1 379 ? -10.565 -11.941 22.702 1.00 82.44 379 SER A N 1
ATOM 2915 C CA . SER A 1 379 ? -11.779 -12.490 23.301 1.00 82.44 379 SER A CA 1
ATOM 2916 C C . SER A 1 379 ? -12.249 -11.703 24.523 1.00 82.44 379 SER A C 1
ATOM 2918 O O . SER A 1 379 ? -13.454 -11.532 24.675 1.00 82.44 379 SER A O 1
ATOM 2920 N N . LYS A 1 380 ? -11.318 -11.196 25.339 1.00 92.38 380 LYS A N 1
ATOM 2921 C CA . LYS A 1 380 ? -11.583 -10.679 26.688 1.00 92.38 380 LYS A CA 1
ATOM 2922 C C . LYS A 1 380 ? -11.785 -9.158 26.729 1.00 92.38 380 LYS A C 1
ATOM 2924 O O . LYS A 1 380 ? -11.057 -8.407 26.081 1.00 92.38 380 LYS A O 1
ATOM 2929 N N . THR A 1 381 ? -12.736 -8.726 27.554 1.00 96.69 381 THR A N 1
ATOM 2930 C CA . THR A 1 381 ? -12.923 -7.338 28.015 1.00 96.69 381 THR A CA 1
ATOM 2931 C C . THR A 1 381 ? -12.373 -7.177 29.431 1.00 96.69 381 THR A C 1
ATOM 2933 O O . THR A 1 381 ? -12.406 -8.133 30.205 1.00 96.69 381 THR A O 1
ATOM 2936 N N . ALA A 1 382 ? -11.955 -5.975 29.815 1.00 96.56 382 ALA A N 1
ATOM 2937 C CA . ALA A 1 382 ? -11.494 -5.660 31.170 1.00 96.56 382 ALA A CA 1
ATOM 2938 C C . ALA A 1 382 ? -11.865 -4.220 31.559 1.00 96.56 382 ALA A C 1
ATOM 2940 O O . ALA A 1 382 ? -12.259 -3.442 30.695 1.00 96.56 382 ALA A O 1
ATOM 2941 N N . ARG A 1 383 ? -11.720 -3.850 32.840 1.00 97.31 383 ARG A N 1
ATOM 2942 C CA . ARG A 1 383 ? -11.705 -2.430 33.233 1.00 97.31 383 ARG A CA 1
ATOM 2943 C C . ARG A 1 383 ? -10.456 -1.744 32.663 1.00 97.31 383 ARG A C 1
ATOM 2945 O O . ARG A 1 383 ? -9.404 -2.388 32.513 1.00 97.31 383 ARG A O 1
ATOM 2952 N N . ALA A 1 384 ? -10.590 -0.472 32.309 1.00 97.31 384 ALA A N 1
ATOM 2953 C CA . ALA A 1 384 ? -9.468 0.366 31.914 1.00 97.31 384 ALA A CA 1
ATOM 2954 C C . ALA A 1 384 ? -8.531 0.612 33.107 1.00 97.31 384 ALA A C 1
ATOM 2956 O O . ALA A 1 384 ? -8.933 0.522 34.266 1.00 97.31 384 ALA A O 1
ATOM 2957 N N . LYS A 1 385 ? -7.263 0.875 32.804 1.00 96.56 385 LYS A N 1
ATOM 2958 C CA . LYS A 1 385 ? -6.228 1.304 33.748 1.00 96.56 385 LYS A CA 1
ATOM 2959 C C . LYS A 1 385 ? -5.699 2.664 33.291 1.00 96.56 385 LYS A C 1
ATOM 2961 O O . LYS A 1 385 ? -5.843 3.011 32.121 1.00 96.56 385 LYS A O 1
ATOM 2966 N N . ALA A 1 386 ? -5.020 3.398 34.174 1.00 95.19 386 ALA A N 1
ATOM 2967 C CA . ALA A 1 386 ? -4.403 4.683 33.824 1.00 95.19 386 ALA A CA 1
ATOM 2968 C C . ALA A 1 386 ? -3.479 4.582 32.591 1.00 95.19 386 ALA A C 1
ATOM 2970 O O . ALA A 1 386 ? -3.495 5.455 31.726 1.00 95.19 386 ALA A O 1
ATOM 2971 N N . SER A 1 387 ? -2.756 3.466 32.444 1.00 95.25 387 SER A N 1
ATOM 2972 C CA . SER A 1 387 ? -1.887 3.198 31.290 1.00 95.25 387 SER A CA 1
ATOM 2973 C C . SER A 1 387 ? -2.622 3.023 29.951 1.00 95.25 387 SER A C 1
ATOM 2975 O O . SER A 1 387 ? -1.985 3.065 28.900 1.00 95.25 387 SER A O 1
ATOM 2977 N N . ASP A 1 388 ? -3.950 2.858 29.942 1.00 96.25 388 ASP A N 1
ATOM 2978 C CA . ASP A 1 388 ? -4.739 2.813 28.706 1.00 96.25 388 ASP A CA 1
ATOM 2979 C C . ASP A 1 388 ? -5.156 4.200 28.206 1.00 96.25 388 ASP A C 1
ATOM 2981 O O . ASP A 1 388 ? -5.596 4.306 27.060 1.00 96.25 388 ASP A O 1
ATOM 2985 N N . LEU A 1 389 ? -5.027 5.252 29.023 1.00 96.25 389 LEU A N 1
ATOM 2986 C CA . LEU A 1 389 ? -5.591 6.576 28.738 1.00 96.25 389 LEU A CA 1
ATOM 2987 C C . LEU A 1 389 ? -5.120 7.136 27.390 1.00 96.25 389 LEU A C 1
ATOM 2989 O O . LEU A 1 389 ? -5.928 7.613 26.594 1.00 96.25 389 LEU A O 1
ATOM 2993 N N . ASP A 1 390 ? -3.828 7.003 27.081 1.00 95.69 390 ASP A N 1
ATOM 2994 C CA . ASP A 1 390 ? -3.275 7.420 25.788 1.00 95.69 390 ASP A CA 1
ATOM 2995 C C . ASP A 1 390 ? -3.870 6.645 24.617 1.00 95.69 390 ASP A C 1
ATOM 2997 O O . ASP A 1 390 ? -4.092 7.192 23.537 1.00 95.69 390 ASP A O 1
ATOM 3001 N N . ALA A 1 391 ? -4.108 5.348 24.797 1.00 94.12 391 ALA A N 1
ATOM 3002 C CA . ALA A 1 391 ? -4.682 4.521 23.752 1.00 94.12 391 ALA A CA 1
ATOM 3003 C C . ALA A 1 391 ? -6.161 4.857 23.527 1.00 94.12 391 ALA A C 1
ATOM 3005 O O . ALA A 1 391 ? -6.553 5.002 22.371 1.00 94.12 391 ALA A O 1
ATOM 3006 N N . ILE A 1 392 ? -6.934 5.040 24.599 1.00 96.06 392 ILE A N 1
ATOM 3007 C CA . ILE A 1 392 ? -8.351 5.431 24.558 1.00 96.06 392 ILE A CA 1
ATOM 3008 C C . ILE A 1 392 ? -8.503 6.799 23.892 1.00 96.06 392 ILE A C 1
ATOM 3010 O O . ILE A 1 392 ? -9.219 6.920 22.903 1.00 96.06 392 ILE A O 1
ATOM 3014 N N . TYR A 1 393 ? -7.723 7.796 24.315 1.00 95.56 393 TYR A N 1
ATOM 3015 C CA . TYR A 1 393 ? -7.742 9.129 23.708 1.00 95.56 393 TYR A CA 1
ATOM 3016 C C . TYR A 1 393 ? -7.471 9.098 22.192 1.00 95.56 393 TYR A C 1
ATOM 3018 O O . TYR A 1 393 ? -8.099 9.810 21.406 1.00 95.56 393 TYR A O 1
ATOM 3026 N N . GLN A 1 394 ? -6.567 8.224 21.738 1.00 93.88 394 GLN A N 1
ATOM 3027 C CA . GLN A 1 394 ? -6.309 8.039 20.306 1.00 93.88 394 GLN A CA 1
ATOM 3028 C C . GLN A 1 394 ? -7.444 7.311 19.572 1.00 93.88 394 GLN A C 1
ATOM 3030 O O . GLN A 1 394 ? -7.610 7.511 18.367 1.00 93.88 394 GLN A O 1
ATOM 3035 N N . ILE A 1 395 ? -8.200 6.445 20.249 1.00 94.56 395 ILE A N 1
ATOM 3036 C CA . ILE A 1 395 ? -9.375 5.778 19.677 1.00 94.56 395 ILE A CA 1
ATOM 3037 C C . ILE A 1 395 ? -10.513 6.785 19.498 1.00 94.56 395 ILE A C 1
ATOM 3039 O O . ILE A 1 395 ? -11.078 6.844 18.401 1.00 94.56 395 ILE A O 1
ATOM 3043 N N . GLU A 1 396 ? -10.782 7.586 20.526 1.00 93.44 396 GLU A N 1
ATOM 3044 C CA . GLU A 1 396 ? -11.783 8.659 20.576 1.00 93.44 396 GLU A CA 1
ATOM 3045 C C . GLU A 1 396 ? -11.592 9.649 19.424 1.00 93.44 396 GLU A C 1
ATOM 3047 O O . GLU A 1 396 ? -12.428 9.748 18.523 1.00 93.44 396 GLU A O 1
ATOM 3052 N N . ARG A 1 397 ? -10.397 10.245 19.327 1.00 93.12 397 ARG A N 1
ATOM 3053 C CA . ARG A 1 397 ? -10.037 11.191 18.256 1.00 93.12 397 ARG A CA 1
ATOM 3054 C C . ARG A 1 397 ? -10.133 10.643 16.830 1.00 93.12 397 ARG A C 1
ATOM 3056 O O . ARG A 1 397 ? -10.127 11.414 15.874 1.00 93.12 397 ARG A O 1
ATOM 3063 N N . ARG A 1 398 ? -10.128 9.319 16.663 1.00 91.62 398 ARG A N 1
ATOM 3064 C CA . ARG A 1 398 ? -10.260 8.638 15.359 1.00 91.62 398 ARG A CA 1
ATOM 3065 C C . ARG A 1 398 ? -11.677 8.138 15.097 1.00 91.62 398 ARG A C 1
ATOM 3067 O O . ARG A 1 398 ? -11.943 7.607 14.012 1.00 91.62 398 ARG A O 1
ATOM 3074 N N . SER A 1 399 ? -12.545 8.194 16.099 1.00 90.81 399 SER A N 1
ATOM 3075 C CA . SER A 1 399 ? -13.895 7.640 16.045 1.00 90.81 399 SER A CA 1
ATOM 3076 C C . SER A 1 399 ? -14.968 8.711 16.017 1.00 90.81 399 SER A C 1
ATOM 3078 O O . SER A 1 399 ? -15.980 8.479 15.360 1.00 90.81 399 SER A O 1
ATOM 3080 N N . PHE A 1 400 ? -14.707 9.866 16.619 1.00 90.00 400 PHE A N 1
ATOM 3081 C CA . PHE A 1 400 ? -15.654 10.967 16.718 1.00 90.00 400 PHE A CA 1
ATOM 3082 C C . PHE A 1 400 ? -15.121 12.241 16.061 1.00 90.00 400 PHE A C 1
ATOM 3084 O O . PHE A 1 400 ? -13.931 12.348 15.744 1.00 90.00 400 PHE A O 1
ATOM 3091 N N . SER A 1 401 ? -16.028 13.187 15.807 1.00 86.38 401 SER A N 1
ATOM 3092 C CA . SER A 1 401 ? -15.666 14.524 15.339 1.00 86.38 401 SER A CA 1
ATOM 3093 C C . SER A 1 401 ? -14.825 15.241 16.403 1.00 86.38 401 SER A C 1
ATOM 3095 O O . SER A 1 401 ? -14.780 14.826 17.559 1.00 86.38 401 SER A O 1
ATOM 3097 N N . ARG A 1 402 ? -14.156 16.341 16.038 1.00 83.44 402 ARG A N 1
ATOM 3098 C CA . ARG A 1 402 ? -13.399 17.132 17.023 1.00 83.44 402 ARG A CA 1
ATOM 3099 C C . ARG A 1 402 ? -14.298 17.686 18.139 1.00 83.44 402 ARG A C 1
ATOM 3101 O O . ARG A 1 402 ? -13.796 17.868 19.238 1.00 83.44 402 ARG A O 1
ATOM 3108 N N . MET A 1 403 ? -15.570 17.955 17.841 1.00 83.19 403 MET A N 1
ATOM 3109 C CA . MET A 1 403 ? -16.532 18.517 18.794 1.00 83.19 403 MET A CA 1
ATOM 3110 C C . MET A 1 403 ? -17.118 17.448 19.722 1.00 83.19 403 MET A C 1
ATOM 3112 O O . MET A 1 403 ? -17.396 17.743 20.873 1.00 83.19 403 MET A O 1
ATOM 3116 N N . ASP A 1 404 ? -17.254 16.206 19.248 1.00 84.25 404 ASP A N 1
ATOM 3117 C CA . ASP A 1 404 ? -17.840 15.113 20.039 1.00 84.25 404 ASP A CA 1
ATOM 3118 C C . ASP A 1 404 ? -16.791 14.269 20.788 1.00 84.25 404 ASP A C 1
ATOM 3120 O O . ASP A 1 404 ? -17.133 13.496 21.678 1.00 84.25 404 ASP A O 1
ATOM 3124 N N . ALA A 1 405 ? -15.515 14.338 20.392 1.00 87.06 405 ALA A N 1
ATOM 3125 C CA . ALA A 1 405 ? -14.454 13.560 21.024 1.00 87.06 405 ALA A CA 1
ATOM 3126 C C . ALA A 1 405 ? -14.081 14.150 22.389 1.00 87.06 405 ALA A C 1
ATOM 3128 O O . ALA A 1 405 ? -13.681 15.313 22.477 1.00 87.06 405 ALA A O 1
ATOM 3129 N N . TYR A 1 406 ? -14.099 13.322 23.434 1.00 88.94 406 TYR A N 1
ATOM 3130 C CA . TYR A 1 406 ? -13.664 13.751 24.762 1.00 88.94 406 TYR A CA 1
ATOM 3131 C C . TYR A 1 406 ? -12.184 14.146 24.792 1.00 88.94 406 TYR A C 1
ATOM 3133 O O . TYR A 1 406 ? -11.309 13.493 24.205 1.00 88.94 406 TYR A O 1
ATOM 3141 N N . ASP A 1 407 ? -11.888 15.200 25.551 1.00 92.31 407 ASP A N 1
ATOM 3142 C CA . ASP A 1 407 ? -10.518 15.560 25.879 1.00 92.31 407 ASP A CA 1
ATOM 3143 C C . ASP A 1 407 ? -9.877 14.520 26.825 1.00 92.31 407 ASP A C 1
ATOM 3145 O O . ASP A 1 407 ? -10.540 13.747 27.526 1.00 92.31 407 ASP A O 1
ATOM 3149 N N . LYS A 1 408 ? -8.541 14.508 26.863 1.00 93.25 408 LYS A N 1
ATOM 3150 C CA . LYS A 1 408 ? -7.776 13.523 27.639 1.00 93.25 408 LYS A CA 1
ATOM 3151 C C . LYS A 1 408 ? -8.003 13.637 29.155 1.00 93.25 408 LYS A C 1
ATOM 3153 O O . LYS A 1 408 ? -7.956 12.619 29.841 1.00 93.25 408 LYS A O 1
ATOM 3158 N N . LYS A 1 409 ? -8.245 14.840 29.689 1.00 94.88 409 LYS A N 1
ATOM 3159 C CA . LYS A 1 409 ? -8.486 15.074 31.124 1.00 94.88 409 LYS A CA 1
ATOM 3160 C C . LYS A 1 409 ? -9.847 14.509 31.533 1.00 94.88 409 LYS A C 1
ATOM 3162 O O . LYS A 1 409 ? -9.951 13.846 32.562 1.00 94.88 409 LYS A O 1
ATOM 3167 N N . SER A 1 410 ? -10.875 14.718 30.717 1.00 93.88 410 SER A N 1
ATOM 3168 C CA . SER A 1 410 ? -12.218 14.163 30.912 1.00 93.88 410 SER A CA 1
ATOM 3169 C C . SER A 1 410 ? -12.214 12.634 30.853 1.00 93.88 410 SER A C 1
ATOM 3171 O O . SER A 1 410 ? -12.714 11.992 31.774 1.00 93.88 410 SER A O 1
ATOM 3173 N N . LEU A 1 411 ? -11.525 12.039 29.874 1.00 94.00 411 LEU A N 1
ATOM 3174 C CA . LEU A 1 411 ? -11.306 10.585 29.835 1.00 94.00 411 LEU A CA 1
ATOM 3175 C C . LEU A 1 411 ? -10.527 10.070 31.054 1.00 94.00 411 LEU A C 1
ATOM 3177 O O . LEU A 1 411 ? -10.812 8.985 31.555 1.00 94.00 411 LEU A O 1
ATOM 3181 N N . GLY A 1 412 ? -9.559 10.846 31.553 1.00 95.19 412 GLY A N 1
ATOM 3182 C CA . GLY A 1 412 ? -8.802 10.515 32.759 1.00 95.19 412 GLY A CA 1
ATOM 3183 C C . GLY A 1 412 ? -9.690 10.405 33.999 1.00 95.19 412 GLY A C 1
ATOM 3184 O O . GLY A 1 412 ? -9.544 9.456 34.765 1.00 95.19 412 GLY A O 1
ATOM 3185 N N . ARG A 1 413 ? -10.660 11.315 34.156 1.00 96.00 413 ARG A N 1
ATOM 3186 C CA . ARG A 1 413 ? -11.655 11.269 35.245 1.00 96.00 413 ARG A CA 1
ATOM 3187 C C . ARG A 1 413 ? -12.578 10.050 35.139 1.00 96.00 413 ARG A C 1
ATOM 3189 O O . ARG A 1 413 ? -12.891 9.434 36.151 1.00 96.00 413 ARG A O 1
ATOM 3196 N N . LEU A 1 414 ? -12.950 9.663 33.919 1.00 95.12 414 LEU A N 1
ATOM 3197 C CA . LEU A 1 414 ? -13.869 8.549 33.643 1.00 95.12 414 LEU A CA 1
ATOM 3198 C C . LEU A 1 414 ? -13.172 7.181 33.517 1.00 95.12 414 LEU A C 1
ATOM 3200 O O . LEU A 1 414 ? -13.819 6.164 33.248 1.00 95.12 414 LEU A O 1
ATOM 3204 N N . ILE A 1 415 ? -11.852 7.106 33.724 1.00 95.81 415 ILE A N 1
ATOM 3205 C CA . ILE A 1 415 ? -11.081 5.878 33.483 1.00 95.81 415 ILE A CA 1
ATOM 3206 C C . ILE A 1 415 ? -11.572 4.703 34.347 1.00 95.81 415 ILE A C 1
ATOM 3208 O O . ILE A 1 415 ? -11.630 3.564 33.881 1.00 95.81 415 ILE A O 1
ATOM 3212 N N . GLY A 1 416 ? -12.006 4.973 35.585 1.00 95.31 416 GLY A N 1
ATOM 3213 C CA . GLY A 1 416 ? -12.566 3.962 36.491 1.00 95.31 416 GLY A CA 1
ATOM 3214 C C . GLY A 1 416 ? -13.913 3.391 36.025 1.00 95.31 416 GLY A C 1
ATOM 3215 O O . GLY A 1 416 ? -14.248 2.240 36.340 1.00 95.31 416 GLY A O 1
ATOM 3216 N N . GLN A 1 417 ? -14.649 4.159 35.218 1.00 96.38 417 GLN A N 1
ATOM 3217 C CA . GLN A 1 417 ? -15.934 3.796 34.616 1.00 96.38 417 GLN A CA 1
ATOM 3218 C C . GLN A 1 417 ? -15.788 3.477 33.118 1.00 96.38 417 GLN A C 1
ATOM 3220 O O . GLN A 1 417 ? -16.694 3.689 32.316 1.00 96.38 417 GLN A O 1
ATOM 3225 N N . THR A 1 418 ? -14.634 2.936 32.724 1.00 98.19 418 THR A N 1
ATOM 3226 C CA . THR A 1 418 ? -14.372 2.551 31.337 1.00 98.19 418 THR A CA 1
ATOM 3227 C C . THR A 1 418 ? -14.063 1.059 31.231 1.00 98.19 418 THR A C 1
ATOM 3229 O O . THR A 1 418 ? -13.244 0.505 31.975 1.00 98.19 418 THR A O 1
ATOM 3232 N N . PHE A 1 419 ? -14.701 0.378 30.280 1.00 98.50 419 PHE A N 1
ATOM 3233 C CA . PHE A 1 419 ? -14.313 -0.960 29.838 1.00 98.50 419 PHE A CA 1
ATOM 3234 C C . PHE A 1 419 ? -13.471 -0.880 28.574 1.00 98.50 419 PHE A C 1
ATOM 3236 O O . PHE A 1 419 ? -13.721 -0.050 27.713 1.00 98.50 419 PHE A O 1
ATOM 3243 N N . VAL A 1 420 ? -12.505 -1.785 28.430 1.00 98.12 420 VAL A N 1
ATOM 3244 C CA . VAL A 1 420 ? -11.630 -1.867 27.257 1.00 98.12 420 VAL A CA 1
ATOM 3245 C C . VAL A 1 420 ? -11.488 -3.291 26.742 1.00 98.12 420 VAL A C 1
ATOM 3247 O O . VAL A 1 420 ? -11.587 -4.275 27.483 1.00 98.12 420 VAL A O 1
ATOM 3250 N N . VAL A 1 421 ? -11.173 -3.397 25.455 1.00 96.50 421 VAL A N 1
ATOM 3251 C CA . VAL A 1 421 ? -10.584 -4.593 24.849 1.00 96.50 421 VAL A CA 1
ATOM 3252 C C . VAL A 1 421 ? -9.132 -4.284 24.509 1.00 96.50 421 VAL A C 1
ATOM 3254 O O . VAL A 1 421 ? -8.854 -3.278 23.855 1.00 96.50 421 VAL A O 1
ATOM 3257 N N . ARG A 1 422 ? -8.205 -5.163 24.909 1.00 91.25 422 ARG A N 1
ATOM 3258 C CA . ARG A 1 422 ? -6.770 -5.007 24.626 1.00 91.25 422 ARG A CA 1
ATOM 3259 C C . ARG A 1 422 ? -6.285 -5.992 23.570 1.00 91.25 422 ARG A C 1
ATOM 3261 O O . ARG A 1 422 ? -6.705 -7.148 23.549 1.00 91.25 422 ARG A O 1
ATOM 3268 N N . ALA A 1 423 ? -5.361 -5.546 22.728 1.00 85.69 423 ALA A N 1
ATOM 3269 C CA . ALA A 1 423 ? -4.599 -6.390 21.817 1.00 85.69 423 ALA A CA 1
ATOM 3270 C C . ALA A 1 423 ? -3.115 -6.025 21.899 1.00 85.69 423 ALA A C 1
ATOM 3272 O O . ALA A 1 423 ? -2.768 -4.853 21.775 1.00 85.69 423 ALA A O 1
ATOM 3273 N N . GLY A 1 424 ? -2.248 -7.018 22.123 1.00 79.06 424 GLY A N 1
ATOM 3274 C CA . GLY A 1 424 ? -0.816 -6.767 22.332 1.00 79.06 424 GLY A CA 1
ATOM 3275 C C . GLY A 1 424 ? -0.551 -5.817 23.507 1.00 79.06 424 GLY A C 1
ATOM 3276 O O . GLY A 1 424 ? 0.263 -4.913 23.387 1.00 79.06 424 GLY A O 1
ATOM 3277 N N . GLY A 1 425 ? -1.320 -5.945 24.595 1.00 83.88 425 GLY A N 1
ATOM 3278 C CA . GLY A 1 425 ? -1.203 -5.096 25.787 1.00 83.88 425 GLY A CA 1
ATOM 3279 C C . GLY A 1 425 ? -1.833 -3.700 25.683 1.00 83.88 425 GLY A C 1
ATOM 3280 O O . GLY A 1 425 ? -2.053 -3.077 26.712 1.00 83.88 425 GLY A O 1
ATOM 3281 N N . ARG A 1 426 ? -2.204 -3.225 24.487 1.00 88.06 426 ARG A N 1
ATOM 3282 C CA . ARG A 1 426 ? -2.760 -1.876 24.273 1.00 88.06 426 ARG A CA 1
ATOM 3283 C C . ARG A 1 426 ? -4.276 -1.903 24.064 1.00 88.06 426 ARG A C 1
ATOM 3285 O O . ARG A 1 426 ? -4.778 -2.800 23.381 1.00 88.06 426 ARG A O 1
ATOM 3292 N N . ALA A 1 427 ? -5.009 -0.923 24.597 1.00 93.56 427 ALA A N 1
ATOM 3293 C CA . ALA A 1 427 ? -6.437 -0.761 24.311 1.00 93.56 427 ALA A CA 1
ATOM 3294 C C . ALA A 1 427 ? -6.690 -0.513 22.809 1.00 93.56 427 ALA A C 1
ATOM 3296 O O . ALA A 1 427 ? -5.973 0.246 22.152 1.00 93.56 427 ALA A O 1
ATOM 3297 N N . VAL A 1 428 ? -7.701 -1.190 22.258 1.00 93.25 428 VAL A N 1
ATOM 3298 C CA . VAL A 1 428 ? -8.106 -1.099 20.838 1.00 93.25 428 VAL A CA 1
ATOM 3299 C C . VAL A 1 428 ? -9.599 -0.826 20.642 1.00 93.25 428 VAL A C 1
ATOM 3301 O O . VAL A 1 428 ? -10.045 -0.579 19.517 1.00 93.25 428 VAL A O 1
ATOM 3304 N N . ALA A 1 429 ? -10.365 -0.886 21.726 1.00 96.44 429 ALA A N 1
ATOM 3305 C CA . ALA A 1 429 ? -11.758 -0.487 21.820 1.00 96.44 429 ALA A CA 1
ATOM 3306 C C . ALA A 1 429 ? -12.077 -0.176 23.281 1.00 96.44 429 ALA A C 1
ATOM 3308 O O . ALA A 1 429 ? -11.468 -0.777 24.175 1.00 96.44 429 ALA A O 1
ATOM 3309 N N . ASP A 1 430 ? -13.051 0.692 23.491 1.00 97.81 430 ASP A N 1
ATOM 3310 C CA . ASP A 1 430 ? -13.445 1.194 24.796 1.00 97.81 430 ASP A CA 1
ATOM 3311 C C . ASP A 1 430 ? -14.951 1.491 24.851 1.00 97.81 430 ASP A C 1
ATOM 3313 O O . ASP A 1 430 ? -15.620 1.639 23.822 1.00 97.81 430 ASP A O 1
ATOM 3317 N N . LEU A 1 431 ? -15.490 1.459 26.067 1.00 98.31 431 LEU A N 1
ATOM 3318 C CA . LEU A 1 431 ? -16.854 1.845 26.397 1.00 98.31 431 LEU A CA 1
ATOM 3319 C C . LEU A 1 431 ? -16.824 2.577 27.731 1.00 98.31 431 LEU A C 1
ATOM 3321 O O . LEU A 1 431 ? -16.457 1.982 28.748 1.00 98.31 431 LEU A O 1
ATOM 3325 N N . VAL A 1 432 ? -17.231 3.838 27.706 1.00 97.50 432 VAL A N 1
ATOM 3326 C CA . VAL A 1 432 ? -17.349 4.714 28.868 1.00 97.50 432 VAL A CA 1
ATOM 3327 C C . VAL A 1 432 ? -18.800 4.704 29.328 1.00 97.50 432 VAL A C 1
ATOM 3329 O O . VAL A 1 432 ? -19.716 4.780 28.503 1.00 97.50 432 VAL A O 1
ATOM 3332 N N . TYR A 1 433 ? -19.019 4.562 30.631 1.00 96.75 433 TYR A N 1
ATOM 3333 C CA . TYR A 1 433 ? -20.359 4.504 31.199 1.00 96.75 433 TYR A CA 1
ATOM 3334 C C . TYR A 1 433 ? -20.483 5.316 32.484 1.00 96.75 433 TYR A C 1
ATOM 3336 O O . TYR A 1 433 ? -19.493 5.633 33.131 1.00 96.75 433 TYR A O 1
ATOM 3344 N N . GLU A 1 434 ? -21.719 5.566 32.888 1.00 94.81 434 GLU A N 1
ATOM 3345 C CA . GLU A 1 434 ? -22.077 6.088 34.203 1.00 94.81 434 GLU A CA 1
ATOM 3346 C C . GLU A 1 434 ? -23.333 5.369 34.712 1.00 94.81 434 GLU A C 1
ATOM 3348 O O . GLU A 1 434 ? -24.063 4.750 33.933 1.00 94.81 434 GLU A O 1
ATOM 3353 N N . ILE A 1 435 ? -23.555 5.376 36.027 1.00 91.19 435 ILE A N 1
ATOM 3354 C CA . ILE A 1 435 ? -24.845 4.979 36.594 1.00 91.19 435 ILE A CA 1
ATOM 3355 C C . ILE A 1 435 ? -25.641 6.256 36.813 1.00 91.19 435 ILE A C 1
ATOM 3357 O O . ILE A 1 435 ? -25.281 7.072 37.654 1.00 91.19 435 ILE A O 1
ATOM 3361 N N . ASP A 1 436 ? -26.705 6.401 36.041 1.00 87.62 436 ASP A N 1
ATOM 3362 C CA . ASP A 1 436 ? -27.606 7.537 36.076 1.00 87.62 436 ASP A CA 1
ATOM 3363 C C . ASP A 1 436 ? -28.949 7.120 36.690 1.00 87.62 436 ASP A C 1
ATOM 3365 O O . ASP A 1 436 ? -29.506 6.070 36.367 1.00 87.62 436 ASP A O 1
ATOM 3369 N N . ASN A 1 437 ? -29.469 7.963 37.578 1.00 82.44 437 ASN A N 1
ATOM 3370 C CA . ASN A 1 437 ? -30.749 7.761 38.253 1.00 82.44 437 ASN A CA 1
ATOM 3371 C C . ASN A 1 437 ? -31.830 8.747 37.774 1.00 82.44 437 ASN A C 1
ATOM 3373 O O . ASN A 1 437 ? -32.984 8.611 38.174 1.00 82.44 437 ASN A O 1
ATOM 3377 N N . LYS A 1 438 ? -31.478 9.743 36.950 1.00 76.19 438 LYS A N 1
ATOM 3378 C CA . LYS A 1 438 ? -32.336 10.890 36.629 1.00 76.19 438 LYS A CA 1
ATOM 3379 C C . LYS A 1 438 ? -33.135 10.687 35.345 1.00 76.19 438 LYS A C 1
ATOM 3381 O O . LYS A 1 438 ? -34.338 10.923 35.356 1.00 76.19 438 LYS A O 1
ATOM 3386 N N . THR A 1 439 ? -32.522 10.210 34.258 1.00 75.38 439 THR A N 1
ATOM 3387 C CA . THR A 1 439 ? -33.149 10.254 32.918 1.00 75.38 439 THR A CA 1
ATOM 3388 C C . THR A 1 439 ? -34.442 9.444 32.797 1.00 75.38 439 THR A C 1
ATOM 3390 O O . THR A 1 439 ? -35.321 9.810 32.021 1.00 75.38 439 THR A O 1
ATOM 3393 N N . PHE A 1 440 ? -34.595 8.362 33.564 1.00 73.50 440 PHE A N 1
ATOM 3394 C CA . PHE A 1 440 ? -35.805 7.526 33.537 1.00 73.50 440 PHE A CA 1
ATOM 3395 C C . PHE A 1 440 ? -36.489 7.386 34.901 1.00 73.50 440 PHE A C 1
ATOM 3397 O O . PHE A 1 440 ? -37.318 6.493 35.065 1.00 73.50 440 PHE A O 1
ATOM 3404 N N . GLY A 1 441 ? -36.112 8.205 35.891 1.00 76.94 441 GLY A N 1
ATOM 3405 C CA . GLY A 1 441 ? -36.614 8.077 37.267 1.00 76.94 441 GLY A CA 1
ATOM 3406 C C . GLY A 1 441 ? -36.288 6.729 37.929 1.00 76.94 441 GLY A C 1
ATOM 3407 O O . GLY A 1 441 ? -36.928 6.341 38.901 1.00 76.94 441 GLY A O 1
ATOM 3408 N N . MET A 1 442 ? -35.325 5.979 37.384 1.00 81.69 442 MET A N 1
ATOM 3409 C CA . MET A 1 442 ? -34.887 4.682 37.894 1.00 81.69 442 MET A CA 1
ATOM 3410 C C . MET A 1 442 ? -33.407 4.443 37.564 1.00 81.69 442 MET A C 1
ATOM 3412 O O . MET A 1 442 ? -32.956 4.870 36.492 1.00 81.69 442 MET A O 1
ATOM 3416 N N . PRO A 1 443 ? -32.655 3.718 38.418 1.00 87.69 443 PRO A N 1
ATOM 3417 C CA . PRO A 1 443 ? -31.245 3.438 38.176 1.00 87.69 443 PRO A CA 1
ATOM 3418 C C . PRO A 1 443 ? -31.016 2.750 36.831 1.00 87.69 443 PRO A C 1
ATOM 3420 O O . PRO A 1 443 ? -31.555 1.669 36.563 1.00 87.69 443 PRO A O 1
ATOM 3423 N N . SER A 1 444 ? -30.184 3.374 36.002 1.00 92.31 444 SER A N 1
ATOM 3424 C CA . SER A 1 444 ? -29.867 2.958 34.639 1.00 92.31 444 SER A CA 1
ATOM 3425 C C . SER A 1 444 ? -28.372 3.122 34.363 1.00 92.31 444 SER A C 1
ATOM 3427 O O . SER A 1 444 ? -27.738 4.068 34.815 1.00 92.31 444 SER A O 1
ATOM 3429 N N . LEU A 1 445 ? -27.777 2.206 33.599 1.00 96.62 445 LEU A N 1
ATOM 3430 C CA . LEU A 1 445 ? -26.406 2.373 33.121 1.00 96.62 445 LEU A CA 1
ATOM 3431 C C . LEU A 1 445 ? -26.451 3.157 31.811 1.00 96.62 445 LEU A C 1
ATOM 3433 O O . LEU A 1 445 ? -26.949 2.655 30.798 1.00 96.62 445 LEU A O 1
ATOM 3437 N N . TYR A 1 446 ? -25.919 4.372 31.834 1.00 97.12 446 TYR A N 1
ATOM 3438 C CA . TYR A 1 446 ? -25.774 5.209 30.656 1.00 97.12 446 TYR A CA 1
ATOM 3439 C C . TYR A 1 446 ? -24.462 4.881 29.947 1.00 97.12 446 TYR A C 1
ATOM 3441 O O . TYR A 1 446 ? -23.389 4.963 30.542 1.00 97.12 446 TYR A O 1
ATOM 3449 N N . VAL A 1 447 ? -24.528 4.486 28.675 1.00 97.50 447 VAL A N 1
ATOM 3450 C CA . VAL A 1 447 ? -23.340 4.369 27.823 1.00 97.50 447 VAL A CA 1
ATOM 3451 C C . VAL A 1 447 ? -23.071 5.730 27.195 1.00 97.50 447 VAL A C 1
ATOM 3453 O O . VAL A 1 447 ? -23.681 6.082 26.187 1.00 97.50 447 VAL A O 1
ATOM 3456 N N . ILE A 1 448 ? -22.127 6.451 27.794 1.00 94.12 448 ILE A N 1
ATOM 3457 C CA . ILE A 1 448 ? -21.684 7.781 27.366 1.00 94.12 448 ILE A CA 1
ATOM 3458 C C . ILE A 1 448 ? -21.020 7.702 25.988 1.00 94.12 448 ILE A C 1
ATOM 3460 O O . ILE A 1 448 ? -21.308 8.480 25.084 1.00 94.12 448 ILE A O 1
ATOM 3464 N N . GLY A 1 449 ? -20.118 6.735 25.824 1.00 94.38 449 GLY A N 1
ATOM 3465 C CA . GLY A 1 449 ? -19.313 6.593 24.622 1.00 94.38 449 GLY A CA 1
ATOM 3466 C C . GLY A 1 449 ? -18.944 5.141 24.380 1.00 94.38 449 GLY A C 1
ATOM 3467 O O . GLY A 1 449 ? -18.689 4.377 25.310 1.00 94.38 449 GLY A O 1
ATOM 3468 N N . ILE A 1 450 ? -18.925 4.743 23.112 1.00 97.19 450 ILE A N 1
ATOM 3469 C CA . ILE A 1 450 ? -18.389 3.450 22.697 1.00 97.19 450 ILE A CA 1
ATOM 3470 C C . ILE A 1 450 ? -17.608 3.615 21.407 1.00 97.19 450 ILE A C 1
ATOM 3472 O O . ILE A 1 450 ? -18.140 4.013 20.366 1.00 97.19 450 ILE A O 1
ATOM 3476 N N . ALA A 1 451 ? -16.338 3.239 21.458 1.00 96.12 451 ALA A N 1
ATOM 3477 C CA . ALA A 1 451 ? -15.439 3.416 20.345 1.00 96.12 451 ALA A CA 1
ATOM 3478 C C . ALA A 1 451 ? -14.631 2.153 20.063 1.00 96.12 451 ALA A C 1
ATOM 3480 O O . ALA A 1 451 ? -14.391 1.266 20.882 1.00 96.12 451 ALA A O 1
ATOM 3481 N N . THR A 1 452 ? -14.243 2.005 18.803 1.00 94.81 452 THR A N 1
ATOM 3482 C CA . THR A 1 452 ? -13.341 0.941 18.374 1.00 94.81 452 THR A CA 1
ATOM 3483 C C . THR A 1 452 ? -12.403 1.535 17.354 1.00 94.81 452 THR A C 1
ATOM 3485 O O . THR A 1 452 ? -12.854 2.108 16.352 1.00 94.81 452 THR A O 1
ATOM 3488 N N . HIS A 1 453 ? -11.102 1.343 17.575 1.00 90.94 453 HIS A N 1
ATOM 3489 C CA . HIS A 1 453 ? -10.074 1.818 16.664 1.00 90.94 453 HIS A CA 1
ATOM 3490 C C . HIS A 1 453 ? -10.413 1.387 15.223 1.00 90.94 453 HIS A C 1
ATOM 3492 O O . HIS A 1 453 ? -10.762 0.218 15.018 1.00 90.94 453 HIS A O 1
ATOM 3498 N N . PRO A 1 454 ? -10.298 2.257 14.198 1.00 87.25 454 PRO A N 1
ATOM 3499 C CA . PRO A 1 454 ? -10.759 1.956 12.837 1.00 87.25 454 PRO A CA 1
ATOM 3500 C C . PRO A 1 454 ? -10.292 0.607 12.270 1.00 87.25 454 PRO A C 1
ATOM 3502 O O . PRO A 1 454 ? -11.065 -0.103 11.626 1.00 87.25 454 PRO A O 1
ATOM 3505 N N . SER A 1 455 ? -9.055 0.197 12.563 1.00 82.56 455 SER A N 1
ATOM 3506 C CA . SER A 1 455 ? -8.514 -1.095 12.117 1.00 82.56 455 SER A CA 1
ATOM 3507 C C . SER A 1 455 ? -9.058 -2.329 12.845 1.00 82.56 455 SER A C 1
ATOM 3509 O O . SER A 1 455 ? -8.893 -3.461 12.377 1.00 82.56 455 SER A O 1
ATOM 3511 N N . TRP A 1 456 ? -9.725 -2.131 13.975 1.00 87.69 456 TRP A N 1
ATOM 3512 C CA . TRP A 1 456 ? -10.305 -3.167 14.823 1.00 87.69 456 TRP A CA 1
ATOM 3513 C C . TRP A 1 456 ? -11.830 -3.288 14.676 1.00 87.69 456 TRP A C 1
ATOM 3515 O O . TRP A 1 456 ? -12.420 -4.237 15.192 1.00 87.69 456 TRP A O 1
ATOM 3525 N N . ARG A 1 457 ? -12.466 -2.400 13.896 1.00 88.06 457 ARG A N 1
ATOM 3526 C CA . ARG A 1 457 ? -13.910 -2.419 13.605 1.00 88.06 457 ARG A CA 1
ATOM 3527 C C . ARG A 1 457 ? -14.336 -3.649 12.795 1.00 88.06 457 ARG A C 1
ATOM 3529 O O . ARG A 1 457 ? -13.553 -4.234 12.041 1.00 88.06 457 ARG A O 1
ATOM 3536 N N . GLY A 1 458 ? -15.612 -4.021 12.927 1.00 86.94 458 GLY A N 1
ATOM 3537 C CA . GLY A 1 458 ? -16.195 -5.183 12.241 1.00 86.94 458 GLY A CA 1
ATOM 3538 C C . GLY A 1 458 ? -15.673 -6.527 12.758 1.00 86.94 458 GLY A C 1
ATOM 3539 O O . GLY A 1 458 ? -15.613 -7.491 12.005 1.00 86.94 458 GLY A O 1
ATOM 3540 N N . ARG A 1 459 ? -15.234 -6.577 14.023 1.00 88.56 459 ARG A N 1
ATOM 3541 C CA . ARG A 1 459 ? -14.733 -7.788 14.699 1.00 88.56 459 ARG A CA 1
ATOM 3542 C C . ARG A 1 459 ? -15.537 -8.155 15.954 1.00 88.56 459 ARG A C 1
ATOM 3544 O O . ARG A 1 459 ? -15.062 -8.918 16.785 1.00 88.56 459 ARG A O 1
ATOM 3551 N N . GLY A 1 460 ? -16.711 -7.548 16.136 1.00 93.25 460 GLY A N 1
ATOM 3552 C CA . GLY A 1 460 ? -17.564 -7.773 17.308 1.00 93.25 460 GLY A CA 1
ATOM 3553 C C . GLY A 1 460 ? -17.047 -7.170 18.622 1.00 93.25 460 GLY A C 1
ATOM 3554 O O . GLY A 1 460 ? -17.557 -7.531 19.673 1.00 93.25 460 GLY A O 1
ATOM 3555 N N . LEU A 1 461 ? -16.057 -6.264 18.605 1.00 95.00 461 LEU A N 1
ATOM 3556 C CA . LEU A 1 461 ? -15.530 -5.671 19.846 1.00 95.00 461 LEU A CA 1
ATOM 3557 C C . LEU A 1 461 ? -16.565 -4.796 20.564 1.00 95.00 461 LEU A C 1
ATOM 3559 O O . LEU A 1 461 ? -16.749 -4.955 21.764 1.00 95.00 461 LEU A O 1
ATOM 3563 N N . GLY A 1 462 ? -17.299 -3.957 19.823 1.00 95.62 462 GLY A N 1
ATOM 3564 C CA . GLY A 1 462 ? -18.401 -3.171 20.389 1.00 95.62 462 GLY A CA 1
ATOM 3565 C C . GLY A 1 462 ? -19.497 -4.050 21.003 1.00 95.62 462 GLY A C 1
ATOM 3566 O O . GLY A 1 462 ? -19.969 -3.765 22.093 1.00 95.62 462 GLY A O 1
ATOM 3567 N N . THR A 1 463 ? -19.827 -5.182 20.368 1.00 96.50 463 THR A N 1
ATOM 3568 C CA . THR A 1 463 ? -20.753 -6.176 20.939 1.00 96.50 463 THR A CA 1
ATOM 3569 C C . THR A 1 463 ? -20.277 -6.687 22.293 1.00 96.50 463 THR A C 1
ATOM 3571 O O . THR A 1 463 ? -21.054 -6.708 23.240 1.00 96.50 463 THR A O 1
ATOM 3574 N N . LYS A 1 464 ? -18.998 -7.059 22.402 1.00 96.75 464 LYS A N 1
ATOM 3575 C CA . LYS A 1 464 ? -18.428 -7.559 23.660 1.00 96.75 464 LYS A CA 1
ATOM 3576 C C . LYS A 1 464 ? -18.440 -6.503 24.755 1.00 96.75 464 LYS A C 1
ATOM 3578 O O . LYS A 1 464 ? -18.718 -6.829 25.902 1.00 96.75 464 LYS A O 1
ATOM 3583 N N . LEU A 1 465 ? -18.141 -5.253 24.406 1.00 98.12 465 LEU A N 1
ATOM 3584 C CA . LEU A 1 465 ? -18.174 -4.142 25.352 1.00 98.12 465 LEU A CA 1
ATOM 3585 C C . LEU A 1 465 ? -19.598 -3.862 25.846 1.00 98.12 465 LEU A C 1
ATOM 3587 O O . LEU A 1 465 ? -19.793 -3.757 27.052 1.00 98.12 465 LEU A O 1
ATOM 3591 N N . LEU A 1 466 ? -20.594 -3.844 24.955 1.00 97.81 466 LEU A N 1
ATOM 3592 C CA . LEU A 1 466 ? -22.003 -3.681 25.340 1.00 97.81 466 LEU A CA 1
ATOM 3593 C C . LEU A 1 466 ? -22.477 -4.824 26.236 1.00 97.81 466 LEU A C 1
ATOM 3595 O O . LEU A 1 466 ? -23.007 -4.576 27.309 1.00 97.81 466 LEU A O 1
ATOM 3599 N N . GLN A 1 467 ? -22.194 -6.075 25.869 1.00 96.50 467 GLN A N 1
ATOM 3600 C CA . GLN A 1 467 ? -22.510 -7.232 26.714 1.00 96.50 467 GLN A CA 1
ATOM 3601 C C . GLN A 1 467 ? -21.817 -7.148 28.082 1.00 96.50 467 GLN A C 1
ATOM 3603 O O . GLN A 1 467 ? -22.398 -7.514 29.101 1.00 96.50 467 GLN A O 1
ATOM 3608 N N . ARG A 1 468 ? -20.581 -6.633 28.135 1.00 96.94 468 ARG A N 1
ATOM 3609 C CA . ARG A 1 468 ? -19.858 -6.412 29.392 1.00 96.94 468 ARG A CA 1
ATOM 3610 C C . ARG A 1 468 ? -20.497 -5.317 30.250 1.00 96.94 468 ARG A C 1
ATOM 3612 O O . ARG A 1 468 ? -20.461 -5.453 31.477 1.00 96.94 468 ARG A O 1
ATOM 3619 N N . ALA A 1 469 ? -21.044 -4.272 29.629 1.00 97.06 469 ALA A N 1
ATOM 3620 C CA . ALA A 1 469 ? -21.796 -3.212 30.296 1.00 97.06 469 ALA A CA 1
ATOM 3621 C C . ALA A 1 469 ? -23.149 -3.728 30.809 1.00 97.06 469 ALA A C 1
ATOM 3623 O O . ALA A 1 469 ? -23.454 -3.533 31.979 1.00 97.06 469 ALA A O 1
ATOM 3624 N N . GLU A 1 470 ? -23.891 -4.495 30.006 1.00 96.62 470 GLU A N 1
ATOM 3625 C CA . GLU A 1 470 ? -25.128 -5.175 30.421 1.00 96.62 470 GLU A CA 1
ATOM 3626 C C . GLU A 1 470 ? -24.883 -6.082 31.638 1.00 96.62 470 GLU A C 1
ATOM 3628 O O . GLU A 1 470 ? -25.544 -5.954 32.665 1.00 96.62 470 GLU A O 1
ATOM 3633 N N . GLN A 1 471 ? -23.857 -6.936 31.590 1.00 95.44 471 GLN A N 1
ATOM 3634 C CA . GLN A 1 471 ? -23.463 -7.762 32.738 1.00 95.44 471 GLN A CA 1
ATOM 3635 C C . GLN A 1 471 ? -23.052 -6.924 33.954 1.00 95.44 471 GLN A C 1
ATOM 3637 O O . GLN A 1 471 ? -23.228 -7.354 35.093 1.00 95.44 471 GLN A O 1
ATOM 3642 N N . HIS A 1 472 ? -22.455 -5.749 33.736 1.00 95.75 472 HIS A N 1
ATOM 3643 C CA . HIS A 1 472 ? -22.090 -4.863 34.832 1.00 95.75 472 HIS A CA 1
ATOM 3644 C C . HIS A 1 472 ? -23.319 -4.245 35.497 1.00 95.75 472 HIS A C 1
ATOM 3646 O O . HIS A 1 472 ? -23.373 -4.247 36.725 1.00 95.75 472 HIS A O 1
ATOM 3652 N N . ALA A 1 473 ? -24.285 -3.780 34.701 1.00 94.56 473 ALA A N 1
ATOM 3653 C CA . ALA A 1 473 ? -25.559 -3.260 35.179 1.00 94.56 473 ALA A CA 1
ATOM 3654 C C . ALA A 1 473 ? -26.298 -4.318 36.012 1.00 94.56 473 ALA A C 1
ATOM 3656 O O . ALA A 1 473 ? -26.622 -4.059 37.169 1.00 94.56 473 ALA A O 1
ATOM 3657 N N . ALA A 1 474 ? -26.426 -5.546 35.489 1.00 92.94 474 ALA A N 1
ATOM 3658 C CA . ALA A 1 474 ? -27.066 -6.660 36.195 1.00 92.94 474 ALA A CA 1
ATOM 3659 C C . ALA A 1 474 ? -26.451 -6.911 37.583 1.00 92.94 474 ALA A C 1
ATOM 3661 O O . ALA A 1 474 ? -27.172 -6.968 38.576 1.00 92.94 474 ALA A O 1
ATOM 3662 N N . ARG A 1 475 ? -25.113 -6.981 37.664 1.00 93.06 475 ARG A N 1
ATOM 3663 C CA . ARG A 1 475 ? -24.381 -7.189 38.930 1.00 93.06 475 ARG A CA 1
ATOM 3664 C C . ARG A 1 475 ? -24.490 -6.023 39.908 1.00 93.06 475 ARG A C 1
ATOM 3666 O O . ARG A 1 475 ? -24.228 -6.202 41.088 1.00 93.06 475 ARG A O 1
ATOM 3673 N N . ARG A 1 476 ? -24.800 -4.821 39.421 1.00 91.25 476 ARG A N 1
ATOM 3674 C CA . ARG A 1 476 ? -25.032 -3.630 40.248 1.00 91.25 476 ARG A CA 1
ATOM 3675 C C . ARG A 1 476 ? -26.513 -3.446 40.599 1.00 91.25 476 ARG A C 1
ATOM 3677 O O . ARG A 1 476 ? -26.862 -2.419 41.159 1.00 91.25 476 ARG A O 1
ATOM 3684 N N . GLY A 1 477 ? -27.380 -4.403 40.253 1.00 90.06 477 GLY A N 1
ATOM 3685 C CA . GLY A 1 477 ? -28.821 -4.307 40.497 1.00 90.06 477 GLY A CA 1
ATOM 3686 C C . GLY A 1 477 ? -29.543 -3.298 39.597 1.00 90.06 477 GLY A C 1
ATOM 3687 O O . GLY A 1 477 ? -30.712 -2.995 39.841 1.00 90.06 477 GLY A O 1
ATOM 3688 N N . VAL A 1 478 ? -28.880 -2.806 38.549 1.00 91.50 478 VAL A N 1
ATOM 3689 C CA . VAL A 1 478 ? -29.382 -1.802 37.605 1.00 91.50 478 VAL A CA 1
ATOM 3690 C C . VAL A 1 478 ? -30.147 -2.506 36.481 1.00 91.50 478 VAL A C 1
ATOM 3692 O O . VAL A 1 478 ? -29.593 -3.353 35.779 1.00 91.50 478 VAL A O 1
ATOM 3695 N N . GLY A 1 479 ? -31.435 -2.180 36.331 1.00 89.62 479 GLY A N 1
ATOM 3696 C CA . GLY A 1 479 ? -32.366 -2.912 35.459 1.00 89.62 479 GLY A CA 1
ATOM 3697 C C . GLY A 1 479 ? -32.341 -2.503 33.986 1.00 89.62 479 GLY A C 1
ATOM 3698 O O . GLY A 1 479 ? -32.910 -3.202 33.148 1.00 89.62 479 GLY A O 1
ATOM 3699 N N . TRP A 1 480 ? -31.679 -1.395 33.650 1.00 93.00 480 TRP A N 1
ATOM 3700 C CA . TRP A 1 480 ? -31.684 -0.833 32.301 1.00 93.00 480 TRP A CA 1
ATOM 3701 C C . TRP A 1 480 ? -30.300 -0.370 31.864 1.00 93.00 480 TRP A C 1
ATOM 3703 O O . TRP A 1 480 ? -29.502 0.120 32.661 1.00 93.00 480 TRP A O 1
ATOM 3713 N N . VAL A 1 481 ? -30.035 -0.500 30.566 1.00 96.81 481 VAL A N 1
ATOM 3714 C CA . VAL A 1 481 ? -28.913 0.155 29.887 1.00 96.81 481 VAL A CA 1
ATOM 3715 C C . VAL A 1 481 ? -29.482 1.029 28.783 1.00 96.81 481 VAL A C 1
ATOM 3717 O O . VAL A 1 481 ? -30.336 0.567 28.019 1.00 96.81 481 VAL A O 1
ATOM 3720 N N . TYR A 1 482 ? -28.993 2.258 28.659 1.00 97.06 482 TYR A N 1
ATOM 3721 C CA . TYR A 1 482 ? -29.394 3.162 27.587 1.00 97.06 482 TYR A CA 1
ATOM 3722 C C . TYR A 1 482 ? -28.213 3.930 26.997 1.00 97.06 482 TYR A C 1
ATOM 3724 O O . TYR A 1 482 ? -27.113 3.924 27.549 1.00 97.06 482 TYR A O 1
ATOM 3732 N N . LEU A 1 483 ? -28.438 4.529 25.830 1.00 97.62 483 LEU A N 1
ATOM 3733 C CA . LEU A 1 483 ? -27.446 5.291 25.080 1.00 97.62 483 LEU A CA 1
ATOM 3734 C C . LEU A 1 483 ? -28.103 6.285 24.125 1.00 97.62 483 LEU A C 1
ATOM 3736 O O . LEU A 1 483 ? -29.243 6.078 23.695 1.00 97.62 483 LEU A O 1
ATOM 3740 N N . HIS A 1 484 ? -27.318 7.271 23.703 1.00 96.81 484 HIS A N 1
ATOM 3741 C CA . HIS A 1 484 ? -27.640 8.184 22.611 1.00 96.81 484 HIS A CA 1
ATOM 3742 C C . HIS A 1 484 ? -26.877 7.789 21.349 1.00 96.81 484 HIS A C 1
ATOM 3744 O O . HIS A 1 484 ? -25.701 7.415 21.386 1.00 96.81 484 HIS A O 1
ATOM 3750 N N . VAL A 1 485 ? -27.547 7.844 20.199 1.00 96.50 485 VAL A N 1
ATOM 3751 C CA . VAL A 1 485 ? -26.907 7.582 18.907 1.00 96.50 485 VAL A CA 1
ATOM 3752 C C . VAL A 1 485 ? -27.432 8.505 17.816 1.00 96.50 485 VAL A C 1
ATOM 3754 O O . VAL A 1 485 ? -28.638 8.578 17.583 1.00 96.50 485 VAL A O 1
ATOM 3757 N N . ARG A 1 486 ? -26.504 9.139 17.088 1.00 95.50 486 ARG A N 1
ATOM 3758 C CA . ARG A 1 486 ? -26.763 9.901 15.855 1.00 95.50 486 ARG A CA 1
ATOM 3759 C C . ARG A 1 486 ? -27.703 9.141 14.921 1.00 95.50 486 ARG A C 1
ATOM 3761 O O . ARG A 1 486 ? -27.465 7.959 14.624 1.00 95.50 486 ARG A O 1
ATOM 3768 N N . LYS A 1 487 ? -28.744 9.806 14.411 1.00 93.75 487 LYS A N 1
ATOM 3769 C CA . LYS A 1 487 ? -29.668 9.216 13.423 1.00 93.75 487 LYS A CA 1
ATOM 3770 C C . LYS A 1 487 ? -28.921 8.720 12.181 1.00 93.75 487 LYS A C 1
ATOM 3772 O O . LYS A 1 487 ? -29.231 7.623 11.692 1.00 93.75 487 LYS A O 1
ATOM 3777 N N . SER A 1 488 ? -27.911 9.473 11.745 1.00 94.31 488 SER A N 1
ATOM 3778 C CA . SER A 1 488 ? -27.017 9.203 10.615 1.00 94.31 488 SER A CA 1
ATOM 3779 C C . SER A 1 488 ? -26.118 7.978 10.824 1.00 94.31 488 SER A C 1
ATOM 3781 O O . SER A 1 488 ? -25.692 7.336 9.859 1.00 94.31 488 SER A O 1
ATOM 3783 N N . ASN A 1 489 ? -25.871 7.563 12.074 1.00 94.38 489 ASN A N 1
ATOM 3784 C CA . ASN A 1 489 ? -24.998 6.433 12.386 1.00 94.38 489 ASN A CA 1
ATOM 3785 C C . ASN A 1 489 ? -25.722 5.083 12.241 1.00 94.38 489 ASN A C 1
ATOM 3787 O O . ASN A 1 489 ? -25.938 4.324 13.195 1.00 94.38 489 ASN A O 1
ATOM 3791 N N . ALA A 1 490 ? -26.069 4.748 10.997 1.00 94.06 490 ALA A N 1
ATOM 3792 C CA . ALA A 1 490 ? -26.796 3.531 10.644 1.00 94.06 490 ALA A CA 1
ATOM 3793 C C . ALA A 1 490 ? -26.096 2.247 11.126 1.00 94.06 490 ALA A C 1
ATOM 3795 O O . ALA A 1 490 ? -26.767 1.268 11.454 1.00 94.06 490 ALA A O 1
ATOM 3796 N N . ASN A 1 491 ? -24.759 2.239 11.194 1.00 92.12 491 ASN A N 1
ATOM 3797 C CA . ASN A 1 491 ? -23.978 1.087 11.650 1.00 92.12 491 ASN A CA 1
ATOM 3798 C C . ASN A 1 491 ? -24.149 0.830 13.152 1.00 92.12 491 ASN A C 1
ATOM 3800 O O . ASN A 1 491 ? -24.439 -0.306 13.535 1.00 92.12 491 ASN A O 1
ATOM 3804 N N . ALA A 1 492 ? -24.016 1.865 13.988 1.00 94.44 492 ALA A N 1
ATOM 3805 C CA . ALA A 1 492 ? -24.227 1.747 15.430 1.00 94.44 492 ALA A CA 1
ATOM 3806 C C . ALA A 1 492 ? -25.684 1.375 15.741 1.00 94.44 492 ALA A C 1
ATOM 3808 O O . ALA A 1 492 ? -25.939 0.401 16.445 1.00 94.44 492 ALA A O 1
ATOM 3809 N N . ARG A 1 493 ? -26.652 2.035 15.089 1.00 96.69 493 ARG A N 1
ATOM 3810 C CA . ARG A 1 493 ? -28.083 1.714 15.231 1.00 96.69 493 ARG A CA 1
ATOM 3811 C C . ARG A 1 493 ? -28.413 0.265 14.860 1.00 96.69 493 ARG A C 1
ATOM 3813 O O . ARG A 1 493 ? -29.296 -0.337 15.468 1.00 96.69 493 ARG A O 1
ATOM 3820 N N . ARG A 1 494 ? -27.744 -0.316 13.854 1.00 95.81 494 ARG A N 1
ATOM 3821 C CA . ARG A 1 494 ? -27.907 -1.740 13.492 1.00 95.81 494 ARG A CA 1
ATOM 3822 C C . ARG A 1 494 ? -27.340 -2.664 14.567 1.00 95.81 494 ARG A C 1
ATOM 3824 O O . ARG A 1 494 ? -27.970 -3.666 14.889 1.00 95.81 494 ARG A O 1
ATOM 3831 N N . LEU A 1 495 ? -26.171 -2.325 15.116 1.00 95.75 495 LEU A N 1
ATOM 3832 C CA . LEU A 1 495 ? -25.549 -3.065 16.214 1.00 95.75 495 LEU A CA 1
ATOM 3833 C C . LEU A 1 495 ? -26.457 -3.083 17.449 1.00 95.75 495 LEU A C 1
ATOM 3835 O O . LEU A 1 495 ? -26.737 -4.161 17.964 1.00 95.75 495 LEU A O 1
ATOM 3839 N N . TYR A 1 496 ? -26.944 -1.922 17.889 1.00 98.00 496 TYR A N 1
ATOM 3840 C CA . TYR A 1 496 ? -27.791 -1.820 19.078 1.00 98.00 496 TYR A CA 1
ATOM 3841 C C . TYR A 1 496 ? -29.096 -2.604 18.912 1.00 98.00 496 TYR A C 1
ATOM 3843 O O . TYR A 1 496 ? -29.426 -3.424 19.767 1.00 98.00 496 TYR A O 1
ATOM 3851 N N . ARG A 1 497 ? -29.777 -2.467 17.764 1.00 97.88 497 ARG A N 1
ATOM 3852 C CA . ARG A 1 497 ? -30.974 -3.270 17.450 1.00 97.88 497 ARG A CA 1
ATOM 3853 C C . ARG A 1 497 ? -30.695 -4.770 17.465 1.00 97.88 497 ARG A C 1
ATOM 3855 O O . ARG A 1 497 ? -31.455 -5.519 18.065 1.00 97.88 497 ARG A O 1
ATOM 3862 N N . LYS A 1 498 ? -29.579 -5.211 16.869 1.00 96.88 498 LYS A N 1
ATOM 3863 C CA . LYS A 1 498 ? -29.165 -6.625 16.885 1.00 96.88 498 LYS A CA 1
ATOM 3864 C C . LYS A 1 498 ? -28.965 -7.161 18.309 1.00 96.88 498 LYS A C 1
ATOM 3866 O O . LYS A 1 498 ? -29.143 -8.351 18.534 1.00 96.88 498 LYS A O 1
ATOM 3871 N N . LEU A 1 499 ? -28.586 -6.304 19.256 1.00 96.88 499 LEU A N 1
ATOM 3872 C CA . LEU A 1 499 ? -28.423 -6.669 20.666 1.00 96.88 499 LEU A CA 1
ATOM 3873 C C . LEU A 1 499 ? -29.700 -6.509 21.498 1.00 96.88 499 LEU A C 1
ATOM 3875 O O . LEU A 1 499 ? -29.663 -6.777 22.697 1.00 96.88 499 LEU A O 1
ATOM 3879 N N . GLY A 1 500 ? -30.818 -6.120 20.882 1.00 97.31 500 GLY A N 1
ATOM 3880 C CA . GLY A 1 500 ? -32.116 -5.999 21.540 1.00 97.31 500 GLY A CA 1
ATOM 3881 C C . GLY A 1 500 ? -32.413 -4.617 22.123 1.00 97.31 500 GLY A C 1
ATOM 3882 O O . GLY A 1 500 ? -33.401 -4.475 22.838 1.00 97.31 500 GLY A O 1
ATOM 3883 N N . TYR A 1 501 ? -31.604 -3.595 21.826 1.00 97.88 501 TYR A N 1
ATOM 3884 C CA . TYR A 1 501 ? -31.949 -2.219 22.184 1.00 97.88 501 TYR A CA 1
ATOM 3885 C C . TYR A 1 501 ? -33.089 -1.711 21.301 1.00 97.88 501 TYR A C 1
ATOM 3887 O O . TYR A 1 501 ? -33.067 -1.878 20.077 1.00 97.88 501 TYR A O 1
ATOM 3895 N N . LYS A 1 502 ? -34.052 -1.035 21.923 1.00 97.12 502 LYS A N 1
ATOM 3896 C CA . LYS A 1 502 ? -35.206 -0.415 21.265 1.00 97.12 502 LYS A CA 1
ATOM 3897 C C . LYS A 1 502 ? -35.108 1.103 21.374 1.00 97.12 502 LYS A C 1
ATOM 3899 O O . LYS A 1 502 ? -34.563 1.610 22.351 1.00 97.12 502 LYS A O 1
ATOM 3904 N N . VAL A 1 503 ? -35.611 1.818 20.369 1.00 96.94 503 VAL A N 1
ATOM 3905 C CA . VAL A 1 503 ? -35.725 3.284 20.430 1.00 96.94 503 VAL A CA 1
ATOM 3906 C C . VAL A 1 503 ? -36.779 3.627 21.482 1.00 96.94 503 VAL A C 1
ATOM 3908 O O . VAL A 1 503 ? -37.880 3.088 21.428 1.00 96.94 503 VAL A O 1
ATOM 3911 N N . ALA A 1 504 ? -36.416 4.467 22.446 1.00 93.62 504 ALA A N 1
ATOM 3912 C CA . ALA A 1 504 ? -37.302 4.952 23.500 1.00 93.62 504 ALA A CA 1
ATOM 3913 C C . ALA A 1 504 ? -37.774 6.383 23.230 1.00 93.62 504 ALA A C 1
ATOM 3915 O O . ALA A 1 504 ? -38.930 6.694 23.482 1.00 93.62 504 ALA A O 1
ATOM 3916 N N . ALA A 1 505 ? -36.886 7.229 22.705 1.00 94.06 505 ALA A N 1
ATOM 3917 C CA . ALA A 1 505 ? -37.172 8.623 22.395 1.00 94.06 505 ALA A CA 1
ATOM 3918 C C . ALA A 1 505 ? -36.258 9.130 21.270 1.00 94.06 505 ALA A C 1
ATOM 3920 O O . ALA A 1 505 ? -35.286 8.472 20.883 1.00 94.06 505 ALA A O 1
ATOM 3921 N N . THR A 1 506 ? 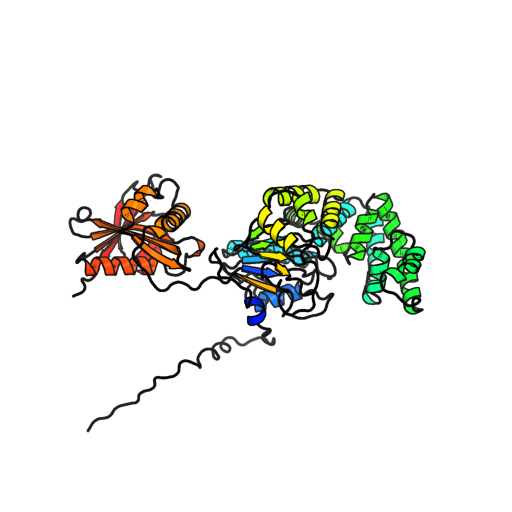-36.577 10.314 20.753 1.00 95.69 506 THR A N 1
ATOM 3922 C CA . THR A 1 506 ? -35.674 11.113 19.922 1.00 95.69 506 THR A CA 1
ATOM 3923 C C . THR A 1 506 ? -35.460 12.450 20.610 1.00 95.69 506 THR A C 1
ATOM 3925 O O . THR A 1 506 ? -36.431 13.140 20.903 1.00 95.69 506 THR A O 1
ATOM 3928 N N . GLU A 1 507 ? -34.206 12.809 20.836 1.00 94.88 507 GLU A N 1
ATOM 3929 C CA . GLU A 1 507 ? -33.810 14.088 21.414 1.00 94.88 507 GLU A CA 1
ATOM 3930 C C . GLU A 1 507 ? -33.322 15.002 20.289 1.00 94.88 507 GLU A C 1
ATOM 3932 O O . GLU A 1 507 ? -32.408 14.638 19.538 1.00 94.88 507 GLU A O 1
ATOM 3937 N N . ARG A 1 508 ? -34.004 16.138 20.108 1.00 95.88 508 ARG A N 1
ATOM 3938 C CA . ARG A 1 508 ? -33.743 17.052 18.991 1.00 95.88 508 ARG A CA 1
ATOM 3939 C C . ARG A 1 508 ? -32.509 17.897 19.265 1.00 95.88 508 ARG A C 1
ATOM 3941 O O . ARG A 1 508 ? -32.349 18.369 20.383 1.00 95.88 508 ARG A O 1
ATOM 3948 N N . GLY A 1 509 ? -31.667 18.097 18.251 1.00 93.25 509 GLY A N 1
ATOM 3949 C CA . GLY A 1 509 ? -30.490 18.969 18.370 1.00 93.25 509 GLY A CA 1
ATOM 3950 C C . GLY A 1 509 ? -29.481 18.543 19.444 1.00 93.25 509 GLY A C 1
ATOM 3951 O O . GLY A 1 509 ? -28.760 19.385 19.966 1.00 93.25 509 GLY A O 1
ATOM 3952 N N . TYR A 1 510 ? -29.449 17.254 19.798 1.00 92.31 510 TYR A N 1
ATOM 3953 C CA . TYR A 1 510 ? -28.605 16.729 20.876 1.00 92.31 510 TYR A CA 1
ATOM 3954 C C . TYR A 1 510 ? -27.105 16.894 20.595 1.00 92.31 510 TYR A C 1
ATOM 3956 O O . TYR A 1 510 ? -26.316 17.139 21.505 1.00 92.31 510 TYR A O 1
ATOM 3964 N N . TYR A 1 511 ? -26.692 16.714 19.339 1.00 90.56 511 TYR A N 1
ATOM 3965 C CA . TYR A 1 511 ? -25.292 16.843 18.949 1.00 90.56 511 TYR A CA 1
ATOM 3966 C C . TYR A 1 511 ? -24.936 18.286 18.574 1.00 90.56 511 TYR A C 1
ATOM 3968 O O . TYR A 1 511 ? -25.780 19.042 18.104 1.00 90.56 511 TYR A O 1
ATOM 3976 N N . HIS A 1 512 ? -23.656 18.654 18.712 1.00 86.94 512 HIS A N 1
ATOM 3977 C CA . HIS A 1 512 ? -23.168 20.023 18.476 1.00 86.94 512 HIS A CA 1
ATOM 3978 C C . HIS A 1 512 ? -23.441 20.583 17.073 1.00 86.94 512 HIS A C 1
ATOM 3980 O O . HIS A 1 512 ? -23.497 21.794 16.895 1.00 86.94 512 HIS A O 1
ATOM 3986 N N . ASP A 1 513 ? -23.589 19.718 16.075 1.00 89.12 513 ASP A N 1
ATOM 3987 C CA . ASP A 1 513 ? -23.940 20.078 14.699 1.00 89.12 513 ASP A CA 1
ATOM 3988 C C . ASP A 1 513 ? -25.459 20.163 14.462 1.00 89.12 513 ASP A C 1
ATOM 3990 O O . ASP A 1 513 ? -25.900 20.251 13.318 1.00 89.12 513 ASP A O 1
ATOM 3994 N N . GLY A 1 514 ? -26.262 20.113 15.527 1.00 92.25 514 GLY A N 1
ATOM 3995 C CA . GLY A 1 514 ? -27.721 20.133 15.477 1.00 92.25 514 GLY A CA 1
ATOM 3996 C C . GLY A 1 514 ? -28.348 18.787 15.112 1.00 92.25 514 GLY A C 1
ATOM 3997 O O . GLY A 1 514 ? -29.566 18.713 14.951 1.00 92.25 514 GLY A O 1
ATOM 3998 N N . GLU A 1 515 ? -27.564 17.710 14.974 1.00 94.75 515 GLU A N 1
ATOM 3999 C CA . GLU A 1 515 ? -28.131 16.396 14.669 1.00 94.75 515 GLU A CA 1
ATOM 4000 C C . GLU A 1 515 ? -28.930 15.847 15.864 1.00 94.75 515 GLU A C 1
ATOM 4002 O O . GLU A 1 515 ? -28.498 15.896 17.018 1.00 94.75 515 GLU A O 1
ATOM 4007 N N . ASP A 1 516 ? -30.086 15.248 15.581 1.00 95.94 516 ASP A N 1
ATOM 4008 C CA . ASP A 1 516 ? -30.875 14.531 16.579 1.00 95.94 516 ASP A CA 1
ATOM 4009 C C . ASP A 1 516 ? -30.182 13.243 17.058 1.00 95.94 516 ASP A C 1
ATOM 4011 O O . ASP A 1 516 ? -29.578 12.486 16.280 1.00 95.94 516 ASP A O 1
ATOM 4015 N N . ALA A 1 517 ? -30.409 12.903 18.325 1.00 96.19 517 ALA A N 1
ATOM 4016 C CA . ALA A 1 517 ? -30.067 11.605 18.886 1.00 96.19 517 ALA A CA 1
ATOM 4017 C C . ALA A 1 517 ? -31.300 10.706 19.005 1.00 96.19 517 ALA A C 1
ATOM 4019 O O . ALA A 1 517 ? -32.341 11.096 19.528 1.00 96.19 517 ALA A O 1
ATOM 4020 N N . ALA A 1 518 ? -31.173 9.451 18.577 1.00 97.12 518 ALA A N 1
ATOM 4021 C CA . ALA A 1 518 ? -32.087 8.405 19.013 1.00 97.12 518 ALA A CA 1
ATOM 4022 C C . ALA A 1 518 ? -31.627 7.894 20.383 1.00 97.12 518 ALA A C 1
ATOM 4024 O O . ALA A 1 518 ? -30.516 7.370 20.506 1.00 97.12 518 ALA A O 1
ATOM 4025 N N . VAL A 1 519 ? -32.494 7.993 21.387 1.00 96.62 519 VAL A N 1
ATOM 4026 C CA . VAL A 1 519 ? -32.270 7.382 22.698 1.00 96.62 519 VAL A CA 1
ATOM 4027 C C . VAL A 1 519 ? -32.696 5.927 22.603 1.00 96.62 519 VAL A C 1
ATOM 4029 O O . VAL A 1 519 ? -33.862 5.621 22.337 1.00 96.62 519 VAL A O 1
ATOM 4032 N N . MET A 1 520 ? -31.752 5.007 22.776 1.00 97.50 520 MET A N 1
ATOM 4033 C CA . MET A 1 520 ? -32.003 3.572 22.696 1.00 97.50 520 MET A CA 1
ATOM 4034 C C . MET A 1 520 ? -31.775 2.912 24.050 1.00 97.50 520 MET A C 1
ATOM 4036 O O . MET A 1 520 ? -30.754 3.155 24.684 1.00 97.50 520 MET A O 1
ATOM 4040 N N . ARG A 1 521 ? -32.685 2.028 24.474 1.00 96.00 521 ARG A N 1
ATOM 4041 C CA . ARG A 1 521 ? -32.601 1.331 25.767 1.00 96.00 521 ARG A CA 1
ATOM 4042 C C . ARG A 1 521 ? -32.870 -0.163 25.665 1.00 96.00 521 ARG A C 1
ATOM 4044 O O . ARG A 1 521 ? -33.534 -0.627 24.735 1.00 96.00 521 ARG A O 1
ATOM 4051 N N . LYS A 1 522 ? -32.375 -0.909 26.649 1.00 95.81 522 LYS A N 1
ATOM 4052 C CA . LYS A 1 522 ? -32.574 -2.351 26.801 1.00 95.81 522 LYS A CA 1
ATOM 4053 C C . LYS A 1 522 ? -32.734 -2.712 28.276 1.00 95.81 522 LYS A C 1
ATOM 4055 O O . LYS A 1 522 ? -31.943 -2.269 29.107 1.00 95.81 522 LYS A O 1
ATOM 4060 N N . ALA A 1 523 ? -33.728 -3.547 28.571 1.00 93.06 523 ALA A N 1
ATOM 4061 C CA . ALA A 1 523 ? -33.893 -4.145 29.889 1.00 93.06 523 ALA A CA 1
ATOM 4062 C C . ALA A 1 523 ? -32.817 -5.211 30.118 1.00 93.06 523 ALA A C 1
ATOM 4064 O O . ALA A 1 523 ? -32.531 -6.027 29.235 1.00 93.06 523 ALA A O 1
ATOM 4065 N N . VAL A 1 524 ? -32.245 -5.229 31.314 1.00 90.19 524 VAL A N 1
ATOM 4066 C CA . VAL A 1 524 ? -31.248 -6.209 31.733 1.00 90.19 524 VAL A CA 1
ATOM 4067 C C . VAL A 1 524 ? -31.833 -7.024 32.878 1.00 90.19 524 VAL A C 1
ATOM 4069 O O . VAL A 1 524 ? -32.280 -6.473 33.881 1.00 90.19 524 VAL A O 1
ATOM 4072 N N . ARG A 1 525 ? -31.843 -8.356 32.741 1.00 79.12 525 ARG A N 1
ATOM 4073 C CA . ARG A 1 525 ? -32.269 -9.226 33.844 1.00 79.12 525 ARG A CA 1
ATOM 4074 C C . ARG A 1 525 ? -31.252 -9.112 34.974 1.00 79.12 525 ARG A C 1
ATOM 4076 O O . ARG A 1 525 ? -30.062 -9.339 34.751 1.00 79.12 525 ARG A O 1
ATOM 4083 N N . ARG A 1 526 ? -31.735 -8.791 36.176 1.00 67.69 526 ARG A N 1
ATOM 4084 C CA . ARG A 1 526 ? -30.949 -8.909 37.406 1.00 67.69 526 ARG A CA 1
ATOM 4085 C C . ARG A 1 526 ? -30.436 -10.346 37.503 1.00 67.69 526 ARG A C 1
ATOM 4087 O O . ARG A 1 526 ? -31.205 -11.289 37.313 1.00 67.69 526 ARG A O 1
ATOM 4094 N N . SER A 1 527 ? -29.134 -10.502 37.722 1.00 58.88 527 SER A N 1
ATOM 4095 C CA . SER A 1 527 ? -28.584 -11.782 38.163 1.00 58.88 527 SER A CA 1
ATOM 4096 C C . SER A 1 527 ? -29.251 -12.101 39.497 1.00 58.88 527 SER A C 1
ATOM 4098 O O . SER A 1 527 ? -29.167 -11.268 40.399 1.00 58.88 527 SER A O 1
ATOM 4100 N N . ARG A 1 528 ? -29.994 -13.216 39.538 1.00 48.06 528 ARG A N 1
ATOM 4101 C CA . ARG A 1 528 ? -30.568 -13.755 40.773 1.00 48.06 528 ARG A CA 1
ATOM 4102 C C . ARG A 1 528 ? -29.473 -13.997 41.797 1.00 48.06 528 ARG A C 1
ATOM 4104 O O . ARG A 1 528 ? -28.360 -14.371 41.353 1.00 48.06 528 ARG A O 1
#

Mean predicted aligned error: 11.39 Å

pLDDT: mean 82.85, std 19.03, range [23.25, 98.56]

Radius of gyration: 30.22 Å; Cα contacts (8 Å, |Δi|>4): 977; chains: 1; bounding box: 74×72×81 Å

Foldseek 3Di:
DDDDDDDDDDDDDPDPPPPPPDDDDDDDPLDPDDPCQQCVQAAAFPLLAFEKEFEQQAQVVVLVLVLCVNVQQAPNVLAGRRQAHEYEYQANQHFPDDHSVVSLVSLVRNQVRQVVSNHGYAYAHALLLLLLLLLLQLVVPDDPVLLVLLQVLLVLLVVCCVVPVLLLLLQLPDPDQLVVSLVPCVVVPPPDRDDPVNVVSCVSNRVSVVSNLVRCVVSVCNNSVSVCVSSRHDSVSSNVLSVPVVSLLVSLLHFQWDDGSQETGHAALQLVLQVVLHQESVSNRVSSSVLSVHSRSSNVNSVSRQDHPNVLDVVSLVVCCVRYNGQAYEYENDEDCDQHWDAHPVRRYTYQRPVCYPSRHHDSSGRMHGHYDSDDQFDDKDQADLVQLVVVLVQQPQFDDPQLRDDSVVCNVQSRQKMFDDDPNYGFWMWGWDFDCPPVVHTEIEGSDTTGRPSNPPRCRSVNRVVVSLVVCLAVVHFKYKYWDFPVPVVVVVSCVVVPWDFDDKAFLPDPVRTIIGITMDTRHRDD

Solvent-accessible surface area (backbone atoms only — not comparable to full-atom values): 28034 Å² total; per-residue (Å²): 139,82,87,85,90,86,91,89,86,90,76,99,79,80,83,88,77,84,84,80,79,86,80,84,88,78,95,66,85,80,76,84,67,56,72,61,58,28,42,71,79,34,40,75,18,82,62,40,37,34,30,33,41,36,25,38,29,19,6,31,46,68,56,53,40,52,46,36,28,68,70,44,37,21,40,95,89,62,45,64,52,38,45,55,28,34,40,34,37,36,12,23,46,32,30,65,34,94,34,26,63,58,28,51,51,49,52,53,49,38,29,54,46,18,47,76,51,61,15,39,50,46,59,36,36,25,36,44,48,29,35,44,47,16,46,9,54,52,49,73,77,53,53,77,67,56,54,52,50,43,58,54,27,51,52,43,51,47,54,36,37,77,76,40,49,67,59,46,38,51,52,35,69,39,90,66,52,74,67,52,27,64,67,56,34,54,87,76,73,45,90,60,82,77,48,74,67,53,52,49,48,47,58,69,28,45,62,37,50,53,52,44,47,53,59,26,50,79,68,80,37,31,68,60,50,40,47,31,49,40,54,42,40,54,66,71,50,19,50,50,40,55,70,34,57,70,59,42,55,55,57,38,66,39,36,44,47,47,76,57,73,58,25,22,38,35,11,48,33,23,64,68,39,50,57,73,42,25,82,34,54,66,48,21,28,53,42,51,33,58,26,43,73,39,42,67,36,5,38,52,52,17,62,46,31,66,48,73,71,49,55,76,46,65,67,48,49,49,50,48,30,71,57,58,41,50,70,29,42,40,31,19,79,66,68,40,90,50,73,13,59,56,62,43,97,85,63,40,38,34,36,31,17,16,38,36,16,72,90,66,41,88,49,81,48,19,13,42,37,34,54,18,38,44,60,80,80,68,88,63,74,44,75,45,53,82,88,32,47,69,39,48,44,55,24,34,64,69,64,40,55,87,86,74,29,73,52,64,69,60,48,59,72,42,32,87,41,20,38,26,31,48,58,96,90,39,47,45,29,42,33,35,46,48,82,42,51,69,94,74,76,43,57,25,32,36,44,78,43,75,41,47,26,78,57,54,55,95,65,58,55,68,58,53,47,49,54,52,49,48,55,47,25,11,75,69,70,22,46,28,40,35,36,73,40,54,70,85,42,58,68,60,56,50,51,41,44,75,74,60,33,41,81,76,50,73,43,75,50,67,38,97,87,53,47,39,22,38,31,32,34,33,82,35,74,60,69,127